Protein 5GUQ (pdb70)

Solvent-accessible surface area: 29401 Å² total; per-residue (Å²): 175,104,95,35,0,2,0,19,15,159,15,83,27,0,108,4,2,12,61,22,147,7,40,0,7,12,23,82,222,15,54,57,4,37,35,45,0,38,0,0,0,2,0,27,182,121,45,75,7,0,15,0,20,0,61,0,20,0,12,0,53,0,35,7,77,32,1,48,94,111,6,3,213,28,0,100,25,56,80,116,70,0,91,85,90,4,134,80,43,92,130,5,12,0,0,0,9,67,88,81,80,53,8,112,65,3,67,33,109,47,8,73,117,20,65,88,118,6,102,51,15,186,43,19,25,70,24,116,164,85,8,16,120,83,2,62,95,63,47,52,158,85,152,126,128,72,34,0,2,0,18,11,184,18,111,33,0,115,5,2,11,59,20,149,5,43,0,11,11,24,87,204,17,55,58,3,30,38,51,0,38,0,0,0,2,0,31,187,117,45,85,5,0,16,0,18,0,60,1,28,2,9,0,56,0,30,17,95,21,0,46,94,66,2,3,178,47,0,84,23,55,81,120,76,0,92,81,89,5,152,67,37,140,112,2,7,0,0,1,10,74,86,78,79,48,7,111,72,3,68,32,111,54,8,72,118,21,68,78,108,8,118,52,13,180,37,19,25,74,23,158,170,88,15,15,127,107,3,63,93,59,47,53,152,64,144,125,61,38,59,64,102,68,122,74,17,0,2,0,18,16,171,25,115,33,0,112,2,2,8,58,20,80,6,35,0,5,12,23,92,218,13,63,66,4,31,29,52,0,32,0,0,0,2,0,26,171,125,56,78,5,0,12,0,18,0,61,0,26,0,9,0,53,0,44,17,92,36,1,40,82,72,4,1,62,8,0,49,19,46,80,118,75,0,90,83,82,5,134,77,35,119,113,3,11,0,0,0,9,66,87,81,77,47,8,105,74,2,68,38,104,61,8,88,149,24,63,83,120,11,121,58,15,180,32,17,27,51,12,141,88,105,17,0,68,89,2,60,96,69,48,49,153,78,176,109,121,93,35,0,2,0,16,20,188,21,115,38,0,111,5,1,10,53,20,139,6,39,1,6,10,22,92,181,11,33,49,3,31,28,56,0,38,0,0,0,2,0,31,188,123,43,94,6,1,13,0,20,0,57,0,15,1,7,0,46,0,24,17,98,23,0,46,96,85,11,2,235,71,0,89,21,56,80,118,86,0,84,78,88,5,115,86,34,136,75,0,2,0,0,8,9,73,88,79,77,46,8,107,87,4,65,28,114,62,9,79,109,24,16,35,25,8,122,51,14,178,33,16,20,51,23,46,149,73,11,15,107,82,2,63,81,66,44,56,133,60,185

Nearest PDB structures (foldseek):
  5guq-assembly4_D  TM=1.002E+00  e=1.442E-30  Zymomonas mobilis subsp. mobilis ATCC 10988
  5y6b-assembly4_D  TM=1.001E+00  e=5.641E-30  Zymomonas mobilis subsp. mobilis ATCC 10988
  5y6c-assembly2_B  TM=9.970E-01  e=2.007E-28  Zymomonas mobilis subsp. mobilis ATCC 10988
  2dp9-assembly1_A-2  TM=7.985E-01  e=8.629E-07  Thermus thermophilus HB8
  2kku-assembly1_A  TM=7.747E-01  e=2.299E-04  Archaeoglobus fulgidus

Sequence (578 aa):
DRKEAVISLWPEFAKAIVSGKKTVEFRRRIPLPALSARIWIYATRPVKSVIGFAYLEAIVQGDVNTLWSSRYGREAFLSEQQYRDYFEGTEKATAFLLRDHQPIRPINLDQLKEIRANFQPPQSLTWLRKEETQKLVSLTSQVEDRKEAVISLWPEFAKAIVSGKKTVEFRRRIPLPALSARIIWIYATRPVKSVIGFAYLEAIVQGDDVNTLWSRYGREAFLSSEQQYRDYFEGTEKATAFLLRDHQPIRPINLDQLKEIRANFQPPQSLTWLRKEETQKLVSLTSQVEGMTDIPDRKEAVISLLWPEFAKAIVSGKKTVEFRRRIPLPALSARIIWIYATRPVKSVIGFAYLEAIVQGDVNTLWSRYGREAFLSEQQYRDYFEGTEKATAFLLRDHQPIRPINLDQLKEIRANFQPPQSLTWLRRKEETQKLVSLTSSQVEDRKEAVISSLWPEFAKAIVSGKKTVEFRRRIPLPALSARIIWIYATRPVKSVIGFAYLEAIVQGDVNTLWSRYGREAFLSEQQYRDYFEGTEKATAFLLRDHQPIRPINLDQLKEIRANFQPPQSLTWLRKEETQKLVSLTTSQVE

Secondary structure (DSSP, 8-state):
---EEEEEE-HHHHHHHHTTS--EEEESS-PPPPTT-EEEEEE-TTT-EEEEEEEEEEEEEEEHHHHHHHHHHHH-S-HHHHHHHTTT-SEEEEEEEEEEEEEEEEEHHHHHHHSTT----SS-EEPPHHHHHHHHHH-----/---EEEEEE-HHHHHHHHTTS--EEEESS-PPPPTT-EEEEEE-TTT-EEEEEEEEEEEEEEEHHHHHHHHTGGG-S-HHHHHHHTTT-SEEEEEEEEEEEEEEEEEHHHHHHHSTT----SSEEEPPHHHHHHHHTT-----/----GGG--EEEEEE-HHHHHHHHHTS--EEEESS-PPPPTT-EEEEEETTTT-EEEEEEEEEEEEEEEHHHHHHHHGGGS-S-HHHHHHHTTT-SEEEEEEEEEEEEEEEEEHHHHHHHSTT----SS-EEPPHHHHHHHHHT-----/---EEEEEE-HHHHHHHHTTS--EEEESS-PPPPTT-EEEEEE-TTT-EEEEEEEEEEEEEEEHHHHHHHHTTTT-S-HHHHHHHTTT-SEEEEEEEEEEEEEEEEEHHHHHHHSTT----SSEEEPPHHHHHHHHHH-----

InterPro domains:
  IPR007374 ASCH domain [PF04266] (13-64)
  IPR015947 PUA-like superfamily [SSF88697] (11-129)

Radius of gyration: 28.93 Å; Cα contacts (8 Å, |Δi|>4): 1272; chains: 4; bounding box: 87×45×71 Å

Foldseek 3Di:
DFQEKEAEDAQVQLVCQLVQQAQKDKDDDFDDGDAQRWYFYQHDPPQQWGFWIWTFHDKDKDFQPVCCVVRVNNHPDDPVVSCVRQPPDGIMMMGGTHDRHTWATGHPVNLCVLPVPDDRDPHMDGDDVSSVVSVVVPTHHHD/DLQEKEAEDAQVLLVCQLVQQAFKDKDDDADDHDAQRWYFYQHDPPQQWGFWTWTFHDKDKDFLVVCCVPCVSNRVDDPVVSCVRQVPDGMMMMGGTHDRHTWATDHPVNLCVLPPPDDRDPHMDGDDPSSVVSVVVPTHHHD/DFDFQVQLQEKEAEDAAVQLVCQQVQQAQKDKDDDADDGDAQRKYFYQHDPPQQWGFWIWTFHDKDKDFLVVCCVVCVNRHPDDPVVSCVRQPPDGMMMMGGTHDRHTWATGHPVNLCVLPVPDDRDPHMGTDGRSSVVSVVVPTHHHD/DLQEKEAEDAVVQLVCVLVQQAQKDKDPDADDGDAQRKYFYAHDPPQQWGFWIWGFHDKDKFFLVVCCVPRVSNRVDDPVVSCVRQPPDRMMMMGGTHDRHTWATGHPVNLCVLPVPDDRDPHMGGDDPSSVVSVVVVTDHYD

B-factor: mean 25.42, std 10.81, range [12.09, 86.64]

Structure (mmCIF, N/CA/C/O backbone):
data_5GUQ
#
_entry.id   5GUQ
#
_cell.length_a   72.910
_cell.length_b   52.859
_cell.length_c   88.675
_cell.angle_alpha   90.00
_cell.angle_beta   111.56
_cell.angle_gamma   90.00
#
_symmetry.space_group_name_H-M   'P 1 21 1'
#
loop_
_entity.id
_entity.type
_entity.pdbx_description
1 polymer 'Helix-turn-helix domain-containing protein'
2 water water
#
loop_
_atom_site.group_PDB
_atom_site.id
_atom_site.type_symbol
_atom_site.label_atom_id
_atom_site.label_alt_id
_atom_site.label_comp_id
_atom_site.label_asym_id
_atom_site.label_entity_id
_atom_site.label_seq_id
_atom_site.pdbx_PDB_ins_code
_atom_site.Cartn_x
_atom_site.Cartn_y
_atom_site.Cartn_z
_atom_site.occupancy
_atom_site.B_iso_or_equiv
_atom_site.auth_seq_id
_atom_site.auth_comp_id
_atom_site.auth_asym_id
_atom_site.auth_atom_id
_atom_site.pdbx_PDB_model_num
ATOM 1 N N . ASP A 1 7 ? -22.050 3.869 -2.400 1.00 60.06 6 ASP A N 1
ATOM 2 C CA . ASP A 1 7 ? -20.651 4.281 -2.413 1.00 61.78 6 ASP A CA 1
ATOM 3 C C . ASP A 1 7 ? -19.698 3.091 -2.279 1.00 57.19 6 ASP A C 1
ATOM 4 O O . ASP A 1 7 ? -19.807 2.285 -1.350 1.00 59.75 6 ASP A O 1
ATOM 9 N N . ARG A 1 8 ? -18.765 3.002 -3.222 1.00 46.86 7 ARG A N 1
ATOM 10 C CA . ARG A 1 8 ? -17.829 1.890 -3.319 1.00 36.18 7 ARG A CA 1
ATOM 11 C C . ARG A 1 8 ? -16.420 2.419 -3.598 1.00 26.25 7 ARG A C 1
ATOM 12 O O . ARG A 1 8 ? -15.775 1.996 -4.556 1.00 24.33 7 ARG A O 1
ATOM 20 N N . LYS A 1 9 ? -15.976 3.387 -2.796 1.00 25.06 8 LYS A N 1
ATOM 21 C CA . LYS A 1 9 ? -14.652 4.000 -2.959 1.00 25.05 8 LYS A CA 1
ATOM 22 C C . LYS A 1 9 ? -13.501 3.316 -2.207 1.00 24.70 8 LYS A C 1
ATOM 23 O O . LYS A 1 9 ? -12.335 3.656 -2.405 1.00 24.29 8 LYS A O 1
ATOM 29 N N . GLU A 1 10 ? -13.834 2.364 -1.346 1.00 23.91 9 GLU A N 1
ATOM 30 C CA . GLU A 1 10 ? -12.839 1.723 -0.484 1.00 25.97 9 GLU A CA 1
ATOM 31 C C . GLU A 1 10 ? -13.093 0.222 -0.444 1.00 24.75 9 GLU A C 1
ATOM 32 O O . GLU A 1 10 ? -14.143 -0.215 0.026 1.00 26.65 9 GLU A O 1
ATOM 38 N N . ALA A 1 11 ? -12.138 -0.571 -0.918 1.00 23.58 10 ALA A N 1
ATOM 39 C CA . ALA A 1 11 ? -12.331 -2.027 -0.963 1.00 25.74 10 ALA A CA 1
ATOM 40 C C . ALA A 1 11 ? -11.085 -2.749 -0.489 1.00 25.17 10 ALA A C 1
ATOM 41 O O . ALA A 1 11 ? -10.014 -2.176 -0.514 1.00 23.26 10 ALA A O 1
ATOM 43 N N . VAL A 1 12 ? -11.234 -3.988 -0.019 1.00 19.79 11 VAL A N 1
ATOM 44 C CA . VAL A 1 12 ? -10.083 -4.836 0.281 1.00 18.37 11 VAL A CA 1
ATOM 45 C C . VAL A 1 12 ? -10.162 -6.093 -0.578 1.00 19.32 11 VAL A C 1
ATOM 46 O O . VAL A 1 12 ? -11.235 -6.701 -0.697 1.00 22.37 11 VAL A O 1
ATOM 50 N N . ILE A 1 13 ? -9.031 -6.483 -1.162 1.00 19.64 12 ILE A N 1
ATOM 51 C CA . ILE A 1 13 ? -8.935 -7.764 -1.870 1.00 19.86 12 ILE A CA 1
ATOM 52 C C . ILE A 1 13 ? -7.755 -8.580 -1.302 1.00 19.75 12 ILE A C 1
ATOM 53 O O . ILE A 1 13 ? -6.848 -8.011 -0.696 1.00 20.78 12 ILE A O 1
ATOM 58 N N . SER A 1 14 ? -7.806 -9.911 -1.418 1.00 18.05 13 SER A N 1
ATOM 59 C CA . SER A 1 14 ? -6.706 -10.757 -0.954 1.00 20.02 13 SER A CA 1
ATOM 60 C C . SER A 1 14 ? -5.906 -11.288 -2.128 1.00 18.27 13 SER A C 1
ATOM 61 O O . SER A 1 14 ? -6.469 -11.651 -3.162 1.00 22.78 13 SER A O 1
ATOM 64 N N . LEU A 1 15 ? -4.598 -11.353 -1.954 1.00 18.49 14 LEU A N 1
ATOM 65 C CA . LEU A 1 15 ? -3.727 -12.001 -2.925 1.00 19.90 14 LEU A CA 1
ATOM 66 C C . LEU A 1 15 ? -2.628 -12.748 -2.193 1.00 18.93 14 LEU A C 1
ATOM 67 O O . LEU A 1 15 ? -2.249 -12.389 -1.069 1.00 19.10 14 LEU A O 1
ATOM 72 N N . TRP A 1 16 ? -2.086 -13.772 -2.845 1.00 19.83 15 TRP A N 1
ATOM 73 C CA . TRP A 1 16 ? -0.938 -14.483 -2.287 1.00 19.64 15 TRP A CA 1
ATOM 74 C C . TRP A 1 16 ? 0.217 -13.498 -2.200 1.00 19.61 15 TRP A C 1
ATOM 75 O O . TRP A 1 16 ? 0.297 -12.562 -2.991 1.00 21.49 15 TRP A O 1
ATOM 86 N N . PRO A 1 17 ? 1.105 -13.681 -1.210 1.00 19.81 16 PRO A N 1
ATOM 87 C CA . PRO A 1 17 ? 2.050 -12.607 -0.892 1.00 20.84 16 PRO A CA 1
ATOM 88 C C . PRO A 1 17 ? 2.933 -12.136 -2.051 1.00 23.52 16 PRO A C 1
ATOM 89 O O . PRO A 1 17 ? 3.184 -10.932 -2.121 1.00 21.50 16 PRO A O 1
ATOM 93 N N . GLU A 1 18 ? 3.357 -13.012 -2.958 1.00 19.90 17 GLU A N 1
ATOM 94 C CA . GLU A 1 18 ? 4.200 -12.539 -4.061 1.00 25.12 17 GLU A CA 1
ATOM 95 C C . GLU A 1 18 ? 3.469 -11.563 -5.005 1.00 24.82 17 GLU A C 1
ATOM 96 O O . GLU A 1 18 ? 4.047 -10.556 -5.485 1.00 20.90 17 GLU A O 1
ATOM 102 N N . PHE A 1 19 ? 2.178 -11.827 -5.210 1.00 22.60 18 PHE A N 1
ATOM 103 C CA . PHE A 1 19 ? 1.339 -10.971 -6.042 1.00 20.95 18 PHE A CA 1
ATOM 104 C C . PHE A 1 19 ? 0.944 -9.686 -5.322 1.00 21.83 18 PHE A C 1
ATOM 105 O O . PHE A 1 19 ? 0.843 -8.627 -5.941 1.00 18.58 18 PHE A O 1
ATOM 113 N N . ALA A 1 20 ? 0.741 -9.791 -4.009 1.00 21.60 19 ALA A N 1
ATOM 114 C CA . ALA A 1 20 ? 0.379 -8.631 -3.207 1.00 18.78 19 ALA A CA 1
ATOM 115 C C . ALA A 1 20 ? 1.537 -7.642 -3.177 1.00 19.28 19 ALA A C 1
ATOM 116 O O . ALA A 1 20 ? 1.374 -6.428 -3.442 1.00 18.72 19 ALA A O 1
ATOM 118 N N . LYS A 1 21 ? 2.722 -8.184 -2.908 1.00 19.18 20 LYS A N 1
ATOM 119 C CA . LYS A 1 21 ? 3.930 -7.390 -2.916 1.00 19.33 20 LYS A CA 1
ATOM 120 C C . LYS A 1 21 ? 4.147 -6.822 -4.320 1.00 23.29 20 LYS A C 1
ATOM 121 O O . LYS A 1 21 ? 4.564 -5.665 -4.456 1.00 21.40 20 LYS A O 1
ATOM 127 N N . ALA A 1 22 ? 3.813 -7.590 -5.362 1.00 20.50 21 ALA A N 1
ATOM 128 C CA . ALA A 1 22 ? 3.987 -7.029 -6.700 1.00 18.97 21 ALA A CA 1
ATOM 129 C C . ALA A 1 22 ? 3.039 -5.856 -6.965 1.00 21.18 21 ALA A C 1
ATOM 130 O O . ALA A 1 22 ? 3.413 -4.912 -7.665 1.00 18.62 21 ALA A O 1
ATOM 132 N N . ILE A 1 23 ? 1.835 -5.890 -6.390 1.00 18.48 22 ILE A N 1
ATOM 133 C CA . ILE A 1 23 ? 0.938 -4.753 -6.568 1.00 18.22 22 ILE A CA 1
ATOM 134 C C . ILE A 1 23 ? 1.461 -3.530 -5.829 1.00 18.95 22 ILE A C 1
ATOM 135 O O . ILE A 1 23 ? 1.565 -2.444 -6.399 1.00 19.76 22 ILE A O 1
ATOM 140 N N . VAL A 1 24 ? 1.824 -3.707 -4.562 1.00 18.50 23 VAL A N 1
ATOM 141 C CA . VAL A 1 24 ? 2.191 -2.514 -3.788 1.00 18.58 23 VAL A CA 1
ATOM 142 C C . VAL A 1 24 ? 3.522 -1.892 -4.225 1.00 19.52 23 VAL A C 1
ATOM 143 O O . VAL A 1 24 ? 3.796 -0.727 -3.928 1.00 23.63 23 VAL A O 1
ATOM 147 N N . SER A 1 25 ? 4.361 -2.683 -4.889 1.00 22.52 24 SER A N 1
ATOM 148 C CA . SER A 1 25 ? 5.624 -2.188 -5.443 1.00 24.01 24 SER A CA 1
ATOM 149 C C . SER A 1 25 ? 5.491 -1.548 -6.834 1.00 26.57 24 SER A C 1
ATOM 150 O O . SER A 1 25 ? 6.440 -0.958 -7.343 1.00 27.41 24 SER A O 1
ATOM 153 N N . GLY A 1 26 ? 4.318 -1.679 -7.444 1.00 18.65 25 GLY A N 1
ATOM 154 C CA . GLY A 1 26 ? 4.095 -1.210 -8.802 1.00 18.50 25 GLY A CA 1
ATOM 155 C C . GLY A 1 26 ? 4.529 -2.147 -9.925 1.00 18.58 25 GLY A C 1
ATOM 156 O O . GLY A 1 26 ? 4.428 -1.785 -11.093 1.00 24.71 25 GLY A O 1
ATOM 157 N N . LYS A 1 27 ? 5.056 -3.325 -9.595 1.00 19.08 26 LYS A N 1
ATOM 158 C CA . LYS A 1 27 ? 5.344 -4.331 -10.632 1.00 22.19 26 LYS A CA 1
ATOM 159 C C . LYS A 1 27 ? 4.104 -4.932 -11.296 1.00 25.42 26 LYS A C 1
ATOM 160 O O . LYS A 1 27 ? 4.110 -5.224 -12.491 1.00 26.56 26 LYS A O 1
ATOM 166 N N . LYS A 1 28 ? 3.038 -5.093 -10.518 1.00 25.74 27 LYS A N 1
ATOM 167 C CA . LYS A 1 28 ? 1.789 -5.669 -11.006 1.00 24.04 27 LYS A CA 1
ATOM 168 C C . LYS A 1 28 ? 0.742 -4.563 -11.095 1.00 19.59 27 LYS A C 1
ATOM 169 O O . LYS A 1 28 ? 0.238 -4.103 -10.073 1.00 21.09 27 LYS A O 1
ATOM 175 N N . THR A 1 29 ? 0.449 -4.104 -12.311 1.00 17.74 28 THR A N 1
ATOM 176 C CA . THR A 1 29 ? -0.522 -3.028 -12.507 1.00 17.94 28 THR A CA 1
ATOM 177 C C . THR A 1 29 ? -1.874 -3.512 -13.026 1.00 17.23 28 THR A C 1
ATOM 178 O O . THR A 1 29 ? -2.811 -2.733 -13.186 1.00 18.97 28 THR A O 1
ATOM 182 N N . VAL A 1 30 ? -1.973 -4.809 -13.289 1.00 17.28 29 VAL A N 1
ATOM 183 C CA . VAL A 1 30 ? -3.245 -5.383 -13.713 1.00 17.07 29 VAL A CA 1
ATOM 184 C C . VAL A 1 30 ? -3.598 -6.517 -12.766 1.00 17.12 29 VAL A C 1
ATOM 185 O O . VAL A 1 30 ? -2.767 -7.397 -12.506 1.00 17.36 29 VAL A O 1
ATOM 189 N N . GLU A 1 31 ? -4.801 -6.453 -12.203 1.00 16.93 30 GLU A N 1
ATOM 190 C CA . GLU A 1 31 ? -5.329 -7.539 -11.374 1.00 16.98 30 GLU A CA 1
ATOM 191 C C . GLU A 1 31 ? -6.527 -8.195 -12.067 1.00 16.80 30 GLU A C 1
ATOM 192 O O . GLU A 1 31 ? -7.536 -7.536 -12.337 1.00 16.56 30 GLU A O 1
ATOM 198 N N . PHE A 1 32 ? -6.408 -9.480 -12.386 1.00 16.94 31 PHE A N 1
ATOM 199 C CA . PHE A 1 32 ? -7.497 -10.210 -13.035 1.00 16.88 31 PHE A CA 1
ATOM 200 C C . PHE A 1 32 ? -8.458 -10.819 -12.027 1.00 17.34 31 PHE A C 1
ATOM 201 O O . PHE A 1 32 ? -8.038 -11.391 -11.021 1.00 19.02 31 PHE A O 1
ATOM 209 N N . ARG A 1 33 ? -9.744 -10.745 -12.341 1.00 17.21 32 ARG A N 1
ATOM 210 C CA . ARG A 1 33 ? -10.771 -11.327 -11.502 1.00 18.03 32 ARG A CA 1
ATOM 211 C C . ARG A 1 33 ? -11.883 -11.946 -12.331 1.00 21.47 32 ARG A C 1
ATOM 212 O O . ARG A 1 33 ? -12.090 -11.617 -13.511 1.00 18.64 32 ARG A O 1
ATOM 220 N N . ARG A 1 34 ? -12.596 -12.845 -11.667 1.00 21.62 33 ARG A N 1
ATOM 221 C CA . ARG A 1 34 ? -13.648 -13.637 -12.262 1.00 24.09 33 ARG A CA 1
ATOM 222 C C . ARG A 1 34 ? -14.929 -13.325 -11.501 1.00 29.02 33 ARG A C 1
ATOM 223 O O . ARG A 1 34 ? -15.047 -13.677 -10.331 1.00 34.39 33 ARG A O 1
ATOM 231 N N . ARG A 1 35 ? -15.871 -12.645 -12.147 1.00 33.42 34 ARG A N 1
ATOM 232 C CA . ARG A 1 35 ? -17.144 -12.287 -11.514 1.00 40.29 34 ARG A CA 1
ATOM 233 C C . ARG A 1 35 ? -16.969 -11.638 -10.141 1.00 42.16 34 ARG A C 1
ATOM 234 O O . ARG A 1 35 ? -17.185 -12.281 -9.115 1.00 46.36 34 ARG A O 1
ATOM 242 N N . ILE A 1 36 ? -16.576 -10.368 -10.127 1.00 34.94 35 ILE A N 1
ATOM 243 C CA . ILE A 1 36 ? -16.348 -9.649 -8.878 1.00 29.96 35 ILE A CA 1
ATOM 244 C C . ILE A 1 36 ? -17.181 -8.372 -8.932 1.00 30.22 35 ILE A C 1
ATOM 245 O O . ILE A 1 36 ? -17.453 -7.851 -10.017 1.00 26.21 35 ILE A O 1
ATOM 250 N N . PRO A 1 37 ? -17.624 -7.880 -7.765 1.00 33.88 36 PRO A N 1
ATOM 251 C CA . PRO A 1 37 ? -18.317 -6.592 -7.750 1.00 32.89 36 PRO A CA 1
ATOM 252 C C . PRO A 1 37 ? -17.379 -5.491 -8.216 1.00 32.64 36 PRO A C 1
ATOM 253 O O . PRO A 1 37 ? -16.171 -5.579 -7.988 1.00 34.80 36 PRO A O 1
ATOM 257 N N . LEU A 1 38 ? -17.923 -4.488 -8.891 1.00 29.17 37 LEU A N 1
ATOM 258 C CA . LEU A 1 38 ? -17.103 -3.414 -9.438 1.00 31.25 37 LEU A CA 1
ATOM 259 C C . LEU A 1 38 ? -17.007 -2.194 -8.523 1.00 32.47 37 LEU A C 1
ATOM 260 O O . LEU A 1 38 ? -18.012 -1.554 -8.211 1.00 34.19 37 LEU A O 1
ATOM 265 N N . PRO A 1 39 ? -15.784 -1.864 -8.091 1.00 31.03 38 PRO A N 1
ATOM 266 C CA . PRO A 1 39 ? -15.544 -0.619 -7.362 1.00 29.09 38 PRO A CA 1
ATOM 267 C C . PRO A 1 39 ? -15.814 0.594 -8.246 1.00 29.59 38 PRO A C 1
ATOM 268 O O .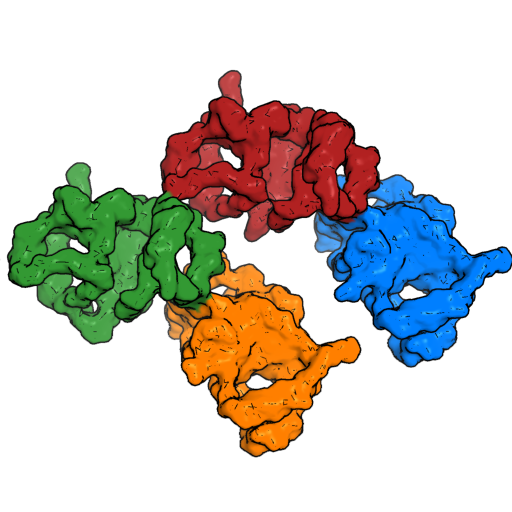 PRO A 1 39 ? -15.722 0.520 -9.472 1.00 28.67 38 PRO A O 1
ATOM 272 N N . ALA A 1 40 ? -16.212 1.689 -7.622 1.00 29.03 39 ALA A N 1
ATOM 273 C CA . ALA A 1 40 ? -16.313 2.950 -8.335 1.00 32.18 39 ALA A CA 1
ATOM 274 C C . ALA A 1 40 ? -14.925 3.304 -8.850 1.00 31.10 39 ALA A C 1
ATOM 275 O O . ALA A 1 40 ? -13.919 2.880 -8.279 1.00 27.31 39 ALA A O 1
ATOM 277 N N . LEU A 1 41 ? -14.868 4.027 -9.963 1.00 33.07 40 LEU A N 1
ATOM 278 C CA . LEU A 1 41 ? -13.590 4.491 -10.491 1.00 31.02 40 LEU A CA 1
ATOM 279 C C . LEU A 1 41 ? -12.865 5.371 -9.489 1.00 26.89 40 LEU A C 1
ATOM 280 O O . LEU A 1 41 ? -13.487 6.126 -8.742 1.00 24.98 40 LEU A O 1
ATOM 285 N N . SER A 1 42 ? -11.541 5.257 -9.500 1.00 24.59 41 SER A N 1
ATOM 286 C CA . SER A 1 42 ? -10.648 5.839 -8.499 1.00 26.34 41 SER A CA 1
ATOM 287 C C . SER A 1 42 ? -10.905 5.340 -7.075 1.00 27.05 41 SER A C 1
ATOM 288 O O . SER A 1 42 ? -10.509 5.993 -6.108 1.00 29.32 41 SER A O 1
ATOM 291 N N . ALA A 1 43 ? -11.516 4.166 -6.943 1.00 23.56 42 ALA A N 1
ATOM 292 C CA . ALA A 1 43 ? -11.605 3.526 -5.627 1.00 24.89 42 ALA A CA 1
ATOM 293 C C . ALA A 1 43 ? -10.223 3.143 -5.141 1.00 23.18 42 ALA A C 1
ATOM 294 O O . ALA A 1 43 ? -9.357 2.794 -5.941 1.00 24.48 42 ALA A O 1
ATOM 296 N N . ARG A 1 44 ? -10.010 3.241 -3.831 1.00 19.39 43 ARG A N 1
ATOM 297 C CA . ARG A 1 44 ? -8.807 2.700 -3.233 1.00 20.71 43 ARG A CA 1
ATOM 298 C C . ARG A 1 44 ? -8.998 1.205 -3.001 1.00 18.81 43 ARG A C 1
ATOM 299 O O . ARG A 1 44 ? -9.971 0.780 -2.369 1.00 21.90 43 ARG A O 1
ATOM 307 N N . ILE A 1 45 ? -8.071 0.415 -3.535 1.00 17.97 44 ILE A N 1
ATOM 308 C CA . ILE A 1 45 ? -8.067 -1.033 -3.376 1.00 19.11 44 ILE A CA 1
ATOM 309 C C . ILE A 1 45 ? -6.962 -1.409 -2.404 1.00 17.35 44 ILE A C 1
ATOM 310 O O . ILE A 1 45 ? -5.784 -1.367 -2.750 1.00 17.45 44 ILE A O 1
ATOM 315 N N . TRP A 1 46 ? -7.360 -1.733 -1.184 1.00 17.50 45 TRP A N 1
ATOM 316 C CA . TRP A 1 46 ? -6.453 -2.227 -0.161 1.00 20.23 45 TRP A CA 1
ATOM 317 C C . TRP A 1 46 ? -6.029 -3.664 -0.468 1.00 18.53 45 TRP A C 1
ATOM 318 O O . TRP A 1 46 ? -6.841 -4.478 -0.951 1.00 18.39 45 TRP A O 1
ATOM 329 N N . ILE A 1 47 ? -4.771 -3.972 -0.172 1.00 18.07 46 ILE A N 1
ATOM 330 C CA . ILE A 1 47 ? -4.198 -5.274 -0.512 1.00 18.17 46 ILE A CA 1
ATOM 331 C C . ILE A 1 47 ? -3.867 -6.077 0.730 1.00 23.35 46 ILE A C 1
ATOM 332 O O . ILE A 1 47 ? -2.934 -5.750 1.471 1.00 18.70 46 ILE A O 1
ATOM 337 N N . TYR A 1 48 ? -4.650 -7.127 0.962 1.00 18.49 47 TYR A N 1
ATOM 338 C CA . TYR A 1 48 ? -4.373 -8.074 2.022 1.00 18.80 47 TYR A CA 1
ATOM 339 C C . TYR A 1 48 ? -3.511 -9.193 1.446 1.00 18.92 47 TYR A C 1
ATOM 340 O O . TYR A 1 48 ? -3.934 -9.901 0.523 1.00 18.78 47 TYR A O 1
ATOM 349 N N . ALA A 1 49 ? -2.294 -9.320 1.966 1.00 19.19 48 ALA A N 1
ATOM 350 C CA . ALA A 1 49 ? -1.419 -10.417 1.582 1.00 19.37 48 ALA A CA 1
ATOM 351 C C . ALA A 1 49 ? -1.710 -11.631 2.466 1.00 19.63 48 ALA A C 1
ATOM 352 O O . ALA A 1 49 ? -1.705 -11.526 3.686 1.00 21.44 48 ALA A O 1
ATOM 354 N N . THR A 1 50 ? -1.922 -12.784 1.843 1.00 19.66 49 THR A N 1
ATOM 355 C CA . THR A 1 50 ? -2.319 -13.984 2.588 1.00 19.91 49 THR A CA 1
ATOM 356 C C . THR A 1 50 ? -1.135 -14.649 3.315 1.00 20.54 49 THR A C 1
ATOM 357 O O . THR A 1 50 ? -0.052 -14.089 3.378 1.00 20.39 49 THR A O 1
ATOM 361 N N . ARG A 1 51 ? -1.331 -15.867 3.810 1.00 20.58 50 ARG A N 1
ATOM 362 C CA . ARG A 1 51 ? -0.328 -16.486 4.681 1.00 21.00 50 ARG A CA 1
ATOM 363 C C . ARG A 1 51 ? 0.980 -16.682 3.913 1.00 21.09 50 ARG A C 1
ATOM 364 O O . ARG A 1 51 ? 0.962 -16.922 2.710 1.00 21.86 50 ARG A O 1
ATOM 372 N N . PRO A 1 52 ? 2.125 -16.561 4.593 1.00 21.36 51 PRO A N 1
ATOM 373 C CA . PRO A 1 52 ? 2.346 -16.322 6.023 1.00 21.62 51 PRO A CA 1
ATOM 374 C C . PRO A 1 52 ? 2.251 -14.847 6.427 1.00 21.43 51 PRO A C 1
ATOM 375 O O . PRO A 1 52 ? 2.413 -14.542 7.613 1.00 21.64 51 PRO A O 1
ATOM 379 N N . VAL A 1 53 ? 2.060 -13.950 5.463 1.00 21.07 52 VAL A N 1
ATOM 380 C CA . VAL A 1 53 ? 2.069 -12.519 5.781 1.00 25.04 52 VAL A CA 1
ATOM 381 C C . VAL A 1 53 ? 0.840 -12.072 6.578 1.00 20.83 52 VAL A C 1
ATOM 382 O O . VAL A 1 53 ? 0.969 -11.445 7.639 1.00 20.98 52 VAL A O 1
ATOM 386 N N . LYS A 1 54 ? -0.334 -12.430 6.073 1.00 20.61 53 LYS A N 1
ATOM 387 C CA . LYS A 1 54 ? -1.613 -12.221 6.752 1.00 21.28 53 LYS A CA 1
ATOM 388 C C . LYS A 1 54 ? -1.849 -10.782 7.201 1.00 20.96 53 LYS A C 1
ATOM 389 O O . LYS A 1 54 ? -2.194 -10.540 8.356 1.00 23.29 53 LYS A O 1
ATOM 395 N N . SER A 1 55 ? -1.641 -9.837 6.292 1.00 20.16 54 SER A N 1
ATOM 396 C CA . SER A 1 55 ? -1.647 -8.419 6.656 1.00 20.08 54 SER A CA 1
ATOM 397 C C . SER A 1 55 ? -2.046 -7.568 5.468 1.00 21.68 54 SER A C 1
ATOM 398 O O . SER A 1 55 ? -1.797 -7.937 4.328 1.00 19.55 54 SER A O 1
ATOM 401 N N . VAL A 1 56 ? -2.647 -6.410 5.731 1.00 20.39 55 VAL A N 1
ATOM 402 C CA . VAL A 1 56 ? -2.789 -5.412 4.667 1.00 19.28 55 VAL A CA 1
ATOM 403 C C . VAL A 1 56 ? -1.425 -4.740 4.535 1.00 19.39 55 VAL A C 1
ATOM 404 O O . VAL A 1 56 ? -0.876 -4.240 5.516 1.00 19.62 55 VAL A O 1
ATOM 408 N N . ILE A 1 57 ? -0.866 -4.735 3.328 1.00 19.24 56 ILE A N 1
ATOM 409 C CA . ILE A 1 57 ? 0.489 -4.234 3.133 1.00 19.36 56 ILE A CA 1
ATOM 410 C C . ILE A 1 57 ? 0.564 -2.989 2.249 1.00 19.16 56 ILE A C 1
ATOM 411 O O . ILE A 1 57 ? 1.648 -2.551 1.882 1.00 19.25 56 ILE A O 1
ATOM 416 N N . GLY A 1 58 ? -0.590 -2.441 1.893 1.00 18.91 57 GLY A N 1
ATOM 417 C CA . GLY A 1 58 ? -0.635 -1.216 1.112 1.00 18.74 57 GLY A CA 1
ATOM 418 C C . GLY A 1 58 ? -1.917 -1.153 0.298 1.00 18.75 57 GLY A C 1
ATOM 419 O O . GLY A 1 58 ? -2.855 -1.917 0.529 1.00 18.69 57 GLY A O 1
ATOM 420 N N . PHE A 1 59 ? -1.964 -0.235 -0.661 1.00 18.57 58 PHE A N 1
ATOM 421 C CA . PHE A 1 59 ? -3.137 -0.097 -1.524 1.00 19.04 58 PHE A CA 1
ATOM 422 C C . PHE A 1 59 ? -2.755 0.485 -2.869 1.00 17.82 58 PHE A C 1
ATOM 423 O O . PHE A 1 59 ? -1.616 0.908 -3.079 1.00 17.96 58 PHE A O 1
ATOM 431 N N . ALA A 1 60 ? -3.709 0.476 -3.791 1.00 17.68 59 ALA A N 1
ATOM 432 C CA . ALA A 1 60 ? -3.507 1.122 -5.074 1.00 17.43 59 ALA A CA 1
ATOM 433 C C . ALA A 1 60 ? -4.844 1.701 -5.459 1.00 21.89 59 ALA A C 1
ATOM 434 O O . ALA A 1 60 ? -5.818 1.504 -4.746 1.00 20.42 59 ALA A O 1
ATOM 436 N N . TYR A 1 61 ? -4.879 2.489 -6.526 1.00 18.78 60 TYR A N 1
ATOM 437 C CA . TYR A 1 61 ? -6.116 3.100 -6.973 1.00 19.68 60 TYR A CA 1
ATOM 438 C C . TYR A 1 61 ? -6.594 2.507 -8.294 1.00 18.29 60 TYR A C 1
ATOM 439 O O . TYR A 1 61 ? -5.793 2.200 -9.170 1.00 17.58 60 TYR A O 1
ATOM 448 N N . LEU A 1 62 ? -7.904 2.368 -8.431 1.00 16.45 61 LEU A N 1
ATOM 449 C CA . LEU A 1 62 ? -8.502 1.755 -9.617 1.00 17.31 61 LEU A CA 1
ATOM 450 C C . LEU A 1 62 ? -8.681 2.775 -10.732 1.00 21.28 61 LEU A C 1
ATOM 451 O O . LEU A 1 62 ? -9.553 3.640 -10.644 1.00 24.84 61 LEU A O 1
ATOM 456 N N . GLU A 1 63 ? -7.836 2.700 -11.758 1.00 16.18 62 GLU A N 1
ATOM 457 C CA . GLU A 1 63 ? -7.891 3.676 -12.844 1.00 24.93 62 GLU A CA 1
ATOM 458 C C . GLU A 1 63 ? -8.832 3.271 -13.969 1.00 22.17 62 GLU A C 1
ATOM 459 O O . GLU A 1 63 ? -9.383 4.125 -14.648 1.00 18.20 62 GLU A O 1
ATOM 465 N N . ALA A 1 64 ? -9.032 1.970 -14.153 1.00 18.20 63 ALA A N 1
ATOM 466 C CA . ALA A 1 64 ? -9.953 1.486 -15.181 1.00 17.23 63 ALA A CA 1
ATOM 467 C C . ALA A 1 64 ? -10.424 0.064 -14.902 1.00 20.45 63 ALA A C 1
ATOM 468 O O . ALA A 1 64 ? -9.750 -0.702 -14.205 1.00 17.25 63 ALA A O 1
ATOM 470 N N . ILE A 1 65 ? -11.595 -0.274 -15.432 1.00 15.41 64 ILE A N 1
ATOM 471 C CA . ILE A 1 65 ? -12.088 -1.643 -15.394 1.00 16.79 64 ILE A CA 1
ATOM 472 C C . ILE A 1 65 ? -12.301 -2.091 -16.821 1.00 18.23 64 ILE A C 1
ATOM 473 O O . ILE A 1 65 ? -12.971 -1.404 -17.587 1.00 18.83 64 ILE A O 1
ATOM 478 N N . VAL A 1 66 ? -11.688 -3.211 -17.184 1.00 17.19 65 VAL A N 1
ATOM 479 C CA . VAL A 1 66 ? -11.862 -3.799 -18.501 1.00 16.10 65 VAL A CA 1
ATOM 480 C C . VAL A 1 66 ? -12.683 -5.083 -18.394 1.00 19.18 65 VAL A C 1
ATOM 481 O O . VAL A 1 66 ? -12.379 -5.944 -17.569 1.00 18.57 65 VAL A O 1
ATOM 485 N N . GLN A 1 67 ? -13.687 -5.255 -19.250 1.00 15.47 66 GLN A N 1
ATOM 486 C CA . GLN A 1 67 ? -14.376 -6.534 -19.307 1.00 17.27 66 GLN A CA 1
ATOM 487 C C . GLN A 1 67 ? -14.192 -7.095 -20.707 1.00 17.99 66 GLN A C 1
ATOM 488 O O . GLN A 1 67 ? -14.505 -6.427 -21.689 1.00 19.26 66 GLN A O 1
ATOM 494 N N . GLY A 1 68 ? -13.681 -8.320 -20.804 1.00 16.86 67 GLY A N 1
ATOM 495 C CA . GLY A 1 68 ? -13.318 -8.868 -22.095 1.00 15.50 67 GLY A CA 1
ATOM 496 C C . GLY A 1 68 ? -13.268 -10.380 -22.097 1.00 15.67 67 GLY A C 1
ATOM 497 O O . GLY A 1 68 ? -13.734 -11.015 -21.154 1.00 17.70 67 GLY A O 1
ATOM 498 N N . ASP A 1 69 ? -12.799 -10.956 -23.197 1.00 20.63 68 ASP A N 1
ATOM 499 C CA . ASP A 1 69 ? -12.567 -12.395 -23.250 1.00 19.90 68 ASP A CA 1
ATOM 500 C C . ASP A 1 69 ? -11.190 -12.765 -22.696 1.00 20.59 68 ASP A C 1
ATOM 501 O O . ASP A 1 69 ? -10.259 -11.948 -22.726 1.00 20.41 68 ASP A O 1
ATOM 506 N N . VAL A 1 70 ? -11.071 -13.992 -22.196 1.00 24.21 69 VAL A N 1
ATOM 507 C CA . VAL A 1 70 ? -9.857 -14.431 -21.516 1.00 21.92 69 VAL A CA 1
ATOM 508 C C . VAL A 1 70 ? -8.605 -14.392 -22.417 1.00 21.89 69 VAL A C 1
ATOM 509 O O . VAL A 1 70 ? -7.547 -13.878 -22.018 1.00 22.09 69 VAL A O 1
ATOM 513 N N . ASN A 1 71 ? -8.750 -14.834 -23.663 1.00 22.64 70 ASN A N 1
ATOM 514 C CA . ASN A 1 71 ? -7.580 -14.930 -24.533 1.00 26.34 70 ASN A CA 1
ATOM 515 C C . ASN A 1 71 ? -7.001 -13.558 -24.908 1.00 26.01 70 ASN A C 1
ATOM 516 O O . ASN A 1 71 ? -5.777 -13.287 -24.781 1.00 25.71 70 ASN A O 1
ATOM 521 N N . THR A 1 72 ? -7.891 -12.672 -25.346 1.00 23.97 71 THR A N 1
ATOM 522 C CA . THR A 1 72 ? -7.450 -11.339 -25.726 1.00 19.44 71 THR A CA 1
ATOM 523 C C . THR A 1 72 ? -6.947 -10.533 -24.537 1.00 22.41 71 THR A C 1
ATOM 524 O O . THR A 1 72 ? -5.993 -9.769 -24.674 1.00 24.81 71 THR A O 1
ATOM 528 N N . LEU A 1 73 ? -7.563 -10.718 -23.369 1.00 17.49 72 LEU A N 1
ATOM 529 C CA . LEU A 1 73 ? -7.096 -10.011 -22.188 1.00 19.29 72 LEU A CA 1
ATOM 530 C C . LEU A 1 73 ? -5.721 -10.498 -21.789 1.00 20.17 72 LEU A C 1
ATOM 531 O O . LEU A 1 73 ? -4.910 -9.704 -21.302 1.00 18.27 72 LEU A O 1
ATOM 536 N N . TRP A 1 74 ? -5.434 -11.783 -22.015 1.00 20.79 73 TRP A N 1
ATOM 537 C CA . TRP A 1 74 ? -4.082 -12.223 -21.709 1.00 21.13 73 TRP A CA 1
ATOM 538 C C . TRP A 1 74 ? -3.125 -11.536 -22.662 1.00 22.70 73 TRP A C 1
ATOM 539 O O . TRP A 1 74 ? -2.062 -11.039 -22.241 1.00 17.95 73 TRP A O 1
ATOM 550 N N A SER A 1 75 ? -3.509 -11.473 -23.935 0.50 22.26 74 SER A N 1
ATOM 551 N N B SER A 1 75 ? -3.491 -11.476 -23.943 0.50 22.26 74 SER A N 1
ATOM 552 C CA A SER A 1 75 ? -2.624 -10.875 -24.929 0.50 23.86 74 SER A CA 1
ATOM 553 C CA B SER A 1 75 ? -2.579 -10.854 -24.903 0.50 23.65 74 SER A CA 1
ATOM 554 C C A SER A 1 75 ? -2.345 -9.388 -24.671 0.50 22.68 74 SER A C 1
ATOM 555 C C B SER A 1 75 ? -2.308 -9.388 -24.569 0.50 22.20 74 SER A C 1
ATOM 556 O O A SER A 1 75 ? -1.218 -8.922 -24.845 0.50 23.09 74 SER A O 1
ATOM 557 O O B SER A 1 75 ? -1.164 -8.933 -24.604 0.50 22.25 74 SER A O 1
ATOM 562 N N . ARG A 1 76 ? -3.364 -8.662 -24.220 1.00 20.43 75 ARG A N 1
ATOM 563 C CA . ARG A 1 76 ? -3.260 -7.220 -24.022 1.00 24.04 75 ARG A CA 1
ATOM 564 C C . ARG A 1 76 ? -2.686 -6.784 -22.674 1.00 18.77 75 ARG A C 1
ATOM 565 O O . ARG A 1 76 ? -2.011 -5.752 -22.602 1.00 19.52 75 ARG A O 1
ATOM 573 N N . TYR A 1 77 ? -2.942 -7.560 -21.614 1.00 21.93 76 TYR A N 1
ATOM 574 C CA . TYR A 1 77 ? -2.612 -7.115 -20.241 1.00 17.31 76 TYR A CA 1
ATOM 575 C C . TYR A 1 77 ? -1.779 -8.093 -19.399 1.00 19.26 76 TYR A C 1
ATOM 576 O O . TYR A 1 77 ? -1.338 -7.772 -18.260 1.00 20.00 76 TYR A O 1
ATOM 585 N N . GLY A 1 78 ? -1.541 -9.283 -19.950 1.00 20.52 77 GLY A N 1
ATOM 586 C CA . GLY A 1 78 ? -0.874 -10.298 -19.155 1.00 18.01 77 GLY A CA 1
ATOM 587 C C . GLY A 1 78 ? 0.510 -9.850 -18.724 1.00 22.43 77 GLY A C 1
ATOM 588 O O . GLY A 1 78 ? 0.960 -10.178 -17.627 1.00 19.70 77 GLY A O 1
ATOM 589 N N . ARG A 1 79 ? 1.174 -9.065 -19.566 1.00 22.61 78 ARG A N 1
ATOM 590 C CA . ARG A 1 79 ? 2.520 -8.633 -19.242 1.00 26.32 78 ARG A CA 1
ATOM 591 C C . ARG A 1 79 ? 2.532 -7.777 -17.983 1.00 27.22 78 ARG A C 1
ATOM 592 O O . ARG A 1 79 ? 3.463 -7.855 -17.195 1.00 33.46 78 ARG A O 1
ATOM 600 N N . GLU A 1 80 ? 1.485 -6.980 -17.786 1.00 21.85 79 GLU A N 1
ATOM 601 C CA . GLU A 1 80 ? 1.380 -6.154 -16.584 1.00 21.94 79 GLU A CA 1
ATOM 602 C C . GLU A 1 80 ? 0.794 -6.899 -15.398 1.00 22.02 79 GLU A C 1
ATOM 603 O O . GLU A 1 80 ? 0.777 -6.367 -14.271 1.00 17.93 79 GLU A O 1
ATOM 609 N N . ALA A 1 81 ? 0.251 -8.089 -15.657 1.00 23.73 80 ALA A N 1
ATOM 610 C CA . ALA A 1 81 ? -0.323 -8.871 -14.553 1.00 21.80 80 ALA A CA 1
ATOM 611 C C . ALA A 1 81 ? 0.600 -9.749 -13.663 1.00 22.28 80 ALA A C 1
ATOM 612 O O . ALA A 1 81 ? 0.131 -10.272 -12.644 1.00 19.35 80 ALA A O 1
ATOM 614 N N . PHE A 1 82 ? 1.872 -9.918 -14.044 1.00 18.84 81 PHE A N 1
ATOM 615 C CA . PHE A 1 82 ? 2.893 -10.596 -13.219 1.00 23.86 81 PHE A CA 1
ATOM 616 C C . PHE A 1 82 ? 2.788 -12.129 -13.131 1.00 24.12 81 PHE A C 1
ATOM 617 O O . PHE A 1 82 ? 3.798 -12.829 -13.179 1.00 26.31 81 PHE A O 1
ATOM 625 N N . LEU A 1 83 ? 1.576 -12.651 -13.009 1.00 23.68 82 LEU A N 1
ATOM 626 C CA . LEU A 1 83 ? 1.382 -14.096 -12.935 1.00 24.59 82 LEU A CA 1
ATOM 627 C C . LEU A 1 83 ? 1.707 -14.752 -14.280 1.00 22.75 82 LEU A C 1
ATOM 628 O O . LEU A 1 83 ? 1.682 -14.086 -15.318 1.00 20.95 82 LEU A O 1
ATOM 633 N N . SER A 1 84 ? 2.076 -16.035 -14.251 1.00 19.50 83 SER A N 1
ATOM 634 C CA . SER A 1 84 ? 2.371 -16.802 -15.459 1.00 22.87 83 SER A CA 1
ATOM 635 C C . SER A 1 84 ? 1.133 -17.109 -16.311 1.00 21.73 83 SER A C 1
ATOM 636 O O . SER A 1 84 ? -0.003 -17.097 -15.825 1.00 21.90 83 SER A O 1
ATOM 639 N N . GLU A 1 85 ? 1.341 -17.364 -17.599 1.00 21.32 84 GLU A N 1
ATOM 640 C CA . GLU A 1 85 ? 0.209 -17.685 -18.447 1.00 21.98 84 GLU A CA 1
ATOM 641 C C . GLU A 1 85 ? -0.539 -18.922 -17.947 1.00 22.76 84 GLU A C 1
ATOM 642 O O . GLU A 1 85 ? -1.768 -18.953 -18.006 1.00 22.80 84 GLU A O 1
ATOM 648 N N . GLN A 1 86 ? 0.176 -19.899 -17.391 1.00 22.61 85 GLN A N 1
ATOM 649 C CA . GLN A 1 86 ? -0.505 -21.065 -16.836 1.00 23.68 85 GLN A CA 1
ATOM 650 C C . GLN A 1 86 ? -1.336 -20.703 -15.615 1.00 21.41 85 GLN A C 1
ATOM 651 O O . GLN A 1 86 ? -2.447 -21.193 -15.462 1.00 22.38 85 GLN A O 1
ATOM 657 N N . GLN A 1 87 ? -0.822 -19.819 -14.761 1.00 19.63 86 GLN A N 1
ATOM 658 C CA . GLN A 1 87 ? -1.572 -19.428 -13.574 1.00 21.84 86 GLN A CA 1
ATOM 659 C C . GLN A 1 87 ? -2.841 -18.694 -13.965 1.00 21.58 86 GLN A C 1
ATOM 660 O O . GLN A 1 87 ? -3.920 -18.904 -13.382 1.00 18.84 86 GLN A O 1
ATOM 666 N N . TYR A 1 88 ? -2.720 -17.891 -15.018 1.00 19.83 87 TYR A N 1
ATOM 667 C CA . TYR A 1 88 ? -3.851 -17.152 -15.539 1.00 23.80 87 TYR A CA 1
ATOM 668 C C . TYR A 1 88 ? -4.891 -18.109 -16.114 1.00 22.08 87 TYR A C 1
ATOM 669 O O . TYR A 1 88 ? -6.076 -18.018 -15.785 1.00 18.19 87 TYR A O 1
ATOM 678 N N . ARG A 1 89 ? -4.461 -19.053 -16.947 1.00 20.27 88 ARG A N 1
ATOM 679 C CA . ARG A 1 89 ? -5.433 -19.963 -17.541 1.00 23.32 88 ARG A CA 1
ATOM 680 C C . ARG A 1 89 ? -6.083 -20.894 -16.512 1.00 22.66 88 ARG A C 1
ATOM 681 O O . ARG A 1 89 ? -7.260 -21.251 -16.642 1.00 24.65 88 ARG A O 1
ATOM 689 N N . ASP A 1 90 ? -5.330 -21.247 -15.473 1.00 23.14 89 ASP A N 1
ATOM 690 C CA . ASP A 1 90 ? -5.874 -22.049 -14.386 1.00 23.77 89 ASP A CA 1
ATOM 691 C C . ASP A 1 90 ? -6.959 -21.228 -13.708 1.00 22.95 89 ASP A C 1
ATOM 692 O O . ASP A 1 90 ? -8.048 -21.733 -13.434 1.00 22.15 89 ASP A O 1
ATOM 697 N N . TYR A 1 91 ? -6.664 -19.949 -13.454 1.00 21.34 90 TYR A N 1
ATOM 698 C CA . TYR A 1 91 ? -7.617 -19.110 -12.730 1.00 24.12 90 TYR A CA 1
ATOM 699 C C . TYR A 1 91 ? -8.911 -18.946 -13.524 1.00 23.79 90 TYR A C 1
ATOM 700 O O . TYR A 1 91 ? -10.005 -18.845 -12.957 1.00 25.46 90 TYR A O 1
ATOM 709 N N . PHE A 1 92 ? -8.792 -18.928 -14.843 1.00 21.02 91 PHE A N 1
ATOM 710 C CA . PHE A 1 92 ? -9.968 -18.732 -15.677 1.00 21.12 91 PHE A CA 1
ATOM 711 C C . PHE A 1 92 ? -10.536 -20.016 -16.261 1.00 26.20 91 PHE A C 1
ATOM 712 O O . PHE A 1 92 ? -11.337 -19.956 -17.174 1.00 25.05 91 PHE A O 1
ATOM 720 N N . GLU A 1 93 ? -10.123 -21.168 -15.734 1.00 23.06 92 GLU A N 1
ATOM 721 C CA . GLU A 1 93 ? -10.602 -22.434 -16.285 1.00 26.76 92 GLU A CA 1
ATOM 722 C C . GLU A 1 93 ? -12.125 -22.517 -16.148 1.00 24.80 92 GLU A C 1
ATOM 723 O O . GLU A 1 93 ? -12.673 -22.302 -15.064 1.00 29.81 92 GLU A O 1
ATOM 729 N N . GLY A 1 94 ? -12.790 -22.907 -17.2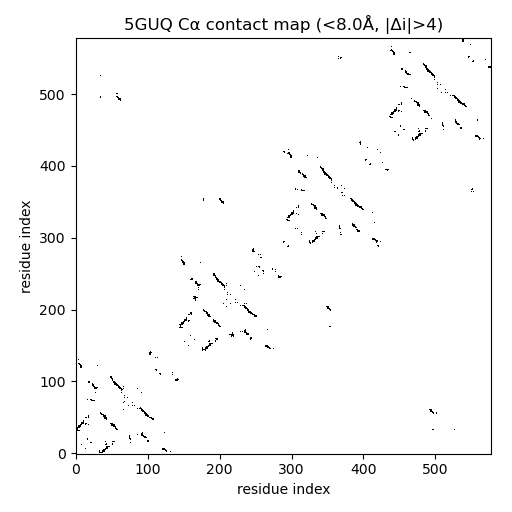31 1.00 26.89 93 GLY A N 1
ATOM 730 C CA . GLY A 1 94 ? -14.244 -22.973 -17.264 1.00 27.73 93 GLY A CA 1
ATOM 731 C C . GLY A 1 94 ? -15.035 -21.711 -17.592 1.00 33.11 93 GLY A C 1
ATOM 732 O O . GLY A 1 94 ? -16.265 -21.735 -17.539 1.00 33.49 93 GLY A O 1
ATOM 733 N N . THR A 1 95 ? -14.356 -20.611 -17.920 1.00 26.71 94 THR A N 1
ATOM 734 C CA . THR A 1 95 ? -15.040 -19.416 -18.410 1.00 23.71 94 THR A CA 1
ATOM 735 C C . THR A 1 95 ? -14.224 -18.761 -19.515 1.00 23.06 94 THR A C 1
ATOM 736 O O . THR A 1 95 ? -13.006 -18.938 -19.589 1.00 24.94 94 THR A O 1
ATOM 740 N N . GLU A 1 96 ? -14.910 -18.066 -20.413 1.00 22.86 95 GLU A N 1
ATOM 741 C CA . GLU A 1 96 ? -14.233 -17.277 -21.440 1.00 30.33 95 GLU A CA 1
ATOM 742 C C . GLU A 1 96 ? -14.332 -15.775 -21.166 1.00 25.17 95 GLU A C 1
ATOM 743 O O . GLU A 1 96 ? -13.860 -14.961 -21.954 1.00 27.26 95 GLU A O 1
ATOM 749 N N . LYS A 1 97 ? -14.970 -15.410 -20.059 1.00 25.98 96 LYS A N 1
ATOM 750 C CA . LYS A 1 97 ? -15.044 -14.008 -19.650 1.00 24.96 96 LYS A CA 1
ATOM 751 C C . LYS A 1 97 ? -14.000 -13.689 -18.580 1.00 25.28 96 LYS A C 1
ATOM 752 O O . LYS A 1 97 ? -13.696 -14.535 -17.730 1.00 24.41 96 LYS A O 1
ATOM 758 N N . ALA A 1 98 ? -13.473 -12.467 -18.623 1.00 18.31 97 ALA A N 1
ATOM 759 C CA . ALA A 1 98 ? -12.484 -12.008 -17.655 1.00 16.66 97 ALA A CA 1
ATOM 760 C C . ALA A 1 98 ? -12.647 -10.519 -17.340 1.00 17.63 97 ALA A C 1
ATOM 761 O O . ALA A 1 98 ? -13.058 -9.711 -18.191 1.00 18.46 97 ALA A O 1
ATOM 763 N N . THR A 1 99 ? -12.339 -10.163 -16.100 1.00 15.90 98 THR A N 1
ATOM 764 C CA . THR A 1 99 ? -12.375 -8.774 -15.687 1.00 17.06 98 THR A CA 1
ATOM 765 C C . THR A 1 99 ? -10.948 -8.380 -15.348 1.00 16.30 98 THR A C 1
ATOM 766 O O . THR A 1 99 ? -10.229 -9.138 -14.689 1.00 16.17 98 THR A O 1
ATOM 770 N N . ALA A 1 100 ? -10.536 -7.199 -15.791 1.00 15.89 99 ALA A N 1
ATOM 771 C CA . ALA A 1 100 ? -9.217 -6.684 -15.423 1.00 21.03 99 ALA A CA 1
ATOM 772 C C . ALA A 1 100 ? -9.358 -5.362 -14.688 1.00 18.48 99 ALA A C 1
ATOM 773 O O . ALA A 1 100 ? -10.022 -4.460 -15.175 1.00 16.99 99 ALA A O 1
ATOM 775 N N . PHE A 1 101 ? -8.781 -5.276 -13.488 1.00 16.13 100 PHE A N 1
ATOM 776 C CA . PHE A 1 101 ? -8.626 -3.999 -12.786 1.00 20.26 100 PHE A CA 1
ATOM 777 C C . PHE A 1 101 ? -7.276 -3.397 -13.158 1.00 16.27 100 PHE A C 1
ATOM 778 O O . PHE A 1 101 ? -6.233 -4.028 -12.948 1.00 17.84 100 PHE A O 1
ATOM 786 N N . LEU A 1 102 ? -7.281 -2.171 -13.673 1.00 16.20 101 LEU A N 1
ATOM 787 C CA . LEU A 1 102 ? -6.031 -1.512 -14.017 1.00 16.37 101 LEU A CA 1
ATOM 788 C C . LEU A 1 102 ? -5.723 -0.585 -12.860 1.00 16.45 101 LEU A C 1
ATOM 789 O O . LEU A 1 102 ? -6.562 0.236 -12.508 1.00 18.98 101 LEU A O 1
ATOM 794 N N . LEU A 1 103 ? -4.534 -0.727 -12.277 1.00 17.52 102 LEU A N 1
ATOM 795 C CA . LEU A 1 103 ? -4.184 -0.025 -11.040 1.00 19.43 102 LEU A CA 1
ATOM 796 C C . LEU A 1 103 ? -3.145 1.074 -11.256 1.00 18.15 102 LEU A C 1
ATOM 797 O O . LEU A 1 103 ? -2.269 0.954 -12.114 1.00 20.28 102 LEU A O 1
ATOM 802 N N . ARG A 1 104 ? -3.210 2.113 -10.432 1.00 17.00 103 ARG A N 1
ATOM 803 C CA . ARG A 1 104 ? -2.197 3.171 -10.448 1.00 19.73 103 ARG A CA 1
ATOM 804 C C . ARG A 1 104 ? -1.904 3.621 -9.032 1.00 19.19 103 ARG A C 1
ATOM 805 O O . ARG A 1 104 ? -2.656 3.313 -8.116 1.00 17.28 103 ARG A O 1
ATOM 813 N N . ASP A 1 105 ? -0.822 4.383 -8.877 1.00 17.56 104 ASP A N 1
ATOM 814 C CA . ASP A 1 105 ? -0.523 5.064 -7.612 1.00 17.73 104 ASP A CA 1
ATOM 815 C C . ASP A 1 105 ? -0.424 4.113 -6.417 1.00 19.19 104 ASP A C 1
ATOM 816 O O . ASP A 1 105 ? -0.933 4.389 -5.332 1.00 18.99 104 ASP A O 1
ATOM 821 N N . HIS A 1 106 ? 0.256 2.995 -6.638 1.00 17.89 105 HIS A N 1
ATOM 822 C CA . HIS A 1 106 ? 0.523 2.019 -5.580 1.00 18.03 105 HIS A CA 1
ATOM 823 C C . HIS A 1 106 ? 1.281 2.631 -4.393 1.00 20.12 105 HIS A C 1
ATOM 824 O O . HIS A 1 106 ? 2.210 3.418 -4.582 1.00 20.89 105 HIS A O 1
ATOM 831 N N . GLN A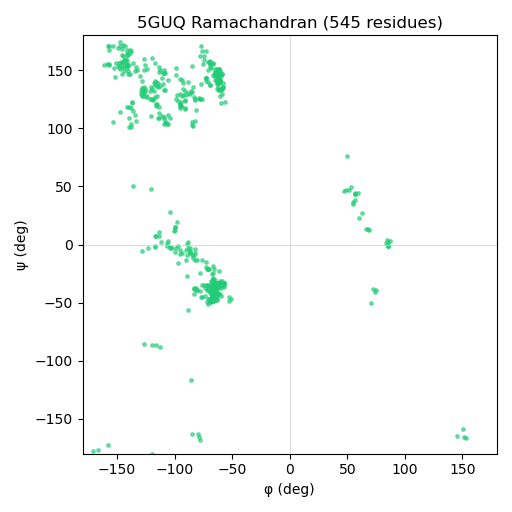 1 107 ? 0.882 2.248 -3.179 1.00 18.34 106 GLN A N 1
ATOM 832 C CA . GLN A 1 107 ? 1.424 2.825 -1.938 1.00 18.59 106 GLN A CA 1
ATOM 833 C C . GLN A 1 107 ? 1.636 1.746 -0.872 1.00 18.76 106 GLN A C 1
ATOM 834 O O . GLN A 1 107 ? 0.678 1.283 -0.254 1.00 18.69 106 GLN A O 1
ATOM 840 N N . PRO A 1 108 ? 2.885 1.296 -0.697 1.00 20.43 107 PRO A N 1
ATOM 841 C CA . PRO A 1 108 ? 3.228 0.384 0.404 1.00 20.59 107 PRO A CA 1
ATOM 842 C C . PRO A 1 108 ? 3.062 1.022 1.785 1.00 21.40 107 PRO A C 1
ATOM 843 O O . PRO A 1 108 ? 3.281 2.223 1.925 1.00 19.97 107 PRO A O 1
ATOM 847 N N . ILE A 1 109 ? 2.706 0.230 2.793 1.00 19.48 108 ILE A N 1
ATOM 848 C CA . ILE A 1 109 ? 2.654 0.733 4.161 1.00 19.70 108 ILE A CA 1
ATOM 849 C C . ILE A 1 109 ? 3.244 -0.301 5.099 1.00 19.98 108 ILE A C 1
ATOM 850 O O . ILE A 1 109 ? 3.464 -1.451 4.701 1.00 19.97 108 ILE A O 1
ATOM 855 N N . ARG A 1 110 ? 3.519 0.109 6.335 1.00 20.24 109 ARG A N 1
ATOM 856 C CA . ARG A 1 110 ? 3.931 -0.838 7.356 1.00 23.45 109 ARG A CA 1
ATOM 857 C C . ARG A 1 110 ? 2.766 -1.795 7.503 1.00 20.41 109 ARG A C 1
ATOM 858 O O . ARG A 1 110 ? 1.624 -1.356 7.603 1.00 20.36 109 ARG A O 1
ATOM 866 N N . PRO A 1 111 ? 3.037 -3.110 7.521 1.00 20.51 110 PRO A N 1
ATOM 867 C CA . PRO A 1 111 ? 1.905 -4.042 7.465 1.00 20.38 110 PRO A CA 1
ATOM 868 C C . PRO A 1 111 ? 0.972 -3.870 8.651 1.00 20.51 110 PRO A C 1
ATOM 869 O O . PRO A 1 111 ? 1.425 -3.648 9.784 1.00 22.18 110 PRO A O 1
ATOM 873 N N . ILE A 1 112 ? -0.315 -3.985 8.371 1.00 20.29 111 ILE A N 1
ATOM 874 C CA . ILE A 1 112 ? -1.374 -3.972 9.367 1.00 21.48 111 ILE A CA 1
ATOM 875 C C . ILE A 1 112 ? -1.892 -5.402 9.528 1.00 20.46 111 ILE A C 1
ATOM 876 O O . ILE A 1 112 ? -2.523 -5.968 8.614 1.00 22.15 111 ILE A O 1
ATOM 881 N N . ASN A 1 113 ? -1.614 -5.977 10.696 1.00 20.82 112 ASN A N 1
ATOM 882 C CA . ASN A 1 113 ? -1.838 -7.405 10.965 1.00 21.95 112 ASN A CA 1
ATOM 883 C C . ASN A 1 113 ? -3.288 -7.792 11.169 1.00 24.51 112 ASN A C 1
ATOM 884 O O . ASN A 1 113 ? -4.155 -6.937 11.382 1.00 22.53 112 ASN A O 1
ATOM 889 N N . LEU A 1 114 ? -3.555 -9.089 11.050 1.00 21.67 113 LEU A N 1
ATOM 890 C CA . LEU A 1 114 ? -4.915 -9.582 11.134 1.00 22.61 113 LEU A CA 1
ATOM 891 C C . LEU A 1 114 ? -5.590 -9.241 12.465 1.00 24.45 113 LEU A C 1
ATOM 892 O O . LEU A 1 114 ? -6.801 -9.019 12.496 1.00 27.61 113 LEU A O 1
ATOM 897 N N . ASP A 1 115 ? -4.830 -9.194 13.558 1.00 31.54 114 ASP A N 1
ATOM 898 C CA . ASP A 1 115 ? -5.429 -8.827 14.841 1.00 33.33 114 ASP A CA 1
ATOM 899 C C . ASP A 1 115 ? -5.937 -7.384 14.841 1.00 32.73 114 ASP A C 1
ATOM 900 O O . ASP A 1 115 ? -7.015 -7.096 15.375 1.00 33.13 114 ASP A O 1
ATOM 905 N N . GLN A 1 116 ? -5.177 -6.476 14.229 1.00 32.87 115 GLN A N 1
ATOM 906 C CA . GLN A 1 116 ? -5.619 -5.085 14.143 1.00 33.57 115 GLN A CA 1
ATOM 907 C C . GLN A 1 116 ? -6.852 -4.950 13.253 1.00 33.66 115 GLN A C 1
ATOM 908 O O . GLN A 1 116 ? -7.767 -4.160 13.532 1.00 33.05 115 GLN A O 1
ATOM 914 N N . LEU A 1 117 ? -6.886 -5.743 12.185 1.00 27.51 116 LEU A N 1
ATOM 915 C CA . LEU A 1 117 ? -8.031 -5.708 11.294 1.00 26.59 116 LEU A CA 1
ATOM 916 C C . LEU A 1 117 ? -9.251 -6.227 12.034 1.00 30.16 116 LEU A C 1
ATOM 917 O O . LEU A 1 117 ? -10.358 -5.725 11.842 1.00 30.98 116 LEU A O 1
ATOM 922 N N . LYS A 1 118 ? -9.035 -7.215 12.905 1.00 28.97 117 LYS A N 1
ATOM 923 C CA . LYS A 1 118 ? -10.126 -7.746 13.717 1.00 31.85 117 LYS A CA 1
ATOM 924 C C . LYS A 1 118 ? -10.614 -6.738 14.740 1.00 32.59 117 LYS A C 1
ATOM 925 O O . LYS A 1 118 ? -11.806 -6.686 15.046 1.00 33.70 117 LYS A O 1
ATOM 931 N N . GLU A 1 119 ? -9.698 -5.932 15.268 1.00 31.31 118 GLU A N 1
ATOM 932 C CA . GLU A 1 119 ? -10.116 -4.851 16.152 1.00 37.69 118 GLU A CA 1
ATOM 933 C C . GLU A 1 119 ? -10.951 -3.841 15.364 1.00 35.12 118 GLU A C 1
ATOM 934 O O . GLU A 1 119 ? -11.903 -3.259 15.894 1.00 34.50 118 GLU A O 1
ATOM 940 N N . ILE A 1 120 ? -10.634 -3.664 14.083 1.00 30.67 119 ILE A N 1
ATOM 941 C CA . ILE A 1 120 ? -11.447 -2.753 13.275 1.00 32.76 119 ILE A CA 1
ATOM 942 C C . ILE A 1 120 ? -12.822 -3.336 12.926 1.00 34.38 119 ILE A C 1
ATOM 943 O O . ILE A 1 120 ? -13.842 -2.656 13.051 1.00 39.27 119 ILE A O 1
ATOM 948 N N . ARG A 1 121 ? -12.846 -4.605 12.527 1.00 31.76 120 ARG A N 1
ATOM 949 C CA . ARG A 1 121 ? -14.091 -5.303 12.223 1.00 33.96 120 ARG A CA 1
ATOM 950 C C . ARG A 1 121 ? -14.006 -6.694 12.842 1.00 38.61 120 ARG A C 1
ATOM 951 O O . ARG A 1 121 ? -13.197 -7.517 12.415 1.00 35.73 120 ARG A O 1
ATOM 959 N N . ALA A 1 122 ? -14.863 -6.958 13.826 1.00 40.90 121 ALA A N 1
ATOM 960 C CA . ALA A 1 122 ? -14.623 -8.041 14.778 1.00 43.63 121 ALA A CA 1
ATOM 961 C C . ALA A 1 122 ? -14.540 -9.411 14.127 1.00 50.48 121 ALA A C 1
ATOM 962 O O . ALA A 1 122 ? -13.798 -10.278 14.587 1.00 56.32 121 ALA A O 1
ATOM 964 N N . ASN A 1 123 ? -15.261 -9.605 13.036 1.00 51.35 122 ASN A N 1
ATOM 965 C CA . ASN A 1 123 ? -15.156 -10.873 12.339 1.00 56.77 122 ASN A CA 1
ATOM 966 C C . ASN A 1 123 ? -14.680 -10.661 10.916 1.00 53.60 122 ASN A C 1
ATOM 967 O O . ASN A 1 123 ? -15.260 -11.183 9.962 1.00 52.38 122 ASN A O 1
ATOM 972 N N . PHE A 1 124 ? -13.625 -9.864 10.784 1.00 49.62 123 PHE A N 1
ATOM 973 C CA . PHE A 1 124 ? -12.991 -9.677 9.495 1.00 43.98 123 PHE A CA 1
ATOM 974 C C . PHE A 1 124 ? -12.433 -11.009 9.029 1.00 40.68 123 PHE A C 1
ATOM 975 O O . PHE A 1 124 ? -11.843 -11.753 9.814 1.00 38.31 123 PHE A O 1
ATOM 983 N N . GLN A 1 125 ? -12.603 -11.299 7.744 1.00 38.74 124 GLN A N 1
ATOM 984 C CA . GLN A 1 125 ? -11.971 -12.461 7.144 1.00 38.02 124 GLN A CA 1
ATOM 985 C C . GLN A 1 125 ? -11.335 -11.986 5.854 1.00 33.59 124 GLN A C 1
ATOM 986 O O . GLN A 1 125 ? -11.851 -11.066 5.227 1.00 39.50 124 GLN A O 1
ATOM 992 N N . PRO A 1 126 ? -10.233 -12.628 5.436 1.00 32.62 125 PRO A N 1
ATOM 993 C CA . PRO A 1 126 ? -9.633 -12.221 4.163 1.00 33.02 125 PRO A CA 1
ATOM 994 C C . PRO A 1 126 ? -10.678 -12.427 3.074 1.00 31.50 125 PRO A C 1
ATOM 995 O O . PRO A 1 126 ? -11.177 -13.551 2.941 1.00 29.52 125 PRO A O 1
ATOM 999 N N . PRO A 1 127 ? -11.042 -11.358 2.336 1.00 30.27 126 PRO A N 1
ATOM 1000 C CA . PRO A 1 127 ? -12.116 -11.553 1.357 1.00 29.27 126 PRO A CA 1
ATOM 1001 C C . PRO A 1 127 ? -11.748 -12.550 0.274 1.00 26.76 126 PRO A C 1
ATOM 1002 O O . PRO A 1 127 ? -10.624 -12.512 -0.225 1.00 25.20 126 PRO A O 1
ATOM 1006 N N . GLN A 1 128 ? -12.703 -13.379 -0.134 1.00 31.14 127 GLN A N 1
ATOM 1007 C CA . GLN A 1 128 ? -12.507 -14.260 -1.281 1.00 29.38 127 GLN A CA 1
ATOM 1008 C C . GLN A 1 128 ? -12.640 -13.536 -2.622 1.00 28.78 127 GLN A C 1
ATOM 1009 O O . GLN A 1 128 ? -12.074 -13.965 -3.626 1.00 28.78 127 GLN A O 1
ATOM 1015 N N . SER A 1 129 ? -13.365 -12.424 -2.631 1.00 28.80 128 SER A N 1
ATOM 1016 C CA . SER A 1 129 ? -13.410 -11.576 -3.819 1.00 31.13 128 SER A CA 1
ATOM 1017 C C . SER A 1 129 ? -13.050 -10.160 -3.396 1.00 30.91 128 SER A C 1
ATOM 1018 O O . SER A 1 129 ? -11.883 -9.780 -3.444 1.00 31.55 128 SER A O 1
ATOM 1021 N N . LEU A 1 130 ? -14.022 -9.391 -2.931 1.00 26.16 129 LEU A N 1
ATOM 1022 C CA . LEU A 1 130 ? -13.679 -8.113 -2.326 1.00 27.95 129 LEU A CA 1
ATOM 1023 C C . LEU A 1 130 ? -14.595 -7.839 -1.145 1.00 29.00 129 LEU A C 1
ATOM 1024 O O . LEU A 1 130 ? -15.659 -8.446 -1.025 1.00 31.92 129 LEU A O 1
ATOM 1029 N N . THR A 1 131 ? -14.164 -6.968 -0.246 1.00 28.03 130 THR A N 1
ATOM 1030 C CA . THR A 1 131 ? -15.050 -6.531 0.821 1.00 23.00 130 THR A CA 1
ATOM 1031 C C . THR A 1 131 ? -15.031 -5.007 0.863 1.00 26.54 130 THR A C 1
ATOM 1032 O O . THR A 1 131 ? -13.978 -4.395 0.745 1.00 25.18 130 THR A O 1
ATOM 1036 N N . TRP A 1 132 ? -16.208 -4.393 0.910 1.00 32.06 131 TRP A N 1
ATOM 1037 C CA . TRP A 1 132 ? -16.289 -2.945 1.060 1.00 31.76 131 TRP A CA 1
ATOM 1038 C C . TRP A 1 132 ? -15.926 -2.511 2.472 1.00 33.77 131 TRP A C 1
ATOM 1039 O O . TRP A 1 132 ? -16.271 -3.182 3.445 1.00 34.50 131 TRP A O 1
ATOM 1050 N N . LEU A 1 133 ? -15.246 -1.381 2.596 1.00 27.62 132 LEU A N 1
ATOM 1051 C CA . LEU A 1 133 ? -15.042 -0.812 3.913 1.00 31.06 132 LEU A CA 1
ATOM 1052 C C . LEU A 1 133 ? -16.142 0.190 4.224 1.00 32.61 132 LEU A C 1
ATOM 1053 O O . LEU A 1 133 ? -16.469 1.040 3.394 1.00 32.51 132 LEU A O 1
ATOM 1058 N N . ARG A 1 134 ? -16.698 0.089 5.426 1.00 36.39 133 ARG A N 1
ATOM 1059 C CA . ARG A 1 134 ? -17.568 1.127 5.965 1.00 45.48 133 ARG A CA 1
ATOM 1060 C C . ARG A 1 134 ? -16.689 2.331 6.253 1.00 45.30 133 ARG A C 1
ATOM 1061 O O . ARG A 1 134 ? -15.490 2.174 6.475 1.00 45.58 133 ARG A O 1
ATOM 1069 N N . LYS A 1 135 ? -17.261 3.532 6.220 1.00 44.27 134 LYS A N 1
ATOM 1070 C CA . LYS A 1 135 ? -16.441 4.739 6.310 1.00 42.76 134 LYS A CA 1
ATOM 1071 C C . LYS A 1 135 ? -15.668 4.844 7.626 1.00 39.04 134 LYS A C 1
ATOM 1072 O O . LYS A 1 135 ? -14.525 5.328 7.650 1.00 39.82 134 LYS A O 1
ATOM 1078 N N . GLU A 1 136 ? -16.270 4.376 8.714 1.00 39.02 135 GLU A N 1
ATOM 1079 C CA . GLU A 1 136 ? -15.562 4.346 9.991 1.00 40.18 135 GLU A CA 1
ATOM 1080 C C . GLU A 1 136 ? -14.397 3.356 9.961 1.00 34.11 135 GLU A C 1
ATOM 1081 O O . GLU A 1 136 ? -13.327 3.610 10.536 1.00 35.08 135 GLU A O 1
ATOM 1087 N N . GLU A 1 137 ? -14.593 2.253 9.241 1.00 30.53 136 GLU A N 1
ATOM 1088 C CA . GLU A 1 137 ? -13.540 1.261 9.110 1.00 27.93 136 GLU A CA 1
ATOM 1089 C C . GLU A 1 137 ? -12.382 1.888 8.355 1.00 23.00 136 GLU A C 1
ATOM 1090 O O . GLU A 1 137 ? -11.207 1.720 8.719 1.00 25.79 136 GLU A O 1
ATOM 1096 N N . THR A 1 138 ? -12.735 2.673 7.343 1.00 27.56 137 THR A N 1
ATOM 1097 C CA . THR A 1 138 ? -11.731 3.309 6.521 1.00 29.44 137 THR A CA 1
ATOM 1098 C C . THR A 1 138 ? -10.962 4.314 7.357 1.00 29.53 137 THR A C 1
ATOM 1099 O O . THR A 1 138 ? -9.737 4.365 7.273 1.00 25.54 137 THR A O 1
ATOM 1103 N N . GLN A 1 139 ? -11.661 5.048 8.228 1.00 27.72 138 GLN A N 1
ATOM 1104 C CA . GLN A 1 139 ? -10.962 6.011 9.076 1.00 28.99 138 GLN A CA 1
ATOM 1105 C C . GLN A 1 139 ? -10.012 5.313 10.040 1.00 23.66 138 GLN A C 1
ATOM 1106 O O . GLN A 1 139 ? -8.891 5.770 10.223 1.00 25.47 138 GLN A O 1
ATOM 1112 N N . LYS A 1 140 ? -10.439 4.200 10.643 1.00 24.07 139 LYS A N 1
ATOM 1113 C CA . LYS A 1 140 ? -9.567 3.530 11.612 1.00 27.85 139 LYS A CA 1
ATOM 1114 C C . LYS A 1 140 ? -8.316 2.959 10.930 1.00 24.27 139 LYS A C 1
ATOM 1115 O O . LYS A 1 140 ? -7.169 3.048 11.442 1.00 25.29 139 LYS A O 1
ATOM 1121 N N . LEU A 1 141 ? -8.541 2.455 9.720 1.00 23.87 140 LEU A N 1
ATOM 1122 C CA . LEU A 1 141 ? -7.460 1.843 8.969 1.00 21.29 140 LEU A CA 1
ATOM 1123 C C . LEU A 1 141 ? -6.461 2.915 8.574 1.00 22.29 140 LEU A C 1
ATOM 1124 O O . LEU A 1 141 ? -5.266 2.757 8.767 1.00 23.34 140 LEU A O 1
ATOM 1129 N N . VAL A 1 142 ? -6.973 4.031 8.069 1.00 23.20 141 VAL A N 1
ATOM 1130 C CA . VAL A 1 142 ? -6.112 5.132 7.654 1.00 23.55 141 VAL A CA 1
ATOM 1131 C C . VAL A 1 142 ? -5.358 5.673 8.857 1.00 24.07 141 VAL A C 1
ATOM 1132 O O . VAL A 1 142 ? -4.181 6.015 8.763 1.00 23.02 141 VAL A O 1
ATOM 1136 N N . SER A 1 143 ? -6.012 5.666 10.010 1.00 24.05 142 SER A N 1
ATOM 1137 C CA . SER A 1 143 ? -5.369 6.121 11.228 1.00 28.67 142 SER A CA 1
ATOM 1138 C C . SER A 1 143 ? -4.233 5.200 11.675 1.00 28.44 142 SER A C 1
ATOM 1139 O O . SER A 1 143 ? -3.325 5.636 12.379 1.00 27.95 142 SER A O 1
ATOM 1142 N N . LEU A 1 144 ? -4.283 3.926 11.281 1.00 25.73 143 LEU A N 1
ATOM 1143 C CA . LEU A 1 144 ? -3.107 3.065 11.519 1.00 25.25 143 LEU A CA 1
ATOM 1144 C C . LEU A 1 144 ? -1.930 3.170 10.523 1.00 22.96 143 LEU A C 1
ATOM 1145 O O . LEU A 1 144 ? -0.859 2.626 10.785 1.00 30.06 143 LEU A O 1
ATOM 1150 N N . THR A 1 145 ? -2.129 3.813 9.377 1.00 21.45 144 THR A N 1
ATOM 1151 C CA . THR A 1 145 ? -1.125 3.761 8.305 1.00 21.77 144 THR A CA 1
ATOM 1152 C C . THR A 1 145 ? 0.192 4.491 8.584 1.00 22.78 144 THR A C 1
ATOM 1153 O O . THR A 1 145 ? 0.211 5.639 9.050 1.00 21.21 144 THR A O 1
ATOM 1157 N N . SER A 1 146 ? 1.288 3.835 8.220 1.00 20.35 145 SER A N 1
ATOM 1158 C CA . SER A 1 146 ? 2.635 4.339 8.441 1.00 23.33 145 SER A CA 1
ATOM 1159 C C . SER A 1 146 ? 3.546 3.917 7.298 1.00 20.46 145 SER A C 1
ATOM 1160 O O . SER A 1 146 ? 3.216 3.013 6.522 1.00 23.22 145 SER A O 1
ATOM 1163 N N . GLN A 1 147 ? 4.689 4.583 7.185 1.00 21.38 146 GLN A N 1
ATOM 1164 C CA . GLN A 1 147 ? 5.663 4.223 6.167 1.00 22.24 146 GLN A CA 1
ATOM 1165 C C . GLN A 1 147 ? 6.329 2.899 6.489 1.00 24.83 146 GLN A C 1
ATOM 1166 O O . GLN A 1 147 ? 6.454 2.528 7.647 1.00 27.63 146 GLN A O 1
ATOM 1172 N N . VAL A 1 148 ? 6.724 2.180 5.446 1.00 25.71 147 VAL A N 1
ATOM 1173 C CA . VAL A 1 148 ? 7.384 0.893 5.608 1.00 32.55 147 VAL A CA 1
ATOM 1174 C C . VAL A 1 148 ? 8.706 1.068 6.351 1.00 33.96 147 VAL A C 1
ATOM 1175 O O . VAL A 1 148 ? 9.445 2.016 6.090 1.00 32.84 147 VAL A O 1
ATOM 1179 N N . GLU A 1 149 ? 9.000 0.147 7.267 1.00 33.75 148 GLU A N 1
ATOM 1180 C CA . GLU A 1 149 ? 10.253 0.175 8.018 1.00 40.78 148 GLU A CA 1
ATOM 1181 C C . GLU A 1 149 ? 11.344 -0.561 7.249 1.00 39.49 148 GLU A C 1
ATOM 1182 O O . GLU A 1 149 ? 11.483 -0.408 6.037 1.00 41.50 148 GLU A O 1
ATOM 1188 N N . ASP B 1 7 ? -55.684 2.191 -5.156 1.00 72.37 6 ASP B N 1
ATOM 1189 C CA . ASP B 1 7 ? -54.550 1.554 -4.492 1.00 70.01 6 ASP B CA 1
ATOM 1190 C C . ASP B 1 7 ? -54.973 0.982 -3.134 1.00 59.11 6 ASP B C 1
ATOM 1191 O O . ASP B 1 7 ? -55.768 1.624 -2.438 1.00 63.98 6 ASP B O 1
ATOM 1196 N N . ARG B 1 8 ? -54.510 -0.210 -2.735 1.00 41.14 7 ARG B N 1
ATOM 1197 C CA . ARG B 1 8 ? -53.596 -1.131 -3.445 1.00 28.61 7 ARG B CA 1
ATOM 1198 C C . ARG B 1 8 ? -52.180 -0.630 -3.748 1.00 22.63 7 ARG B C 1
ATOM 1199 O O . ARG B 1 8 ? -51.541 -1.083 -4.697 1.00 25.08 7 ARG B O 1
ATOM 1207 N N . LYS B 1 9 ? -51.681 0.291 -2.933 1.00 20.06 8 LYS B N 1
ATOM 1208 C CA . LYS B 1 9 ? -50.315 0.786 -3.106 1.00 24.87 8 LYS B CA 1
ATOM 1209 C C . LYS B 1 9 ? -49.242 0.066 -2.282 1.00 19.58 8 LYS B C 1
ATOM 1210 O O . LYS B 1 9 ? -48.055 0.336 -2.441 1.00 17.94 8 LYS B O 1
ATOM 1216 N N . GLU B 1 10 ? -49.658 -0.823 -1.390 1.00 19.40 9 GLU B N 1
ATOM 1217 C CA . GLU B 1 10 ? -48.708 -1.523 -0.534 1.00 20.01 9 GLU B CA 1
ATOM 1218 C C . GLU B 1 10 ? -49.091 -2.990 -0.460 1.00 22.38 9 GLU B C 1
ATOM 1219 O O . GLU B 1 10 ? -50.203 -3.321 -0.046 1.00 17.93 9 GLU B O 1
ATOM 1225 N N . ALA B 1 11 ? -48.177 -3.876 -0.842 1.00 17.45 10 ALA B N 1
ATOM 1226 C CA . ALA B 1 11 ? -48.514 -5.298 -0.843 1.00 17.53 10 ALA B CA 1
ATOM 1227 C C . ALA B 1 11 ? -47.315 -6.119 -0.424 1.00 17.57 10 ALA B C 1
ATOM 1228 O O . ALA B 1 11 ? -46.198 -5.677 -0.592 1.00 20.02 10 ALA B O 1
ATOM 1230 N N . VAL B 1 12 ? -47.547 -7.289 0.156 1.00 17.83 11 VAL B N 1
ATOM 1231 C CA . VAL B 1 12 ? -46.460 -8.229 0.409 1.00 17.86 11 VAL B CA 1
ATOM 1232 C C . VAL B 1 12 ? -46.654 -9.459 -0.475 1.00 17.69 11 VAL B C 1
ATOM 1233 O O . VAL B 1 12 ? -47.774 -9.976 -0.573 1.00 17.82 11 VAL B O 1
ATOM 1237 N N . ILE B 1 13 ? -45.563 -9.928 -1.087 1.00 17.45 12 ILE B N 1
ATOM 1238 C CA . ILE B 1 13 ? -45.537 -11.247 -1.734 1.00 17.37 12 ILE B CA 1
ATOM 1239 C C . ILE B 1 13 ? -44.467 -12.133 -1.086 1.00 17.57 12 ILE B C 1
ATOM 1240 O O . ILE B 1 13 ? -43.582 -11.632 -0.395 1.00 17.65 12 ILE B O 1
ATOM 1245 N N . SER B 1 14 ? -44.585 -13.445 -1.274 1.00 19.37 13 SER B N 1
ATOM 1246 C CA . SER B 1 14 ? -43.614 -14.398 -0.738 1.00 17.88 13 SER B CA 1
ATOM 1247 C C . SER B 1 14 ? -42.782 -15.042 -1.847 1.00 17.59 13 SER B C 1
ATOM 1248 O O . SER B 1 14 ? -43.333 -15.440 -2.883 1.00 17.45 13 SER B O 1
ATOM 1251 N N . LEU B 1 15 ? -41.478 -15.196 -1.620 1.00 17.59 14 LEU B N 1
ATOM 1252 C CA . LEU B 1 15 ? -40.625 -15.949 -2.549 1.00 22.87 14 LEU B CA 1
ATOM 1253 C C . LEU B 1 15 ? -39.625 -16.806 -1.800 1.00 19.25 14 LEU B C 1
ATOM 1254 O O . LEU B 1 15 ? -39.223 -16.458 -0.700 1.00 17.91 14 LEU B O 1
ATOM 1259 N N . TRP B 1 16 ? -39.165 -17.886 -2.432 1.00 21.20 15 TRP B N 1
ATOM 1260 C CA . TRP B 1 16 ? -38.112 -18.704 -1.827 1.00 21.23 15 TRP B CA 1
ATOM 1261 C C . TRP B 1 16 ? -36.908 -17.793 -1.726 1.00 21.03 15 TRP B C 1
ATOM 1262 O O . TRP B 1 16 ? -36.738 -16.901 -2.558 1.00 23.32 15 TRP B O 1
ATOM 1273 N N . PRO B 1 17 ? -36.061 -18.001 -0.706 1.00 20.45 16 PRO B N 1
ATOM 1274 C CA . PRO B 1 17 ? -35.062 -16.972 -0.392 1.00 22.39 16 PRO B CA 1
ATOM 1275 C C . PRO B 1 17 ? -34.134 -16.603 -1.552 1.00 23.99 16 PRO B C 1
ATOM 1276 O O . PRO B 1 17 ? -33.732 -15.448 -1.633 1.00 23.55 16 PRO B O 1
ATOM 1280 N N . GLU B 1 18 ? -33.798 -17.541 -2.428 1.00 28.33 17 GLU B N 1
ATOM 1281 C CA . GLU B 1 18 ? -32.926 -17.198 -3.544 1.00 33.49 17 GLU B CA 1
ATOM 1282 C C . GLU B 1 18 ? -33.565 -16.163 -4.484 1.00 26.40 17 GLU B C 1
ATOM 1283 O O . GLU B 1 18 ? -32.925 -15.162 -4.849 1.00 24.48 17 GLU B O 1
ATOM 1289 N N . PHE B 1 19 ? -34.822 -16.401 -4.859 1.00 23.10 18 PHE B N 1
ATOM 1290 C CA . PHE B 1 19 ? -35.536 -15.459 -5.717 1.00 21.53 18 PHE B CA 1
ATOM 1291 C C . PHE B 1 19 ? -35.795 -14.136 -4.998 1.00 20.35 18 PHE B C 1
ATOM 1292 O O . PHE B 1 19 ? -35.778 -13.060 -5.612 1.00 20.65 18 PHE B O 1
ATOM 1300 N N . ALA B 1 20 ? -36.003 -14.220 -3.686 1.00 16.69 19 ALA B N 1
ATOM 1301 C CA . ALA B 1 20 ? -36.297 -13.019 -2.911 1.00 24.00 19 ALA B CA 1
ATOM 1302 C C . ALA B 1 20 ? -35.070 -12.117 -2.907 1.00 20.59 19 ALA B C 1
ATOM 1303 O O . ALA B 1 20 ? -35.143 -10.899 -3.163 1.00 17.68 19 ALA B O 1
ATOM 1305 N N . LYS B 1 21 ? -33.925 -12.749 -2.653 1.00 19.92 20 LYS B N 1
ATOM 1306 C CA . LYS B 1 21 ? -32.672 -12.026 -2.599 1.00 23.18 20 LYS B CA 1
ATOM 1307 C C . LYS B 1 21 ? -32.360 -11.461 -3.970 1.00 22.68 20 LYS B C 1
ATOM 1308 O O . LYS B 1 21 ? -31.834 -10.361 -4.072 1.00 22.52 20 LYS B O 1
ATOM 1314 N N . ALA B 1 22 ? -32.716 -12.196 -5.023 1.00 21.65 21 ALA B N 1
ATOM 1315 C CA . ALA B 1 22 ? -32.512 -11.665 -6.374 1.00 19.68 21 ALA B CA 1
ATOM 1316 C C . ALA B 1 22 ? -33.396 -10.455 -6.676 1.00 21.95 21 ALA B C 1
ATOM 1317 O O . ALA B 1 22 ? -32.991 -9.551 -7.416 1.00 19.08 21 ALA B O 1
ATOM 1319 N N . ILE B 1 23 ? -34.600 -10.420 -6.112 1.00 20.67 22 ILE B N 1
ATOM 1320 C CA . ILE B 1 23 ? -35.401 -9.219 -6.300 1.00 17.75 22 ILE B CA 1
ATOM 1321 C C . ILE B 1 23 ? -34.811 -8.034 -5.553 1.00 19.00 22 ILE B C 1
ATOM 1322 O O . ILE B 1 23 ? -34.622 -6.970 -6.139 1.00 22.58 22 ILE B O 1
ATOM 1327 N N . VAL B 1 24 ? -34.481 -8.204 -4.270 1.00 20.71 23 VAL B N 1
ATOM 1328 C CA . VAL B 1 24 ? -34.076 -6.998 -3.541 1.00 22.51 23 VAL B CA 1
ATOM 1329 C C . VAL B 1 24 ? -32.700 -6.465 -3.961 1.00 20.43 23 VAL B C 1
ATOM 1330 O O . VAL B 1 24 ? -32.381 -5.303 -3.718 1.00 26.12 23 VAL B O 1
ATOM 1334 N N . SER B 1 25 ? -31.890 -7.333 -4.558 1.00 25.78 24 SER B N 1
ATOM 1335 C CA . SER B 1 25 ? -30.581 -6.950 -5.099 1.00 28.59 24 SER B CA 1
ATOM 1336 C C . SER B 1 25 ? -30.650 -6.416 -6.528 1.00 26.85 24 SER B C 1
ATOM 1337 O O . SER B 1 25 ? -29.653 -5.940 -7.066 1.00 29.17 24 SER B O 1
ATOM 1340 N N . GLY B 1 26 ? -31.825 -6.508 -7.143 1.00 20.83 25 GLY B N 1
ATOM 1341 C CA . GLY B 1 26 ? -32.037 -5.978 -8.481 1.00 24.23 25 GLY B CA 1
ATOM 1342 C C . GLY B 1 26 ? -31.640 -6.922 -9.606 1.00 27.80 25 GLY B C 1
ATOM 1343 O O . GLY B 1 26 ? -31.765 -6.581 -10.784 1.00 28.79 25 GLY B O 1
ATOM 1344 N N . LYS B 1 27 ? -31.133 -8.098 -9.253 1.00 25.61 26 LYS B N 1
ATOM 1345 C CA . LYS B 1 27 ? -30.849 -9.130 -10.244 1.00 28.24 26 LYS B CA 1
ATOM 1346 C C . LYS B 1 27 ? -32.113 -9.701 -10.911 1.00 30.12 26 LYS B C 1
ATOM 1347 O O . LYS B 1 27 ? -32.089 -10.077 -12.080 1.00 36.52 26 LYS B O 1
ATOM 1353 N N . LYS B 1 28 ? -33.218 -9.740 -10.171 1.00 25.37 27 LYS B N 1
ATOM 1354 C CA . LYS B 1 28 ? -34.485 -10.278 -10.682 1.00 24.14 27 LYS B CA 1
ATOM 1355 C C . LYS B 1 28 ? -35.489 -9.136 -10.746 1.00 24.34 27 LYS B C 1
ATOM 1356 O O . LYS B 1 28 ? -35.942 -8.646 -9.716 1.00 27.05 27 LYS B O 1
ATOM 1362 N N . THR B 1 29 ? -35.823 -8.696 -11.952 1.00 20.12 28 THR B N 1
ATOM 1363 C CA . THR B 1 29 ? -36.704 -7.547 -12.098 1.00 20.45 28 THR B CA 1
ATOM 1364 C C . THR B 1 29 ? -38.083 -7.903 -12.675 1.00 20.33 28 THR B C 1
ATOM 1365 O O . THR B 1 29 ? -38.912 -7.017 -12.900 1.00 19.30 28 THR B O 1
ATOM 1369 N N . VAL B 1 30 ? -38.312 -9.190 -12.912 1.00 17.16 29 VAL B N 1
ATOM 1370 C CA . VAL B 1 30 ? -39.628 -9.664 -13.335 1.00 14.28 29 VAL B CA 1
ATOM 1371 C C . VAL B 1 30 ? -40.070 -10.776 -12.402 1.00 16.85 29 VAL B C 1
ATOM 1372 O O . VAL B 1 30 ? -39.311 -11.700 -12.133 1.00 17.68 29 VAL B O 1
ATOM 1376 N N . GLU B 1 31 ? -41.295 -10.671 -11.902 1.00 17.38 30 GLU B N 1
ATOM 1377 C CA . GLU B 1 31 ? -41.870 -11.711 -11.061 1.00 17.42 30 GLU B CA 1
ATOM 1378 C C . GLU B 1 31 ? -43.071 -12.328 -11.774 1.00 14.91 30 GLU B C 1
ATOM 1379 O O . GLU B 1 31 ? -44.007 -11.621 -12.122 1.00 15.75 30 GLU B O 1
ATOM 1385 N N . PHE B 1 32 ? -43.032 -13.635 -12.015 1.00 15.03 31 PHE B N 1
ATOM 1386 C CA . PHE B 1 32 ? -44.139 -14.318 -12.702 1.00 18.01 31 PHE B CA 1
ATOM 1387 C C . PHE B 1 32 ? -45.156 -14.923 -11.734 1.00 18.62 31 PHE B C 1
ATOM 1388 O O . PHE B 1 32 ? -44.781 -15.493 -10.702 1.00 20.88 31 PHE B O 1
ATOM 1396 N N . ARG B 1 33 ? -46.437 -14.841 -12.088 1.00 17.75 32 ARG B N 1
ATOM 1397 C CA . ARG B 1 33 ? -47.511 -15.435 -11.281 1.00 16.93 32 ARG B CA 1
ATOM 1398 C C . ARG B 1 33 ? -48.611 -15.983 -12.189 1.00 20.02 32 ARG B C 1
ATOM 1399 O O . ARG B 1 33 ? -48.728 -15.569 -13.339 1.00 18.65 32 ARG B O 1
ATOM 1407 N N . ARG B 1 34 ? -49.412 -16.913 -11.675 1.00 23.99 33 ARG B N 1
ATOM 1408 C CA . ARG B 1 34 ? -50.512 -17.476 -12.463 1.00 26.61 33 ARG B CA 1
ATOM 1409 C C . ARG B 1 34 ? -51.791 -16.666 -12.322 1.00 31.82 33 ARG B C 1
ATOM 1410 O O . ARG B 1 34 ? -52.373 -16.225 -13.309 1.00 41.45 33 ARG B O 1
ATOM 1418 N N . ARG B 1 35 ? -52.237 -16.501 -11.086 1.00 28.82 34 ARG B N 1
ATOM 1419 C CA . ARG B 1 35 ? -53.400 -15.681 -10.789 1.00 32.53 34 ARG B CA 1
ATOM 1420 C C . ARG B 1 35 ? -53.057 -14.872 -9.558 1.00 29.23 34 ARG B C 1
ATOM 1421 O O . ARG B 1 35 ? -52.701 -15.431 -8.524 1.00 29.08 34 ARG B O 1
ATOM 1429 N N . ILE B 1 36 ? -53.118 -13.554 -9.671 1.00 26.01 35 ILE B N 1
ATOM 1430 C CA . ILE B 1 36 ? -52.794 -12.726 -8.530 1.00 24.43 35 ILE B CA 1
ATOM 1431 C C . ILE B 1 36 ? -53.555 -11.405 -8.635 1.00 22.76 35 ILE B C 1
ATOM 1432 O O . ILE B 1 36 ? -53.729 -10.869 -9.728 1.00 22.94 35 ILE B O 1
ATOM 1437 N N . PRO B 1 37 ? -53.993 -10.860 -7.493 1.00 25.20 36 PRO B N 1
ATOM 1438 C CA . PRO B 1 37 ? -54.633 -9.548 -7.542 1.00 25.84 36 PRO B CA 1
ATOM 1439 C C . PRO B 1 37 ? -53.632 -8.513 -8.037 1.00 24.96 36 PRO B C 1
ATOM 1440 O O . PRO B 1 37 ? -52.428 -8.671 -7.807 1.00 24.53 36 PRO B O 1
ATOM 1444 N N . LEU B 1 38 ? -54.108 -7.508 -8.761 1.00 19.46 37 LEU B N 1
ATOM 1445 C CA . LEU B 1 38 ? -53.214 -6.498 -9.316 1.00 22.96 37 LEU B CA 1
ATOM 1446 C C . LEU B 1 38 ? -53.082 -5.262 -8.427 1.00 25.06 37 LEU B C 1
ATOM 1447 O O . LEU B 1 38 ? -54.070 -4.578 -8.160 1.00 22.31 37 LEU B O 1
ATOM 1452 N N . PRO B 1 39 ? -51.857 -4.977 -7.967 1.00 20.86 38 PRO B N 1
ATOM 1453 C CA . PRO B 1 39 ? -51.557 -3.707 -7.300 1.00 21.79 38 PRO B CA 1
ATOM 1454 C C . PRO B 1 39 ? -51.666 -2.554 -8.280 1.00 19.05 38 PRO B C 1
ATOM 1455 O O . PRO B 1 39 ? -51.609 -2.755 -9.495 1.00 20.40 38 PRO B O 1
ATOM 1459 N N . ALA B 1 40 ? -51.905 -1.367 -7.747 1.00 22.69 39 ALA B N 1
ATOM 1460 C CA . ALA B 1 40 ? -51.819 -0.150 -8.529 1.00 20.55 39 ALA B CA 1
ATOM 1461 C C . ALA B 1 40 ? -50.400 0.003 -9.057 1.00 20.76 39 ALA B C 1
ATOM 1462 O O . ALA B 1 40 ? -49.446 -0.456 -8.432 1.00 22.35 39 ALA B O 1
ATOM 1464 N N . LEU B 1 41 ? -50.254 0.622 -10.223 1.00 18.65 40 LEU B N 1
ATOM 1465 C CA . LEU B 1 41 ? -48.917 0.927 -10.710 1.00 19.68 40 LEU B CA 1
ATOM 1466 C C . LEU B 1 41 ? -48.212 1.817 -9.699 1.00 21.17 40 LEU B C 1
ATOM 1467 O O . LEU B 1 41 ? -48.850 2.613 -9.004 1.00 23.30 40 LEU B O 1
ATOM 1472 N N . SER B 1 42 ? -46.897 1.631 -9.610 1.00 20.52 41 SER B N 1
ATOM 1473 C CA . SER B 1 42 ? -46.029 2.251 -8.606 1.00 16.33 41 SER B CA 1
ATOM 1474 C C . SER B 1 42 ? -46.266 1.760 -7.177 1.00 19.84 41 SER B C 1
ATOM 1475 O O . SER B 1 42 ? -45.724 2.335 -6.237 1.00 18.82 41 SER B O 1
ATOM 1478 N N . ALA B 1 43 ? -47.001 0.661 -7.008 1.00 18.11 42 ALA B N 1
ATOM 1479 C CA . ALA B 1 43 ? -47.187 0.103 -5.663 1.00 19.56 42 ALA B CA 1
ATOM 1480 C C . ALA B 1 43 ? -45.838 -0.327 -5.125 1.00 16.79 42 ALA B C 1
ATOM 1481 O O . ALA B 1 43 ? -44.961 -0.717 -5.895 1.00 18.77 42 ALA B O 1
ATOM 1483 N N . ARG B 1 44 ? -45.641 -0.177 -3.818 1.00 16.32 43 ARG B N 1
ATOM 1484 C CA . ARG B 1 44 ? -44.512 -0.831 -3.172 1.00 16.40 43 ARG B CA 1
ATOM 1485 C C . ARG B 1 44 ? -44.867 -2.286 -2.858 1.00 16.52 43 ARG B C 1
ATOM 1486 O O . ARG B 1 44 ? -45.867 -2.586 -2.187 1.00 16.80 43 ARG B O 1
ATOM 1494 N N . ILE B 1 45 ? -44.025 -3.174 -3.373 1.00 16.32 44 ILE B N 1
ATOM 1495 C CA A ILE B 1 45 ? -44.164 -4.606 -3.184 0.50 16.42 44 ILE B CA 1
ATOM 1496 C CA B ILE B 1 45 ? -44.176 -4.599 -3.163 0.50 16.42 44 ILE B CA 1
ATOM 1497 C C . ILE B 1 45 ? -43.079 -5.053 -2.213 1.00 16.62 44 ILE B C 1
ATOM 1498 O O . ILE B 1 45 ? -41.905 -5.104 -2.576 1.00 16.71 44 ILE B O 1
ATOM 1507 N N . TRP B 1 46 ? -43.467 -5.309 -0.973 1.00 17.02 45 TRP B N 1
ATOM 1508 C CA . TRP B 1 46 ? -42.579 -5.871 0.026 1.00 17.27 45 TRP B CA 1
ATOM 1509 C C . TRP B 1 46 ? -42.305 -7.354 -0.251 1.00 17.24 45 TRP B C 1
ATOM 1510 O O . TRP B 1 46 ? -43.223 -8.120 -0.610 1.00 17.25 45 TRP B O 1
ATOM 1521 N N . ILE B 1 47 ? -41.058 -7.756 -0.025 1.00 17.24 46 ILE B N 1
ATOM 1522 C CA . ILE B 1 47 ? -40.629 -9.117 -0.352 1.00 17.22 46 ILE B CA 1
ATOM 1523 C C . ILE B 1 47 ? -40.380 -9.941 0.907 1.00 17.64 46 ILE B C 1
ATOM 1524 O O . ILE B 1 47 ? -39.435 -9.671 1.658 1.00 17.78 46 ILE B O 1
ATOM 1529 N N . TYR B 1 48 ? -41.252 -10.915 1.152 1.00 17.87 47 TYR B N 1
ATOM 1530 C CA . TYR B 1 48 ? -41.069 -11.873 2.241 1.00 18.29 47 TYR B CA 1
ATOM 1531 C C . TYR B 1 48 ? -40.304 -13.073 1.711 1.00 18.21 47 TYR B C 1
ATOM 1532 O O . TYR B 1 48 ? -40.794 -13.771 0.818 1.00 18.06 47 TYR B O 1
ATOM 1541 N N . ALA B 1 49 ? -39.110 -13.303 2.256 1.00 18.65 48 ALA B N 1
ATOM 1542 C CA . ALA B 1 49 ? -38.340 -14.503 1.952 1.00 21.63 48 ALA B CA 1
ATOM 1543 C C . ALA B 1 49 ? -38.782 -15.636 2.865 1.00 18.81 48 ALA B C 1
ATOM 1544 O O . ALA B 1 49 ? -38.852 -15.464 4.075 1.00 19.17 48 ALA B O 1
ATOM 1546 N N . THR B 1 50 ? -39.044 -16.804 2.295 1.00 18.83 49 THR B N 1
ATOM 1547 C CA . THR B 1 50 ? -39.572 -17.927 3.060 1.00 19.28 49 THR B CA 1
ATOM 1548 C C . THR B 1 50 ? -38.440 -18.711 3.739 1.00 19.56 49 THR B C 1
ATOM 1549 O O . THR B 1 50 ? -37.327 -18.211 3.808 1.00 19.43 49 THR B O 1
ATOM 1553 N N . ARG B 1 51 ? -38.699 -19.941 4.192 1.00 20.61 50 ARG B N 1
ATOM 1554 C CA . ARG B 1 51 ? -37.713 -20.644 5.026 1.00 20.76 50 ARG B CA 1
ATOM 1555 C C . ARG B 1 51 ? -36.417 -20.833 4.239 1.00 20.01 50 ARG B C 1
ATOM 1556 O O . ARG B 1 51 ? -36.447 -21.085 3.035 1.00 22.23 50 ARG B O 1
ATOM 1564 N N . PRO B 1 52 ? -35.267 -20.702 4.914 1.00 21.97 51 PRO B N 1
ATOM 1565 C CA . PRO B 1 52 ? -35.125 -20.503 6.359 1.00 20.56 51 PRO B CA 1
ATOM 1566 C C . PRO B 1 52 ? -35.143 -19.036 6.785 1.00 25.82 51 PRO B C 1
ATOM 1567 O O . PRO B 1 52 ? -35.058 -18.760 7.982 1.00 24.13 51 PRO B O 1
ATOM 1571 N N . VAL B 1 53 ? -35.219 -18.113 5.829 1.00 26.60 52 VAL B N 1
ATOM 1572 C CA . VAL B 1 53 ? -35.106 -16.688 6.157 1.00 19.81 52 VAL B CA 1
ATOM 1573 C C . VAL B 1 53 ? -36.310 -16.175 6.942 1.00 20.05 52 VAL B C 1
ATOM 1574 O O . VAL B 1 53 ? -36.143 -15.520 7.976 1.00 20.42 52 VAL B O 1
ATOM 1578 N N . LYS B 1 54 ? -37.507 -16.484 6.450 1.00 22.16 53 LYS B N 1
ATOM 1579 C CA . LYS B 1 54 ? -38.764 -16.141 7.121 1.00 20.28 53 LYS B CA 1
ATOM 1580 C C . LYS B 1 54 ? -38.813 -14.666 7.556 1.00 20.22 53 LYS B C 1
ATOM 1581 O O . LYS B 1 54 ? -39.154 -14.360 8.695 1.00 22.54 53 LYS B O 1
ATOM 1587 N N . SER B 1 55 ? -38.433 -13.769 6.651 1.00 19.76 54 SER B N 1
ATOM 1588 C CA . SER B 1 55 ? -38.406 -12.344 6.957 1.00 19.69 54 SER B CA 1
ATOM 1589 C C . SER B 1 55 ? -38.707 -11.497 5.733 1.00 19.20 54 SER B C 1
ATOM 1590 O O . SER B 1 55 ? -38.431 -11.888 4.613 1.00 18.86 54 SER B O 1
ATOM 1593 N N . VAL B 1 56 ? -39.247 -10.310 5.955 1.00 19.20 55 VAL B N 1
ATOM 1594 C CA . VAL B 1 56 ? -39.281 -9.333 4.874 1.00 18.76 55 VAL B CA 1
ATOM 1595 C C . VAL B 1 56 ? -37.874 -8.763 4.726 1.00 18.56 55 VAL B C 1
ATOM 1596 O O . VAL B 1 56 ? -37.292 -8.270 5.695 1.00 18.81 55 VAL B O 1
ATOM 1600 N N . ILE B 1 57 ? -37.321 -8.839 3.523 1.00 18.15 56 ILE B N 1
ATOM 1601 C CA . ILE B 1 57 ? -35.923 -8.461 3.326 1.00 17.98 56 ILE B CA 1
ATOM 1602 C C . ILE B 1 57 ? -35.711 -7.228 2.466 1.00 20.46 56 ILE B C 1
ATOM 1603 O O . ILE B 1 57 ? -34.579 -6.898 2.103 1.00 20.10 56 ILE B O 1
ATOM 1608 N N . GLY B 1 58 ? -36.800 -6.561 2.119 1.00 17.54 57 GLY B N 1
ATOM 1609 C CA . GLY B 1 58 ? -36.714 -5.392 1.272 1.00 17.23 57 GLY B CA 1
ATOM 1610 C C . GLY B 1 58 ? -37.981 -5.220 0.467 1.00 20.44 57 GLY B C 1
ATOM 1611 O O . GLY B 1 58 ? -39.015 -5.824 0.762 1.00 17.23 57 GLY B O 1
ATOM 1612 N N . PHE B 1 59 ? -37.914 -4.368 -0.544 1.00 17.21 58 PHE B N 1
ATOM 1613 C CA . PHE B 1 59 ? -39.084 -4.128 -1.370 1.00 16.57 58 PHE B CA 1
ATOM 1614 C C . PHE B 1 59 ? -38.657 -3.593 -2.718 1.00 16.17 58 PHE 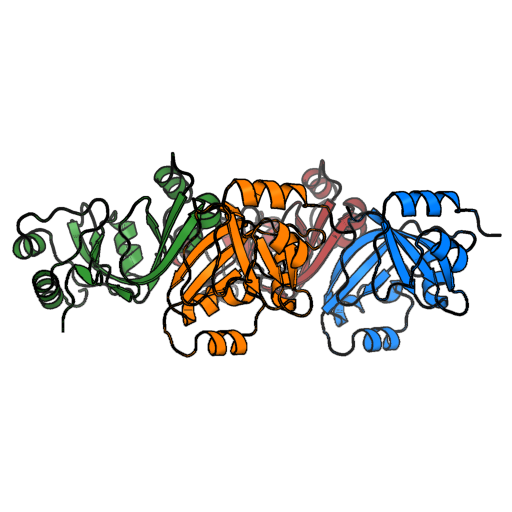B C 1
ATOM 1615 O O . PHE B 1 59 ? -37.485 -3.306 -2.931 1.00 16.05 58 PHE B O 1
ATOM 1623 N N . ALA B 1 60 ? -39.609 -3.506 -3.634 1.00 17.46 59 ALA B N 1
ATOM 1624 C CA . ALA B 1 60 ? -39.374 -2.886 -4.940 1.00 17.96 59 ALA B CA 1
ATOM 1625 C C . ALA B 1 60 ? -40.672 -2.237 -5.377 1.00 16.51 59 ALA B C 1
ATOM 1626 O O . ALA B 1 60 ? -41.660 -2.300 -4.664 1.00 19.37 59 ALA B O 1
ATOM 1628 N N . TYR B 1 61 ? -40.651 -1.511 -6.483 1.00 15.30 60 TYR B N 1
ATOM 1629 C CA . TYR B 1 61 ? -41.854 -0.840 -6.948 1.00 15.97 60 TYR B CA 1
ATOM 1630 C C . TYR B 1 61 ? -42.357 -1.446 -8.251 1.00 14.98 60 TYR B C 1
ATOM 1631 O O . TYR B 1 61 ? -41.568 -1.938 -9.057 1.00 15.00 60 TYR B O 1
ATOM 1640 N N . LEU B 1 62 ? -43.669 -1.388 -8.438 1.00 15.01 61 LEU B N 1
ATOM 1641 C CA . LEU B 1 62 ? -44.311 -1.980 -9.613 1.00 16.22 61 LEU B CA 1
ATOM 1642 C C . LEU B 1 62 ? -44.290 -1.022 -10.802 1.00 17.79 61 LEU B C 1
ATOM 1643 O O . LEU B 1 62 ? -45.042 -0.053 -10.855 1.00 19.14 61 LEU B O 1
ATOM 1648 N N . GLU B 1 63 ? -43.382 -1.293 -11.732 1.00 15.10 62 GLU B N 1
ATOM 1649 C CA . GLU B 1 63 ? -43.193 -0.483 -12.932 1.00 16.12 62 GLU B CA 1
ATOM 1650 C C . GLU B 1 63 ? -44.264 -0.784 -13.978 1.00 16.82 62 GLU B C 1
ATOM 1651 O O . GLU B 1 63 ? -44.782 0.114 -14.630 1.00 17.71 62 GLU B O 1
ATOM 1657 N N . ALA B 1 64 ? -44.605 -2.062 -14.124 1.00 17.01 63 ALA B N 1
ATOM 1658 C CA . ALA B 1 64 ? -45.581 -2.465 -15.133 1.00 14.01 63 ALA B CA 1
ATOM 1659 C C . ALA B 1 64 ? -46.228 -3.798 -14.792 1.00 15.05 63 ALA B C 1
ATOM 1660 O O . ALA B 1 64 ? -45.644 -4.619 -14.074 1.00 16.65 63 ALA B O 1
ATOM 1662 N N . ILE B 1 65 ? -47.435 -3.998 -15.311 1.00 13.93 64 ILE B N 1
ATOM 1663 C CA . ILE B 1 65 ? -48.126 -5.271 -15.202 1.00 16.09 64 ILE B CA 1
ATOM 1664 C C . ILE B 1 65 ? -48.338 -5.802 -16.612 1.00 15.03 64 ILE B C 1
ATOM 1665 O O . ILE B 1 65 ? -48.802 -5.069 -17.483 1.00 15.27 64 ILE B O 1
ATOM 1670 N N . VAL B 1 66 ? -48.002 -7.073 -16.830 1.00 16.02 65 VAL B N 1
ATOM 1671 C CA . VAL B 1 66 ? -48.200 -7.712 -18.119 1.00 15.63 65 VAL B CA 1
ATOM 1672 C C . VAL B 1 66 ? -49.007 -8.982 -17.937 1.00 18.11 65 VAL B C 1
ATOM 1673 O O . VAL B 1 66 ? -48.728 -9.793 -17.048 1.00 19.17 65 VAL B O 1
ATOM 1677 N N . GLN B 1 67 ? -50.007 -9.160 -18.791 1.00 15.84 66 GLN B N 1
ATOM 1678 C CA . GLN B 1 67 ? -50.763 -10.391 -18.795 1.00 15.22 66 GLN B CA 1
ATOM 1679 C C . GLN B 1 67 ? -50.784 -10.848 -20.225 1.00 17.25 66 GLN B C 1
ATOM 1680 O O . GLN B 1 67 ? -51.112 -10.071 -21.119 1.00 19.86 66 GLN B O 1
ATOM 1686 N N . GLY B 1 68 ? -50.436 -12.105 -20.452 1.00 14.25 67 GLY B N 1
ATOM 1687 C CA . GLY B 1 68 ? -50.281 -12.568 -21.812 1.00 13.61 67 GLY B CA 1
ATOM 1688 C C . GLY B 1 68 ? -50.001 -14.042 -21.913 1.00 18.04 67 GLY B C 1
ATOM 1689 O O . GLY B 1 68 ? -50.031 -14.768 -20.913 1.00 16.47 67 GLY B O 1
ATOM 1690 N N A ASP B 1 69 ? -49.734 -14.481 -23.138 0.50 21.82 68 ASP B N 1
ATOM 1691 N N B ASP B 1 69 ? -49.718 -14.476 -23.136 0.50 21.82 68 ASP B N 1
ATOM 1692 C CA A ASP B 1 69 ? -49.442 -15.870 -23.443 0.50 22.13 68 ASP B CA 1
ATOM 1693 C CA B ASP B 1 69 ? -49.407 -15.860 -23.434 0.50 22.09 68 ASP B CA 1
ATOM 1694 C C A ASP B 1 69 ? -48.164 -16.337 -22.745 0.50 20.13 68 ASP B C 1
ATOM 1695 C C B ASP B 1 69 ? -48.164 -16.319 -22.690 0.50 19.96 68 ASP B C 1
ATOM 1696 O O A ASP B 1 69 ? -47.171 -15.614 -22.717 0.50 21.29 68 ASP B O 1
ATOM 1697 O O B ASP B 1 69 ? -47.195 -15.573 -22.571 0.50 21.91 68 ASP B O 1
ATOM 1706 N N . VAL B 1 70 ? -48.179 -17.561 -22.220 1.00 17.75 69 VAL B N 1
ATOM 1707 C CA . VAL B 1 70 ? -47.036 -18.084 -21.467 1.00 16.12 69 VAL B CA 1
ATOM 1708 C C . VAL B 1 70 ? -45.725 -18.063 -22.282 1.00 20.43 69 VAL B C 1
ATOM 1709 O O . VAL B 1 70 ? -44.678 -17.623 -21.786 1.00 23.63 69 VAL B O 1
ATOM 1713 N N . ASN B 1 71 ? -45.778 -18.472 -23.548 1.00 18.59 70 ASN B N 1
ATOM 1714 C CA . ASN B 1 71 ? -44.553 -18.454 -24.357 1.00 18.24 70 ASN B CA 1
ATOM 1715 C C . ASN B 1 71 ? -44.024 -17.061 -24.673 1.00 19.41 70 ASN B C 1
ATOM 1716 O O . ASN B 1 71 ? -42.807 -16.815 -24.644 1.00 23.11 70 ASN B O 1
ATOM 1721 N N . THR B 1 72 ? -44.939 -16.144 -24.961 1.00 19.20 71 THR B N 1
ATOM 1722 C CA . THR B 1 72 ? -44.550 -14.779 -25.272 1.00 23.19 71 THR B CA 1
ATOM 1723 C C . THR B 1 72 ? -43.929 -14.139 -24.054 1.00 20.81 71 THR B C 1
ATOM 1724 O O . THR B 1 72 ? -42.921 -13.430 -24.145 1.00 20.56 71 THR B O 1
ATOM 1728 N N . LEU B 1 73 ? -44.536 -14.389 -22.902 1.00 20.16 72 LEU B N 1
ATOM 1729 C CA . LEU B 1 73 ? -43.985 -13.822 -21.681 1.00 18.59 72 LEU B CA 1
ATOM 1730 C C . LEU B 1 73 ? -42.622 -14.426 -21.341 1.00 17.63 72 LEU B C 1
ATOM 1731 O O . LEU B 1 73 ? -41.729 -13.712 -20.862 1.00 18.17 72 LEU B O 1
ATOM 1736 N N . TRP B 1 74 ? -42.415 -15.703 -21.657 1.00 20.88 73 TRP B N 1
ATOM 1737 C CA . TRP B 1 74 ? -41.075 -16.222 -21.434 1.00 19.32 73 TRP B CA 1
ATOM 1738 C C . TRP B 1 74 ? -40.072 -15.563 -22.369 1.00 17.65 73 TRP B C 1
ATOM 1739 O O . TRP B 1 74 ? -38.994 -15.160 -21.944 1.00 19.70 73 TRP B O 1
ATOM 1750 N N . SER B 1 75 ? -40.434 -15.423 -23.642 1.00 19.94 74 SER B N 1
ATOM 1751 C CA . SER B 1 75 ? -39.481 -14.858 -24.590 1.00 21.40 74 SER B CA 1
ATOM 1752 C C . SER B 1 75 ? -39.140 -13.401 -24.299 1.00 22.81 74 SER B C 1
ATOM 1753 O O . SER B 1 75 ? -37.982 -13.001 -24.405 1.00 23.92 74 SER B O 1
ATOM 1756 N N . ARG B 1 76 ? -40.137 -12.624 -23.887 1.00 18.28 75 ARG B N 1
ATOM 1757 C CA . ARG B 1 76 ? -39.919 -11.194 -23.681 1.00 20.26 75 ARG B CA 1
ATOM 1758 C C . ARG B 1 76 ? -39.313 -10.882 -22.324 1.00 21.94 75 ARG B C 1
ATOM 1759 O O . ARG B 1 76 ? -38.479 -9.987 -22.202 1.00 21.82 75 ARG B O 1
ATOM 1767 N N . TYR B 1 77 ? -39.745 -11.605 -21.295 1.00 18.20 76 TYR B N 1
ATOM 1768 C CA . TYR B 1 77 ? -39.360 -11.211 -19.944 1.00 17.09 76 TYR B CA 1
ATOM 1769 C C . TYR B 1 77 ? -38.512 -12.207 -19.167 1.00 22.63 76 TYR B C 1
ATOM 1770 O O . TYR B 1 77 ? -38.124 -11.931 -18.036 1.00 23.01 76 TYR B O 1
ATOM 1779 N N . GLY B 1 78 ? -38.210 -13.350 -19.766 1.00 20.93 77 GLY B N 1
ATOM 1780 C CA . GLY B 1 78 ? -37.621 -14.434 -18.993 1.00 19.84 77 GLY B CA 1
ATOM 1781 C C . GLY B 1 78 ? -36.217 -14.209 -18.460 1.00 22.25 77 GLY B C 1
ATOM 1782 O O . GLY B 1 78 ? -35.899 -14.635 -17.343 1.00 24.05 77 GLY B O 1
ATOM 1783 N N . ARG B 1 79 ? -35.367 -13.539 -19.231 1.00 23.48 78 ARG B N 1
ATOM 1784 C CA . ARG B 1 79 ? -34.018 -13.285 -18.744 1.00 26.74 78 ARG B CA 1
ATOM 1785 C C . ARG B 1 79 ? -34.053 -12.387 -17.508 1.00 25.36 78 ARG B C 1
ATOM 1786 O O . ARG B 1 79 ? -33.258 -12.561 -16.588 1.00 31.25 78 ARG B O 1
ATOM 1794 N N . GLU B 1 80 ? -35.008 -11.462 -17.474 1.00 20.45 79 GLU B N 1
ATOM 1795 C CA . GLU B 1 80 ? -35.152 -10.550 -16.339 1.00 24.86 79 GLU B CA 1
ATOM 1796 C C . GLU B 1 80 ? -35.718 -11.258 -15.110 1.00 24.46 79 GLU B C 1
ATOM 1797 O O . GLU B 1 80 ? -35.609 -10.772 -13.989 1.00 23.95 79 GLU B O 1
ATOM 1803 N N . ALA B 1 81 ? -36.344 -12.405 -15.330 1.00 22.09 80 ALA B N 1
ATOM 1804 C CA . ALA B 1 81 ? -37.015 -13.116 -14.251 1.00 19.18 80 ALA B CA 1
ATOM 1805 C C . ALA B 1 81 ? -36.101 -14.062 -13.470 1.00 25.48 80 ALA B C 1
ATOM 1806 O O . ALA B 1 81 ? -36.538 -14.714 -12.522 1.00 22.90 80 ALA B O 1
ATOM 1808 N N . PHE B 1 82 ? -34.848 -14.158 -13.909 1.00 29.43 81 PHE B N 1
ATOM 1809 C CA . PHE B 1 82 ? -33.798 -14.852 -13.165 1.00 35.30 81 PHE B CA 1
ATOM 1810 C C . PHE B 1 82 ? -33.920 -16.384 -13.155 1.00 36.79 81 PHE B C 1
ATOM 1811 O O . PHE B 1 82 ? -32.914 -17.087 -13.244 1.00 43.72 81 PHE B O 1
ATOM 1819 N N . LEU B 1 83 ? -35.145 -16.892 -13.060 1.00 31.53 82 LEU B N 1
ATOM 1820 C CA . LEU B 1 83 ? -35.415 -18.332 -13.030 1.00 33.00 82 LEU B CA 1
ATOM 1821 C C . LEU B 1 83 ? -35.189 -19.057 -14.362 1.00 29.54 82 LEU B C 1
ATOM 1822 O O . LEU B 1 83 ? -35.259 -18.462 -15.435 1.00 31.95 82 LEU B O 1
ATOM 1827 N N A SER B 1 84 ? -34.905 -20.352 -14.281 0.50 27.17 83 SER B N 1
ATOM 1828 N N B SER B 1 84 ? -34.916 -20.354 -14.276 0.50 27.17 83 SER B N 1
ATOM 1829 C CA A SER B 1 84 ? -34.652 -21.157 -15.470 0.50 26.43 83 SER B CA 1
ATOM 1830 C CA B SER B 1 84 ? -34.687 -21.170 -15.459 0.50 26.42 83 SER B CA 1
ATOM 1831 C C A SER B 1 84 ? -35.923 -21.363 -16.288 0.50 25.88 83 SER B C 1
ATOM 1832 C C B SER B 1 84 ? -35.944 -21.368 -16.291 0.50 25.93 83 SER B C 1
ATOM 1833 O O A SER B 1 84 ? -37.034 -21.270 -15.763 0.50 26.92 83 SER B O 1
ATOM 1834 O O B SER B 1 84 ? -37.063 -21.272 -15.783 0.50 26.80 83 SER B O 1
ATOM 1839 N N . GLU B 1 85 ? -35.758 -21.628 -17.581 1.00 26.20 84 GLU B N 1
ATOM 1840 C CA . GLU B 1 85 ? -36.890 -21.903 -18.447 1.00 27.07 84 GLU B CA 1
ATOM 1841 C C . GLU B 1 85 ? -37.617 -23.162 -18.000 1.00 32.47 84 GLU B C 1
ATOM 1842 O O . GLU B 1 85 ? -38.835 -23.248 -18.116 1.00 29.43 84 GLU B O 1
ATOM 1848 N N . GLN B 1 86 ? -36.873 -24.126 -17.461 1.00 28.51 85 GLN B N 1
ATOM 1849 C CA . GLN B 1 86 ? -37.501 -25.316 -16.901 1.00 29.84 85 GLN B CA 1
ATOM 1850 C C . GLN B 1 86 ? -38.356 -24.981 -15.689 1.00 23.48 85 GLN B C 1
ATOM 1851 O O . GLN B 1 86 ? -39.461 -25.503 -15.548 1.00 22.21 85 GLN B O 1
ATOM 1857 N N . GLN B 1 87 ? -37.856 -24.101 -14.823 1.00 27.29 86 GLN B N 1
ATOM 1858 C CA . GLN B 1 87 ? -38.624 -23.704 -13.650 1.00 26.59 86 GLN B CA 1
ATOM 1859 C C . GLN B 1 87 ? -39.876 -22.967 -14.082 1.00 26.41 86 GLN B C 1
ATOM 1860 O O . GLN B 1 87 ? -40.945 -23.149 -13.500 1.00 24.20 86 GLN B O 1
ATOM 1866 N N . TYR B 1 88 ? -39.744 -22.189 -15.151 1.00 23.88 87 TYR B N 1
ATOM 1867 C CA . TYR B 1 88 ? -40.855 -21.400 -15.658 1.00 23.12 87 TYR B CA 1
ATOM 1868 C C . TYR B 1 88 ? -41.939 -22.291 -16.232 1.00 22.48 87 TYR B C 1
ATOM 1869 O O . TYR B 1 88 ? -43.121 -22.160 -15.900 1.00 21.99 87 TYR B O 1
ATOM 1878 N N . ARG B 1 89 ? -41.542 -23.228 -17.082 1.00 25.43 88 ARG B N 1
ATOM 1879 C CA . ARG B 1 89 ? -42.517 -24.141 -17.656 1.00 27.66 88 ARG B CA 1
ATOM 1880 C C . ARG B 1 89 ? -43.122 -25.079 -16.594 1.00 27.99 88 ARG B C 1
ATOM 1881 O O . ARG B 1 89 ? -44.300 -25.428 -16.684 1.00 26.74 88 ARG B O 1
ATOM 1889 N N . ASP B 1 90 ? -42.347 -25.402 -15.554 1.00 26.31 89 ASP B N 1
ATOM 1890 C CA . ASP B 1 90 ? -42.860 -26.170 -14.421 1.00 24.80 89 ASP B CA 1
ATOM 1891 C C . ASP B 1 90 ? -43.957 -25.366 -13.731 1.00 24.98 89 ASP B C 1
ATOM 1892 O O . ASP B 1 90 ? -45.028 -25.893 -13.423 1.00 26.28 89 ASP B O 1
ATOM 1897 N N . TYR B 1 91 ? -43.682 -24.082 -13.497 1.00 26.44 90 TYR B N 1
ATOM 1898 C CA . TYR B 1 91 ? -44.598 -23.224 -12.757 1.00 23.60 90 TYR B CA 1
ATOM 1899 C C . TYR B 1 91 ? -45.912 -22.983 -13.487 1.00 21.04 90 TYR B C 1
ATOM 1900 O O . TYR B 1 91 ? -46.959 -22.855 -12.858 1.00 22.43 90 TYR B O 1
ATOM 1909 N N . PHE B 1 92 ? -45.852 -22.941 -14.813 1.00 20.28 91 PHE B N 1
ATOM 1910 C CA . PHE B 1 92 ? -47.034 -22.656 -15.627 1.00 19.94 91 PHE B CA 1
ATOM 1911 C C . PHE B 1 92 ? -47.732 -23.868 -16.238 1.00 23.37 91 PHE B C 1
ATOM 1912 O O . PHE B 1 92 ? -48.580 -23.710 -17.100 1.00 21.90 91 PHE B O 1
ATOM 1920 N N . GLU B 1 93 ? -47.416 -25.062 -15.748 1.00 30.92 92 GLU B N 1
ATOM 1921 C CA . GLU B 1 93 ? -47.743 -26.300 -16.460 1.00 34.37 92 GLU B CA 1
ATOM 1922 C C . GLU B 1 93 ? -49.235 -26.480 -16.776 1.00 34.63 92 GLU B C 1
ATOM 1923 O O . GLU B 1 93 ? -49.583 -27.067 -17.806 1.00 46.30 92 GLU B O 1
ATOM 1929 N N . GLY B 1 94 ? -50.119 -25.989 -15.917 1.00 28.09 93 GLY B N 1
ATOM 1930 C CA . GLY B 1 94 ? -51.550 -26.148 -16.157 1.00 35.22 93 GLY B CA 1
ATOM 1931 C C . GLY B 1 94 ? -52.318 -25.107 -16.969 1.00 34.05 93 GLY B C 1
ATOM 1932 O O . GLY B 1 94 ? -53.530 -25.251 -17.165 1.00 31.32 93 GLY B O 1
ATOM 1933 N N . THR B 1 95 ? -51.637 -24.071 -17.456 1.00 24.55 94 THR B N 1
ATOM 1934 C CA . THR B 1 95 ? -52.337 -22.884 -17.970 1.00 26.96 94 THR B CA 1
ATOM 1935 C C . THR B 1 95 ? -51.622 -22.227 -19.151 1.00 22.91 94 THR B C 1
ATOM 1936 O O . THR B 1 95 ? -50.413 -22.367 -19.309 1.00 27.07 94 THR B O 1
ATOM 1940 N N . GLU B 1 96 ? -52.384 -21.559 -20.013 1.00 27.00 95 GLU B N 1
ATOM 1941 C CA . GLU B 1 96 ? -51.806 -20.818 -21.137 1.00 30.07 95 GLU B CA 1
ATOM 1942 C C . GLU B 1 96 ? -51.593 -19.338 -20.847 1.00 25.97 95 GLU B C 1
ATOM 1943 O O . GLU B 1 96 ? -50.999 -18.624 -21.656 1.00 28.96 95 GLU B O 1
ATOM 1949 N N . LYS B 1 97 ? -52.093 -18.875 -19.708 1.00 23.35 96 LYS B N 1
ATOM 1950 C CA . LYS B 1 97 ? -51.999 -17.455 -19.357 1.00 22.01 96 LYS B CA 1
ATOM 1951 C C . LYS B 1 97 ? -51.000 -17.200 -18.236 1.00 21.14 96 LYS B C 1
ATOM 1952 O O . LYS B 1 97 ? -50.825 -18.032 -17.344 1.00 20.91 96 LYS B O 1
ATOM 1958 N N . ALA B 1 98 ? -50.356 -16.039 -18.283 1.00 17.46 97 ALA B N 1
ATOM 1959 C CA . ALA B 1 98 ? -49.373 -15.680 -17.271 1.00 15.91 97 ALA B CA 1
ATOM 1960 C C . ALA B 1 98 ? -49.488 -14.219 -16.925 1.00 18.38 97 ALA B C 1
ATOM 1961 O O . ALA B 1 98 ? -49.921 -13.405 -17.738 1.00 17.05 97 ALA B O 1
ATOM 1963 N N . THR B 1 99 ? -49.084 -13.899 -15.705 1.00 14.64 98 THR B N 1
ATOM 1964 C CA . THR B 1 99 ? -48.969 -12.521 -15.273 1.00 14.55 98 THR B CA 1
ATOM 1965 C C . THR B 1 99 ? -47.498 -12.231 -14.964 1.00 18.01 98 THR B C 1
ATOM 1966 O O . THR B 1 99 ? -46.789 -13.061 -14.375 1.00 14.67 98 THR B O 1
ATOM 1970 N N . ALA B 1 100 ? -47.036 -11.045 -15.339 1.00 14.28 99 ALA B N 1
ATOM 1971 C CA . ALA B 1 100 ? -45.692 -10.629 -14.969 1.00 16.56 99 ALA B CA 1
ATOM 1972 C C . ALA B 1 100 ? -45.775 -9.272 -14.295 1.00 18.33 99 ALA B C 1
ATOM 1973 O O . ALA B 1 100 ? -46.406 -8.344 -14.820 1.00 16.50 99 ALA B O 1
ATOM 1975 N N . PHE B 1 101 ? -45.170 -9.179 -13.116 1.00 14.44 100 PHE B N 1
ATOM 1976 C CA . PHE B 1 101 ? -44.879 -7.893 -12.488 1.00 14.45 100 PHE B CA 1
ATOM 1977 C C . PHE B 1 101 ? -43.495 -7.431 -12.911 1.00 14.28 100 PHE B C 1
ATOM 1978 O O . PHE B 1 101 ? -42.522 -8.141 -12.692 1.00 16.93 100 PHE B O 1
ATOM 1986 N N . LEU B 1 102 ? -43.392 -6.233 -13.492 1.00 14.10 101 LEU B N 1
ATOM 1987 C CA . LEU B 1 102 ? -42.087 -5.697 -13.853 1.00 13.97 101 LEU B CA 1
ATOM 1988 C C . LEU B 1 102 ? -41.694 -4.764 -12.722 1.00 14.30 101 LEU B C 1
ATOM 1989 O O . LEU B 1 102 ? -42.478 -3.925 -12.334 1.00 14.64 101 LEU B O 1
ATOM 1994 N N . LEU B 1 103 ? -40.501 -4.934 -12.179 1.00 14.19 102 LEU B N 1
ATOM 1995 C CA . LEU B 1 103 ? -40.149 -4.221 -10.954 1.00 15.76 102 LEU B CA 1
ATOM 1996 C C . LEU B 1 103 ? -38.989 -3.266 -11.150 1.00 16.48 102 LEU B C 1
ATOM 1997 O O . LEU B 1 103 ? -38.157 -3.459 -12.033 1.00 17.96 102 LEU B O 1
ATOM 2002 N N . ARG B 1 104 ? -38.924 -2.255 -10.293 1.00 17.53 103 ARG B N 1
ATOM 2003 C CA . ARG B 1 104 ? -37.839 -1.278 -10.350 1.00 14.39 103 ARG B CA 1
ATOM 2004 C C . ARG B 1 104 ? -37.552 -0.762 -8.952 1.00 16.48 103 ARG B C 1
ATOM 2005 O O . ARG B 1 104 ? -38.308 -1.031 -8.022 1.00 17.81 103 ARG B O 1
ATOM 2013 N N . ASP B 1 105 ? -36.449 -0.037 -8.818 1.00 16.96 104 ASP B N 1
ATOM 2014 C CA . ASP B 1 105 ? -36.157 0.708 -7.582 1.00 18.15 104 ASP B CA 1
ATOM 2015 C C . ASP B 1 105 ? -36.133 -0.203 -6.349 1.00 19.04 104 ASP B C 1
ATOM 2016 O O . ASP B 1 105 ? -36.671 0.138 -5.290 1.00 15.43 104 ASP B O 1
ATOM 2021 N N . HIS B 1 106 ? -35.500 -1.360 -6.508 1.00 18.98 105 HIS B N 1
ATOM 2022 C CA . HIS B 1 106 ? -35.365 -2.334 -5.435 1.00 18.79 105 HIS B CA 1
ATOM 2023 C C . HIS B 1 106 ? -34.578 -1.748 -4.276 1.00 20.17 105 HIS B C 1
ATOM 2024 O O . HIS B 1 106 ? -33.584 -1.033 -4.469 1.00 21.35 105 HIS B O 1
ATOM 2031 N N . GLN B 1 107 ? -35.043 -2.048 -3.069 1.00 22.82 106 GLN B N 1
ATOM 2032 C CA . GLN B 1 107 ? -34.429 -1.556 -1.845 1.00 22.35 106 GLN B CA 1
ATOM 2033 C C . GLN B 1 107 ? -34.263 -2.687 -0.833 1.00 23.74 106 GLN B C 1
ATOM 2034 O O . GLN B 1 107 ? -35.254 -3.165 -0.284 1.00 20.47 106 GLN B O 1
ATOM 2040 N N . PRO B 1 108 ? -33.025 -3.169 -0.634 1.00 24.85 107 PRO B N 1
ATOM 2041 C CA . PRO B 1 108 ? -32.708 -4.074 0.479 1.00 27.31 107 PRO B CA 1
ATOM 2042 C C . PRO B 1 108 ? -32.886 -3.400 1.846 1.00 26.21 107 PRO B C 1
ATOM 2043 O O . PRO B 1 108 ? -32.643 -2.198 1.954 1.00 23.68 107 PRO B O 1
ATOM 2047 N N . ILE B 1 109 ? -33.292 -4.155 2.866 1.00 21.24 108 ILE B N 1
ATOM 2048 C CA . ILE B 1 109 ? -33.408 -3.621 4.219 1.00 20.62 108 ILE B CA 1
ATOM 2049 C C . ILE B 1 109 ? -32.943 -4.670 5.217 1.00 19.22 108 ILE B C 1
ATOM 2050 O O . ILE B 1 109 ? -32.800 -5.842 4.873 1.00 26.89 108 ILE B O 1
ATOM 2055 N N . ARG B 1 110 ? -32.693 -4.253 6.452 1.00 18.91 109 ARG B N 1
ATOM 2056 C CA . ARG B 1 110 ? -32.363 -5.205 7.493 1.00 22.13 109 ARG B CA 1
ATOM 2057 C C . ARG B 1 110 ? -33.580 -6.111 7.673 1.00 21.56 109 ARG B C 1
ATOM 2058 O O . ARG B 1 110 ? -34.705 -5.630 7.731 1.00 20.58 109 ARG B O 1
ATOM 2066 N N . PRO B 1 111 ? -33.363 -7.430 7.750 1.00 19.90 110 PRO B N 1
ATOM 2067 C CA . PRO B 1 111 ? -34.564 -8.269 7.743 1.00 21.31 110 PRO B CA 1
ATOM 2068 C C . PRO B 1 111 ? -35.510 -8.009 8.909 1.00 20.72 110 PRO B C 1
ATOM 2069 O O . PRO B 1 111 ? -35.087 -7.817 10.060 1.00 21.18 110 PRO B O 1
ATOM 2073 N N . ILE B 1 112 ? -36.798 -8.050 8.594 1.00 19.75 111 ILE B N 1
ATOM 2074 C CA . ILE B 1 112 ? -37.862 -7.910 9.576 1.00 20.18 111 ILE B CA 1
ATOM 2075 C C . ILE B 1 112 ? -38.475 -9.297 9.741 1.00 20.40 111 ILE B C 1
ATOM 2076 O O . ILE B 1 112 ? -39.189 -9.790 8.867 1.00 21.88 111 ILE B O 1
ATOM 2081 N N . ASN B 1 113 ? -38.165 -9.934 10.860 1.00 20.85 112 ASN B N 1
ATOM 2082 C CA . ASN B 1 113 ? -38.492 -11.349 11.072 1.00 21.09 112 ASN B CA 1
ATOM 2083 C C . ASN B 1 113 ? -39.979 -11.586 11.311 1.00 24.67 112 ASN B C 1
ATOM 2084 O O . ASN B 1 113 ? -40.748 -10.638 11.520 1.00 26.10 112 ASN B O 1
ATOM 2089 N N . LEU B 1 114 ? -40.386 -12.847 11.232 1.00 22.95 113 LEU B N 1
ATOM 2090 C CA . LEU B 1 114 ? -41.789 -13.196 11.322 1.00 24.00 113 LEU B CA 1
ATOM 2091 C C . LEU B 1 114 ? -42.450 -12.804 12.644 1.00 25.58 113 LEU B C 1
ATOM 2092 O O . LEU B 1 114 ? -43.631 -12.478 12.646 1.00 32.03 113 LEU B O 1
ATOM 2097 N N . ASP B 1 115 ? -41.716 -12.834 13.758 1.00 26.42 114 ASP B N 1
ATOM 2098 C CA . ASP B 1 115 ? -42.292 -12.388 15.035 1.00 30.90 114 ASP B CA 1
ATOM 2099 C C . ASP B 1 115 ? -42.647 -10.891 15.068 1.00 29.05 114 ASP B C 1
ATOM 2100 O O . ASP B 1 115 ? -43.676 -10.503 15.640 1.00 27.22 114 ASP B O 1
ATOM 2105 N N . GLN B 1 116 ? -41.810 -10.057 14.447 1.00 27.03 115 GLN B N 1
ATOM 2106 C CA . GLN B 1 116 ? -42.106 -8.625 14.338 1.00 24.89 115 GLN B CA 1
ATOM 2107 C C . GLN B 1 116 ? -43.321 -8.407 13.440 1.00 22.33 115 GLN B C 1
ATOM 2108 O O . GLN B 1 116 ? -44.187 -7.539 13.688 1.00 25.18 115 GLN B O 1
ATOM 2114 N N . LEU B 1 117 ? -43.406 -9.237 12.406 1.00 21.97 116 LEU B N 1
ATOM 2115 C CA . LEU B 1 117 ? -44.520 -9.126 11.491 1.00 24.08 116 LEU B CA 1
ATOM 2116 C C . LEU B 1 117 ? -45.802 -9.508 12.219 1.00 25.91 116 LEU B C 1
ATOM 2117 O O . LEU B 1 117 ? -46.835 -8.861 12.037 1.00 24.39 116 LEU B O 1
ATOM 2122 N N . LYS B 1 118 ? -45.714 -10.527 13.078 1.00 22.66 117 LYS B N 1
ATOM 2123 C CA . LYS B 1 118 ? -46.859 -10.941 13.882 1.00 25.09 117 LYS B CA 1
ATOM 2124 C C . LYS B 1 118 ? -47.234 -9.873 14.896 1.00 28.16 117 LYS B C 1
ATOM 2125 O O . LYS B 1 118 ? -48.400 -9.749 15.279 1.00 26.83 117 LYS B O 1
ATOM 2131 N N . GLU B 1 119 ? -46.236 -9.122 15.355 1.00 31.27 118 GLU B N 1
ATOM 2132 C CA . GLU B 1 119 ? -46.516 -7.988 16.222 1.00 34.47 118 GLU B CA 1
ATOM 2133 C C . GLU B 1 119 ? -47.310 -6.922 15.475 1.00 32.17 118 GLU B C 1
ATOM 2134 O O . GLU B 1 119 ? -48.170 -6.260 16.064 1.00 32.62 118 GLU B O 1
ATOM 2140 N N . ILE B 1 120 ? -47.031 -6.761 14.180 1.00 26.44 119 ILE B N 1
ATOM 2141 C CA . ILE B 1 120 ? -47.819 -5.821 13.369 1.00 25.46 119 ILE B CA 1
ATOM 2142 C C . ILE B 1 120 ? -49.235 -6.306 13.033 1.00 27.37 119 ILE B C 1
ATOM 2143 O O . ILE B 1 120 ? -50.194 -5.530 13.014 1.00 27.77 119 ILE B O 1
ATOM 2148 N N . ARG B 1 121 ? -49.360 -7.604 12.790 1.00 23.55 120 ARG B N 1
ATOM 2149 C CA . ARG B 1 121 ? -50.643 -8.211 12.449 1.00 27.49 120 ARG B CA 1
ATOM 2150 C C . ARG B 1 121 ? -50.635 -9.617 13.008 1.00 25.85 120 ARG B C 1
ATOM 2151 O O . ARG B 1 121 ? -49.855 -10.450 12.557 1.00 23.74 120 ARG B O 1
ATOM 2159 N N . ALA B 1 122 ? -51.493 -9.877 13.989 1.00 26.16 121 ALA B N 1
ATOM 2160 C CA . ALA B 1 122 ? -51.425 -11.135 14.720 1.00 30.09 121 ALA B CA 1
ATOM 2161 C C . ALA B 1 122 ? -51.693 -12.296 13.778 1.00 28.04 121 ALA B C 1
ATOM 2162 O O . ALA B 1 122 ? -52.517 -12.197 12.872 1.00 26.93 121 ALA B O 1
ATOM 2164 N N . ASN B 1 123 ? -50.976 -13.389 14.001 1.00 28.63 122 ASN B N 1
ATOM 2165 C CA . ASN B 1 123 ? -51.065 -14.569 13.152 1.00 29.08 122 ASN B CA 1
ATOM 2166 C C . ASN B 1 123 ? -50.805 -14.257 11.679 1.00 31.08 122 ASN B C 1
ATOM 2167 O O . ASN B 1 123 ? -51.428 -14.854 10.805 1.00 31.87 122 ASN B O 1
ATOM 2172 N N . PHE B 1 124 ? -49.874 -13.342 11.412 1.00 28.38 123 PHE B N 1
ATOM 2173 C CA . PHE B 1 124 ? -49.520 -12.996 10.041 1.00 28.61 123 PHE B CA 1
ATOM 2174 C C . PHE B 1 124 ? -49.066 -14.270 9.351 1.00 29.17 123 PHE B C 1
ATOM 2175 O O . PHE B 1 124 ? -48.293 -15.042 9.918 1.00 32.58 123 PHE B O 1
ATOM 2183 N N . GLN B 1 125 ? -49.545 -14.477 8.129 1.00 31.58 124 GLN B N 1
ATOM 2184 C CA . GLN B 1 125 ? -49.208 -15.662 7.354 1.00 33.46 124 GLN B CA 1
ATOM 2185 C C . GLN B 1 125 ? -48.556 -15.187 6.074 1.00 24.45 124 GLN B C 1
ATOM 2186 O O . GLN B 1 125 ? -49.077 -14.286 5.431 1.00 26.60 124 GLN B O 1
ATOM 2192 N N . PRO B 1 126 ? -47.414 -15.786 5.700 1.00 25.96 125 PRO B N 1
ATOM 2193 C CA . PRO B 1 126 ? -46.824 -15.363 4.428 1.00 25.39 125 PRO B CA 1
ATOM 2194 C C . PRO B 1 126 ? -47.815 -15.645 3.307 1.00 22.53 125 PRO B C 1
ATOM 2195 O O . PRO B 1 126 ? -48.307 -16.764 3.203 1.00 20.86 125 PRO B O 1
ATOM 2199 N N . PRO B 1 127 ? -48.111 -14.634 2.476 1.00 23.43 126 PRO B N 1
ATOM 2200 C CA . PRO B 1 127 ? -49.151 -14.801 1.452 1.00 22.83 126 PRO B CA 1
ATOM 2201 C C . PRO B 1 127 ? -48.838 -15.866 0.413 1.00 24.20 126 PRO B C 1
ATOM 2202 O O . PRO B 1 127 ? -47.716 -15.909 -0.101 1.00 18.64 126 PRO B O 1
ATOM 2206 N N . GLN B 1 128 ? -49.849 -16.620 0.007 1.00 23.04 127 GLN B N 1
ATOM 2207 C CA . GLN B 1 128 ? -49.685 -17.562 -1.087 1.00 28.29 127 GLN B CA 1
ATOM 2208 C C . GLN B 1 128 ? -49.639 -16.788 -2.393 1.00 22.97 127 GLN B C 1
ATOM 2209 O O . GLN B 1 128 ? -48.927 -17.152 -3.331 1.00 22.66 127 GLN B O 1
ATOM 2215 N N . SER B 1 129 ? -50.406 -15.708 -2.442 1.00 26.82 128 SER B N 1
ATOM 2216 C CA . SER B 1 129 ? -50.407 -14.827 -3.600 1.00 25.95 128 SER B CA 1
ATOM 2217 C C . SER B 1 129 ? -49.887 -13.482 -3.142 1.00 21.99 128 SER B C 1
ATOM 2218 O O . SER B 1 129 ? -48.688 -13.213 -3.209 1.00 20.16 128 SER B O 1
ATOM 2221 N N . LEU B 1 130 ? -50.779 -12.646 -2.632 1.00 20.66 129 LEU B N 1
ATOM 2222 C CA . LEU B 1 130 ? -50.347 -11.366 -2.087 1.00 20.95 129 LEU B CA 1
ATOM 2223 C C . LEU B 1 130 ? -51.246 -10.996 -0.920 1.00 23.14 129 LEU B C 1
ATOM 2224 O O . LEU B 1 130 ? -52.364 -11.507 -0.795 1.00 23.64 129 LEU B O 1
ATOM 2229 N N . THR B 1 131 ? -50.746 -10.152 -0.029 1.00 18.34 130 THR B N 1
ATOM 2230 C CA . THR B 1 131 ? -51.632 -9.592 0.984 1.00 20.77 130 THR B CA 1
ATOM 2231 C C . THR B 1 131 ? -51.465 -8.083 0.968 1.00 18.61 130 THR B C 1
ATOM 2232 O O . THR B 1 131 ? -50.349 -7.586 0.847 1.00 21.35 130 THR B O 1
ATOM 2236 N N . TRP B 1 132 ? -52.577 -7.356 1.001 1.00 18.72 131 TRP B N 1
ATOM 2237 C CA . TRP B 1 132 ? -52.516 -5.901 1.107 1.00 19.57 131 TRP B CA 1
ATOM 2238 C C . TRP B 1 132 ? -52.103 -5.463 2.496 1.00 20.75 131 TRP B C 1
ATOM 2239 O O . TRP B 1 132 ? -52.525 -6.057 3.497 1.00 22.13 131 TRP B O 1
ATOM 2250 N N . LEU B 1 133 ? -51.315 -4.397 2.569 1.00 22.08 132 LEU B N 1
ATOM 2251 C CA . LEU B 1 133 ? -51.051 -3.758 3.845 1.00 19.39 132 LEU B CA 1
ATOM 2252 C C . LEU B 1 133 ? -52.012 -2.599 4.038 1.00 27.78 132 LEU B C 1
ATOM 2253 O O . LEU B 1 133 ? -52.151 -1.746 3.161 1.00 27.52 132 LEU B O 1
ATOM 2258 N N . ARG B 1 134 ? -52.656 -2.573 5.197 1.00 30.13 133 ARG B N 1
ATOM 2259 C CA . ARG B 1 134 ? -53.442 -1.436 5.657 1.00 31.64 133 ARG B CA 1
ATOM 2260 C C . ARG B 1 134 ? -52.503 -0.290 6.037 1.00 30.29 133 ARG B C 1
ATOM 2261 O O . ARG B 1 134 ? -51.322 -0.526 6.297 1.00 30.62 133 ARG B O 1
ATOM 2269 N N . LYS B 1 135 ? -53.000 0.947 6.027 1.00 26.85 134 LYS B N 1
ATOM 2270 C CA . LYS B 1 135 ? -52.121 2.100 6.231 1.00 28.56 134 LYS B CA 1
ATOM 2271 C C . LYS B 1 135 ? -51.380 2.084 7.566 1.00 26.34 134 LYS B C 1
ATOM 2272 O O . LYS B 1 135 ? -50.206 2.475 7.636 1.00 24.72 134 LYS B O 1
ATOM 2278 N N . GLU B 1 136 ? -52.044 1.621 8.620 1.00 27.80 135 GLU B N 1
ATOM 2279 C CA . GLU B 1 136 ? -51.378 1.517 9.916 1.00 31.12 135 GLU B CA 1
ATOM 2280 C C . GLU B 1 136 ? -50.274 0.450 9.905 1.00 29.38 135 GLU B C 1
ATOM 2281 O O . GLU B 1 136 ? -49.185 0.646 10.469 1.00 28.70 135 GLU B O 1
ATOM 2287 N N . GLU B 1 137 ? -50.551 -0.664 9.228 1.00 24.92 136 GLU B N 1
ATOM 2288 C CA . GLU B 1 137 ? -49.571 -1.735 9.108 1.00 25.13 136 GLU B CA 1
ATOM 2289 C C . GLU B 1 137 ? -48.368 -1.265 8.316 1.00 20.70 136 GLU B C 1
ATOM 2290 O O . GLU B 1 137 ? -47.221 -1.595 8.635 1.00 25.42 136 GLU B O 1
ATOM 2296 N N . THR B 1 138 ? -48.632 -0.447 7.304 1.00 21.97 137 THR B N 1
ATOM 2297 C CA . THR B 1 138 ? -47.561 0.077 6.483 1.00 23.33 137 THR B CA 1
ATOM 2298 C C . THR B 1 138 ? -46.724 1.019 7.315 1.00 28.57 137 THR B C 1
ATOM 2299 O O . THR B 1 138 ? -45.503 0.959 7.265 1.00 19.95 137 THR B O 1
ATOM 2303 N N . GLN B 1 139 ? -47.374 1.855 8.125 1.00 28.12 138 GLN B N 1
ATOM 2304 C CA . GLN B 1 139 ? -46.610 2.795 8.935 1.00 29.37 138 GLN B CA 1
ATOM 2305 C C . GLN B 1 139 ? -45.718 2.055 9.915 1.00 25.79 138 GLN B C 1
ATOM 2306 O O . GLN B 1 139 ? -44.549 2.409 10.103 1.00 22.06 138 GLN B O 1
ATOM 2312 N N . LYS B 1 140 ? -46.260 1.000 10.514 1.00 23.38 139 LYS B N 1
ATOM 2313 C CA . LYS B 1 140 ? -45.477 0.229 11.468 1.00 24.23 139 LYS B CA 1
ATOM 2314 C C . LYS B 1 140 ? -44.314 -0.509 10.819 1.00 21.86 139 LYS B C 1
ATOM 2315 O O . LYS B 1 140 ? -43.246 -0.625 11.400 1.00 21.26 139 LYS B O 1
ATOM 2321 N N . LEU B 1 141 ? -44.531 -1.037 9.619 1.00 20.70 140 LEU B N 1
ATOM 2322 C CA . LEU B 1 141 ? -43.454 -1.705 8.912 1.00 20.29 140 LEU B CA 1
ATOM 2323 C C . LEU B 1 141 ? -42.372 -0.721 8.467 1.00 20.00 140 LEU B C 1
ATOM 2324 O O . LEU B 1 141 ? -41.190 -1.029 8.494 1.00 23.12 140 LEU B O 1
ATOM 2329 N N . VAL B 1 142 ? -42.791 0.469 8.050 1.00 20.87 141 VAL B N 1
ATOM 2330 C CA . VAL B 1 142 ? -41.854 1.511 7.636 1.00 22.65 141 VAL B CA 1
ATOM 2331 C C . VAL B 1 142 ? -41.044 1.979 8.841 1.00 22.86 141 VAL B C 1
ATOM 2332 O O . VAL B 1 142 ? -39.853 2.271 8.729 1.00 21.01 141 VAL B O 1
ATOM 2336 N N . SER B 1 143 ? -41.676 1.947 10.010 1.00 20.58 142 SER B N 1
ATOM 2337 C CA . SER B 1 143 ? -41.028 2.329 11.266 1.00 22.29 142 SER B CA 1
ATOM 2338 C C . SER B 1 143 ? -39.922 1.373 11.678 1.00 21.02 142 SER B C 1
ATOM 2339 O O . SER B 1 143 ? -39.123 1.676 12.573 1.00 21.30 142 SER B O 1
ATOM 2342 N N . LEU B 1 144 ? -39.940 0.176 11.101 1.00 22.03 143 LEU B N 1
ATOM 2343 C CA . LEU B 1 144 ? -38.902 -0.809 11.363 1.00 21.60 143 LEU B CA 1
ATOM 2344 C C . LEU B 1 144 ? -37.835 -0.865 10.272 1.00 27.33 143 LEU B C 1
ATOM 2345 O O . LEU B 1 144 ? -36.872 -1.624 10.390 1.00 24.81 143 LEU B O 1
ATOM 2350 N N . THR B 1 145 ? -38.024 -0.130 9.177 1.00 19.84 144 THR B N 1
ATOM 2351 C CA . THR B 1 145 ? -37.038 -0.191 8.098 1.00 19.36 144 THR B CA 1
ATOM 2352 C C . THR B 1 145 ? -35.692 0.437 8.445 1.00 25.17 144 THR B C 1
ATOM 2353 O O . THR B 1 145 ? -35.624 1.566 8.960 1.00 23.56 144 THR B O 1
ATOM 2357 N N . SER B 1 146 ? -34.629 -0.256 8.054 1.00 22.31 145 SER B N 1
ATOM 2358 C CA . SER B 1 146 ? -33.267 0.187 8.308 1.00 21.42 145 SER B CA 1
ATOM 2359 C C . SER B 1 146 ? -32.359 -0.275 7.182 1.00 23.69 145 SER B C 1
ATOM 2360 O O . SER B 1 146 ? -32.655 -1.253 6.484 1.00 23.27 145 SER B O 1
ATOM 2363 N N . GLN B 1 147 ? -31.251 0.438 7.012 1.00 22.80 146 GLN B N 1
ATOM 2364 C CA . GLN B 1 147 ? -30.260 0.096 6.008 1.00 26.51 146 GLN B CA 1
ATOM 2365 C C . GLN B 1 147 ? -29.619 -1.224 6.401 1.00 33.39 146 GLN B C 1
ATOM 2366 O O . GLN B 1 147 ? -29.474 -1.515 7.590 1.00 34.89 146 GLN B O 1
ATOM 2372 N N . VAL B 1 148 ? -29.265 -2.032 5.407 1.00 32.58 147 VAL B N 1
ATOM 2373 C CA . VAL B 1 148 ? -28.655 -3.326 5.663 1.00 34.93 147 VAL B CA 1
ATOM 2374 C C . VAL B 1 148 ? -27.336 -3.133 6.415 1.00 42.26 147 VAL B C 1
ATOM 2375 O O . VAL B 1 148 ? -26.567 -2.215 6.116 1.00 38.90 147 VAL B O 1
ATOM 2379 N N . GLU B 1 149 ? -27.081 -3.992 7.397 1.00 45.72 148 GLU B N 1
ATOM 2380 C CA . GLU B 1 149 ? -25.876 -3.868 8.211 1.00 51.52 148 GLU B CA 1
ATOM 2381 C C . GLU B 1 149 ? -24.672 -4.481 7.507 1.00 52.36 148 GLU B C 1
ATOM 2382 O O . GLU B 1 149 ? -24.431 -4.212 6.329 1.00 51.89 148 GLU B O 1
ATOM 2388 N N . GLY C 1 1 ? -68.482 -22.753 -30.887 1.00 34.74 0 GLY C N 1
ATOM 2389 C CA . GLY C 1 1 ? -69.143 -21.807 -31.770 1.00 31.68 0 GLY C CA 1
ATOM 2390 C C . GLY C 1 1 ? -68.675 -20.384 -31.530 1.00 29.91 0 GLY C C 1
ATOM 2391 O O . GLY C 1 1 ? -67.834 -20.141 -30.649 1.00 31.64 0 GLY C O 1
ATOM 2392 N N . MET C 1 2 ? -69.223 -19.442 -32.295 1.00 24.43 1 MET C N 1
ATOM 2393 C CA . MET C 1 2 ? -68.814 -18.044 -32.176 1.00 20.08 1 MET C CA 1
ATOM 2394 C C . MET C 1 2 ? -69.118 -17.505 -30.779 1.00 22.30 1 MET C C 1
ATOM 2395 O O . MET C 1 2 ? -70.137 -17.851 -30.174 1.00 24.92 1 MET C O 1
ATOM 2400 N N . THR C 1 3 ? -68.195 -16.687 -30.275 1.00 18.18 2 THR C N 1
ATOM 2401 C CA . THR C 1 3 ? -68.296 -16.036 -28.970 1.00 17.94 2 THR C CA 1
ATOM 2402 C C . THR C 1 3 ? -69.232 -14.837 -28.997 1.00 19.06 2 THR C C 1
ATOM 2403 O O . THR C 1 3 ? -69.574 -14.329 -30.063 1.00 19.43 2 THR C O 1
ATOM 2407 N N . ASP C 1 4 ? -69.674 -14.413 -27.819 1.00 18.19 3 ASP C N 1
ATOM 2408 C CA . ASP C 1 4 ? -70.535 -13.246 -27.718 1.00 17.39 3 ASP C CA 1
ATOM 2409 C C . ASP C 1 4 ? -69.848 -12.185 -26.855 1.00 19.41 3 ASP C C 1
ATOM 2410 O O . ASP C 1 4 ? -68.752 -12.416 -26.336 1.00 20.77 3 ASP C O 1
ATOM 2415 N N . ILE C 1 5 ? -70.510 -11.050 -26.660 1.00 17.05 4 ILE C N 1
ATOM 2416 C CA . ILE C 1 5 ? -69.888 -9.884 -25.999 1.00 14.47 4 ILE C CA 1
ATOM 2417 C C . ILE C 1 5 ? -69.237 -10.157 -24.620 1.00 17.90 4 ILE C C 1
ATOM 2418 O O . ILE C 1 5 ? -68.119 -9.687 -24.366 1.00 19.65 4 ILE C O 1
ATOM 2423 N N . PRO C 1 6 ? -69.921 -10.902 -23.731 1.00 19.64 5 PRO C N 1
ATOM 2424 C CA . PRO C 1 6 ? -69.329 -11.169 -22.410 1.00 20.00 5 PRO C CA 1
ATOM 2425 C C . PRO C 1 6 ? -67.978 -11.887 -22.463 1.00 23.86 5 PRO C C 1
ATOM 2426 O O . PRO C 1 6 ? -67.181 -11.724 -21.534 1.00 22.44 5 PRO C O 1
ATOM 2430 N N . ASP C 1 7 ? -67.766 -12.723 -23.473 1.00 20.43 6 ASP C N 1
ATOM 2431 C CA . ASP C 1 7 ? -66.471 -13.384 -23.679 1.00 17.67 6 ASP C CA 1
ATOM 2432 C C . ASP C 1 7 ? -65.356 -12.419 -24.054 1.00 17.64 6 ASP C C 1
ATOM 2433 O O . ASP C 1 7 ? -64.181 -12.736 -23.852 1.00 18.15 6 ASP C O 1
ATOM 2438 N N . ARG C 1 8 ? -65.714 -11.272 -24.638 1.00 16.08 7 ARG C N 1
ATOM 2439 C CA . ARG C 1 8 ? -64.725 -10.250 -25.015 1.00 14.01 7 ARG C CA 1
ATOM 2440 C C . ARG C 1 8 ? -63.632 -10.770 -25.955 1.00 16.26 7 ARG C C 1
ATOM 2441 O O . ARG C 1 8 ? -62.462 -10.382 -25.840 1.00 16.75 7 ARG C O 1
ATOM 2449 N N . LYS C 1 9 ? -64.021 -11.640 -26.888 1.00 16.37 8 LYS C N 1
ATOM 2450 C CA . LYS C 1 9 ? -63.086 -12.237 -27.845 1.00 15.36 8 LYS C CA 1
ATOM 2451 C C . LYS C 1 9 ? -63.102 -11.642 -29.263 1.00 15.24 8 LYS C C 1
ATOM 2452 O O . LYS C 1 9 ? -62.321 -12.065 -30.120 1.00 13.54 8 LYS C O 1
ATOM 2458 N N . GLU C 1 10 ? -63.995 -10.688 -29.518 1.00 13.40 9 GLU C N 1
ATOM 2459 C CA . GLU C 1 10 ? -64.106 -10.068 -30.840 1.00 13.23 9 GLU C CA 1
ATOM 2460 C C . GLU C 1 10 ? -64.388 -8.578 -30.658 1.00 13.16 9 GLU C C 1
ATOM 2461 O O . GLU C 1 10 ? -65.420 -8.211 -30.085 1.00 13.29 9 GLU C O 1
ATOM 2467 N N . ALA C 1 11 ? -63.492 -7.725 -31.145 1.00 12.99 10 ALA C N 1
ATOM 2468 C CA . ALA C 1 11 ? -63.694 -6.282 -30.969 1.00 13.34 10 ALA C CA 1
ATOM 2469 C C . ALA C 1 11 ? -63.184 -5.525 -32.171 1.00 13.32 10 ALA C C 1
ATOM 2470 O O . ALA C 1 11 ? -62.339 -6.027 -32.888 1.00 13.55 10 ALA C O 1
ATOM 2472 N N . VAL C 1 12 ? -63.692 -4.314 -32.392 1.00 12.77 11 VAL C N 1
ATOM 2473 C CA . VAL C 1 12 ? -63.163 -3.461 -33.447 1.00 12.63 11 VAL C CA 1
ATOM 2474 C C . VAL C 1 12 ? -62.513 -2.226 -32.831 1.00 12.62 11 VAL C C 1
ATOM 2475 O O . VAL C 1 12 ? -63.053 -1.669 -31.875 1.00 12.73 11 VAL C O 1
ATOM 2479 N N . ILE C 1 13 ? -61.368 -1.806 -33.371 1.00 12.50 12 ILE C N 1
ATOM 2480 C CA . ILE C 1 13 ? -60.792 -0.506 -32.989 1.00 12.50 12 ILE C CA 1
ATOM 2481 C C . ILE C 1 13 ? -60.547 0.295 -34.257 1.00 13.53 12 ILE C C 1
ATOM 2482 O O . ILE C 1 13 ? -60.509 -0.277 -35.344 1.00 12.36 12 ILE C O 1
ATOM 2487 N N . SER C 1 14 ? -60.428 1.616 -34.117 1.00 13.23 13 SER C N 1
ATOM 2488 C CA . SER C 1 14 ? -60.176 2.506 -35.243 1.00 14.31 13 SER C CA 1
ATOM 2489 C C . SER C 1 14 ? -58.784 3.093 -35.199 1.00 13.01 13 SER C C 1
ATOM 2490 O O . SER C 1 14 ? -58.325 3.504 -34.150 1.00 14.93 13 SER C O 1
ATOM 2493 N N A LEU C 1 15 ? -58.132 3.169 -36.351 0.50 12.33 14 LEU C N 1
ATOM 2494 N N B LEU C 1 15 ? -58.128 3.162 -36.351 0.50 12.33 14 LEU C N 1
ATOM 2495 C CA A LEU C 1 15 ? -56.837 3.830 -36.443 0.50 13.35 14 LEU C CA 1
ATOM 2496 C CA B LEU C 1 15 ? -56.826 3.809 -36.448 0.50 13.30 14 LEU C CA 1
ATOM 2497 C C A LEU C 1 15 ? -56.744 4.611 -37.728 0.50 13.69 14 LEU C C 1
ATOM 2498 C C B LEU C 1 15 ? -56.747 4.611 -37.724 0.50 13.70 14 LEU C C 1
ATOM 2499 O O A LEU C 1 15 ? -57.401 4.273 -38.710 0.50 13.11 14 LEU C O 1
ATOM 2500 O O B LEU C 1 15 ? -57.417 4.286 -38.701 0.50 13.32 14 LEU C O 1
ATOM 2509 N N . TRP C 1 16 ? -55.895 5.633 -37.722 1.00 12.39 15 TRP C N 1
ATOM 2510 C CA . TRP C 1 16 ? -55.632 6.408 -38.933 1.00 12.70 15 TRP C CA 1
ATOM 2511 C C . TRP C 1 16 ? -55.009 5.426 -39.922 1.00 12.92 15 TRP C C 1
ATOM 2512 O O . TRP C 1 16 ? -54.315 4.480 -39.515 1.00 14.35 15 TRP C O 1
ATOM 2523 N N . PRO C 1 17 ? -55.274 5.619 -41.223 1.00 14.89 16 PRO C N 1
ATOM 2524 C CA . PRO C 1 17 ? -54.990 4.538 -42.178 1.00 13.08 16 PRO C CA 1
ATOM 2525 C C . PRO C 1 17 ? -53.556 4.006 -42.236 1.00 12.50 16 PRO C C 1
ATOM 2526 O O . PRO C 1 17 ? -53.394 2.797 -42.396 1.00 12.99 16 PRO C O 1
ATOM 2530 N N . GLU C 1 18 ? -52.526 4.827 -42.090 1.00 12.40 17 GLU C N 1
ATOM 2531 C CA . GLU C 1 18 ? -51.185 4.244 -42.130 1.00 12.77 17 GLU C CA 1
ATOM 2532 C C . GLU C 1 18 ? -50.897 3.356 -40.915 1.00 12.29 17 GLU C C 1
ATOM 2533 O O . GLU C 1 18 ? -50.159 2.369 -41.023 1.00 14.94 17 GLU C O 1
ATOM 2539 N N . PHE C 1 19 ? -51.494 3.706 -39.772 1.00 12.26 18 PHE C N 1
ATOM 2540 C CA . PHE C 1 19 ? -51.337 2.905 -38.553 1.00 12.19 18 PHE C CA 1
ATOM 2541 C C . PHE C 1 19 ? -52.098 1.599 -38.687 1.00 12.14 18 PHE C C 1
ATOM 2542 O O . PHE C 1 19 ? -51.614 0.529 -38.276 1.00 12.11 18 PHE C O 1
ATOM 2550 N N . ALA C 1 20 ? -53.281 1.696 -39.300 1.00 12.16 19 ALA C N 1
ATOM 2551 C CA . ALA C 1 20 ? -54.147 0.544 -39.484 1.00 12.14 19 ALA C CA 1
ATOM 2552 C C . ALA C 1 20 ? -53.470 -0.446 -40.423 1.00 12.15 19 ALA C C 1
ATOM 2553 O O . ALA C 1 20 ? -53.385 -1.669 -40.161 1.00 12.57 19 ALA C O 1
ATOM 2555 N N . LYS C 1 21 ? -52.940 0.105 -41.510 1.00 13.62 20 LYS C N 1
ATOM 2556 C CA . LYS C 1 21 ? -52.244 -0.688 -42.501 1.00 14.84 20 LYS C CA 1
ATOM 2557 C C . LYS C 1 21 ? -51.016 -1.320 -41.865 1.00 16.89 20 LYS C C 1
ATOM 2558 O O . LYS C 1 21 ? -50.714 -2.491 -42.129 1.00 13.27 20 LYS C O 1
ATOM 2564 N N . ALA C 1 22 ? -50.344 -0.569 -40.984 1.00 12.20 21 ALA C N 1
ATOM 2565 C CA . ALA C 1 22 ? -49.181 -1.126 -40.293 1.00 12.20 21 ALA C CA 1
ATOM 2566 C C . ALA C 1 22 ? -49.540 -2.296 -39.360 1.00 12.16 21 ALA C C 1
ATOM 2567 O O . ALA C 1 22 ? -48.773 -3.268 -39.223 1.00 12.19 21 ALA C O 1
ATOM 2569 N N . ILE C 1 23 ? -50.714 -2.227 -38.741 1.00 12.12 22 ILE C N 1
ATOM 2570 C CA . ILE C 1 23 ? -51.110 -3.337 -37.887 1.00 12.12 22 ILE C CA 1
ATOM 2571 C C . ILE C 1 23 ? -51.389 -4.560 -38.748 1.00 12.17 22 ILE C C 1
ATOM 2572 O O . ILE C 1 23 ? -50.893 -5.659 -38.471 1.00 12.99 22 ILE C O 1
ATOM 2577 N N . VAL C 1 24 ? -52.181 -4.382 -39.799 1.00 13.05 23 VAL C N 1
ATOM 2578 C CA . VAL C 1 24 ? -52.538 -5.590 -40.566 1.00 12.25 23 VAL C CA 1
ATOM 2579 C C . VAL C 1 24 ? -51.396 -6.196 -41.389 1.00 14.57 23 VAL C C 1
ATOM 2580 O O . VAL C 1 24 ? -51.468 -7.368 -41.785 1.00 16.41 23 VAL C O 1
ATOM 2584 N N . SER C 1 25 ? -50.378 -5.390 -41.688 1.00 12.67 24 SER C N 1
ATOM 2585 C CA . SER C 1 25 ? -49.170 -5.905 -42.339 1.00 16.91 24 SER C CA 1
ATOM 2586 C C . SER C 1 25 ? -48.097 -6.453 -41.381 1.00 14.04 24 SER C C 1
ATOM 2587 O O . SER C 1 25 ? -47.071 -6.993 -41.826 1.00 16.49 24 SER C O 1
ATOM 2590 N N . GLY C 1 26 ? -48.314 -6.281 -40.078 1.00 12.36 25 GLY C N 1
ATOM 2591 C CA . GLY C 1 26 ? -47.399 -6.775 -39.066 1.00 13.40 25 GLY C CA 1
ATOM 2592 C C . GLY C 1 26 ? -46.234 -5.862 -38.737 1.00 15.44 25 GLY C C 1
ATOM 2593 O O . GLY C 1 26 ? -45.370 -6.238 -37.942 1.00 17.80 25 GLY C O 1
ATOM 2594 N N . LYS C 1 27 ? -46.186 -4.687 -39.362 1.00 14.23 26 LYS C N 1
ATOM 2595 C CA . LYS C 1 27 ? -45.191 -3.681 -39.001 1.00 16.91 26 LYS C CA 1
ATOM 2596 C C . LYS C 1 27 ? -45.401 -3.112 -37.600 1.00 23.82 26 LYS C C 1
ATOM 2597 O O . LYS C 1 27 ? -44.432 -2.885 -36.854 1.00 24.89 26 LYS C O 1
ATOM 2603 N N . LYS C 1 28 ? -46.670 -2.929 -37.235 1.00 12.18 27 LYS C N 1
ATOM 2604 C CA . LYS C 1 28 ? -47.051 -2.374 -35.934 1.00 14.58 27 LYS C CA 1
ATOM 2605 C C . LYS C 1 28 ? -47.587 -3.486 -35.039 1.00 17.10 27 LYS C C 1
ATOM 2606 O O . LYS C 1 28 ? -48.707 -3.951 -35.223 1.00 17.20 27 LYS C O 1
ATOM 2612 N N . THR C 1 29 ? -46.781 -3.932 -34.083 1.00 15.12 28 THR C N 1
ATOM 2613 C CA . THR C 1 29 ? -47.190 -5.028 -33.220 1.00 14.21 28 THR C CA 1
ATOM 2614 C C . THR C 1 29 ? -47.533 -4.564 -31.811 1.00 12.68 28 THR C C 1
ATOM 2615 O O . THR C 1 29 ? -47.905 -5.363 -30.962 1.00 16.41 28 THR C O 1
ATOM 2619 N N . VAL C 1 30 ? -47.397 -3.266 -31.567 1.00 12.18 29 VAL C N 1
ATOM 2620 C CA . VAL C 1 30 ? -47.840 -2.674 -30.320 1.00 12.88 29 VAL C CA 1
ATOM 2621 C C . VAL C 1 30 ? -48.817 -1.547 -30.599 1.00 13.71 29 VAL C C 1
ATOM 2622 O O . VAL C 1 30 ? -48.515 -0.647 -31.381 1.00 12.63 29 VAL C O 1
ATOM 2626 N N . GLU C 1 31 ? -49.979 -1.600 -29.955 1.00 12.24 30 GLU C N 1
ATOM 2627 C CA . GLU C 1 31 ? -50.968 -0.545 -30.078 1.00 12.81 30 GLU C CA 1
ATOM 2628 C C . GLU C 1 31 ? -51.145 0.100 -28.721 1.00 12.54 30 GLU C C 1
ATOM 2629 O O . GLU C 1 31 ? -51.456 -0.584 -27.745 1.00 12.42 30 GLU C O 1
ATOM 2635 N N . PHE C 1 32 ? -50.878 1.409 -28.650 1.00 12.37 31 PHE C N 1
ATOM 2636 C CA . PHE C 1 32 ? -51.021 2.163 -27.412 1.00 13.36 31 PHE C CA 1
ATOM 2637 C C . PHE C 1 32 ? -52.383 2.826 -27.227 1.00 17.97 31 PHE C C 1
ATOM 2638 O O . PHE C 1 32 ? -52.924 3.447 -28.155 1.00 16.54 31 PHE C O 1
ATOM 2646 N N . ARG C 1 33 ? -52.893 2.766 -26.002 1.00 15.50 32 ARG C N 1
ATOM 2647 C CA . ARG C 1 33 ? -54.171 3.378 -25.679 1.00 13.24 32 ARG C CA 1
ATOM 2648 C C . ARG C 1 33 ? -54.124 4.009 -24.297 1.00 18.24 32 ARG C C 1
ATOM 2649 O O . ARG C 1 33 ? -53.297 3.642 -23.451 1.00 17.62 32 ARG C O 1
ATOM 2657 N N . ARG C 1 34 ? -55.018 4.964 -24.071 1.00 16.58 33 ARG C N 1
ATOM 2658 C CA . ARG C 1 34 ? -55.226 5.486 -22.731 1.00 22.68 33 ARG C CA 1
ATOM 2659 C C . ARG C 1 34 ? -56.234 4.572 -22.032 1.00 29.54 33 ARG C C 1
ATOM 2660 O O . ARG C 1 34 ? -55.948 3.385 -21.828 1.00 34.29 33 ARG C O 1
ATOM 2668 N N . ARG C 1 35 ? -57.400 5.080 -21.666 1.00 35.68 34 ARG C N 1
ATOM 2669 C CA . ARG C 1 35 ? -58.386 4.214 -21.034 1.00 36.43 34 ARG C CA 1
ATOM 2670 C C . ARG C 1 35 ? -59.117 3.436 -22.115 1.00 30.90 34 ARG C C 1
ATOM 2671 O O . ARG C 1 35 ? -59.781 4.020 -22.968 1.00 33.23 34 ARG C O 1
ATOM 2679 N N . ILE C 1 36 ? -58.964 2.119 -22.113 1.00 22.99 35 ILE C N 1
ATOM 2680 C CA . ILE C 1 36 ? -59.735 1.309 -23.041 1.00 23.28 35 ILE C CA 1
ATOM 2681 C C . ILE C 1 36 ? -60.225 0.047 -22.335 1.00 24.29 35 ILE C C 1
ATOM 2682 O O . ILE C 1 36 ? -59.509 -0.511 -21.498 1.00 24.91 35 ILE C O 1
ATOM 2687 N N . PRO C 1 37 ? -61.419 -0.444 -22.712 1.00 23.42 36 PRO C N 1
ATOM 2688 C CA . PRO C 1 37 ? -61.855 -1.728 -22.159 1.00 22.21 36 PRO C CA 1
ATOM 2689 C C . PRO C 1 37 ? -60.869 -2.812 -22.578 1.00 20.72 36 PRO C C 1
ATOM 2690 O O . PRO C 1 37 ? -60.288 -2.732 -23.658 1.00 20.14 36 PRO C O 1
ATOM 2694 N N . LEU C 1 38 ? -60.637 -3.783 -21.705 1.00 13.78 37 LEU C N 1
ATOM 2695 C CA . LEU C 1 38 ? -59.669 -4.825 -21.999 1.00 17.42 37 LEU C CA 1
ATOM 2696 C C . LEU C 1 38 ? -60.328 -6.066 -22.596 1.00 17.52 37 LEU C C 1
ATOM 2697 O O . LEU C 1 38 ? -61.153 -6.693 -21.935 1.00 17.20 37 LEU C O 1
ATOM 2702 N N . PRO C 1 39 ? -59.949 -6.439 -23.837 1.00 15.11 38 PRO C N 1
ATOM 2703 C CA . PRO C 1 39 ? -60.364 -7.735 -24.390 1.00 17.15 38 PRO C CA 1
ATOM 2704 C C . PRO C 1 39 ? -59.712 -8.882 -23.625 1.00 17.48 38 PRO C C 1
ATOM 2705 O O . PRO C 1 39 ? -58.705 -8.691 -22.939 1.00 16.42 38 PRO C O 1
ATOM 2709 N N . ALA C 1 40 ? -60.352 -10.039 -23.670 1.00 18.62 39 ALA C N 1
ATOM 2710 C CA . ALA C 1 40 ? -59.747 -11.271 -23.168 1.00 15.34 39 ALA C CA 1
ATOM 2711 C C . ALA C 1 40 ? -58.489 -11.572 -23.975 1.00 16.65 39 ALA C C 1
ATOM 2712 O O . ALA C 1 40 ? -58.391 -11.197 -25.129 1.00 15.65 39 ALA C O 1
ATOM 2714 N N . LEU C 1 41 ? -57.508 -12.238 -23.375 1.00 16.71 40 LEU C N 1
ATOM 2715 C CA . LEU C 1 41 ? -56.347 -12.608 -24.165 1.00 15.30 40 LEU C CA 1
ATOM 2716 C C . LEU C 1 41 ? -56.785 -13.520 -25.306 1.00 16.73 40 LEU C C 1
ATOM 2717 O O . LEU C 1 41 ? -57.755 -14.270 -25.175 1.00 17.18 40 LEU C O 1
ATOM 2722 N N . SER C 1 42 ? -56.062 -13.419 -26.419 1.00 13.45 41 SER C N 1
ATOM 2723 C CA . SER C 1 42 ? -56.360 -14.093 -27.691 1.00 13.42 41 SER C CA 1
ATOM 2724 C C . SER C 1 42 ? -57.615 -13.563 -28.408 1.00 15.46 41 SER C C 1
ATOM 2725 O O . SER C 1 42 ? -58.100 -14.190 -29.363 1.00 15.40 41 SER C O 1
ATOM 2728 N N . ALA C 1 43 ? -58.129 -12.422 -27.966 1.00 13.53 42 ALA C N 1
ATOM 2729 C CA . ALA C 1 43 ? -59.255 -11.795 -28.663 1.00 13.73 42 ALA C CA 1
ATOM 2730 C C . ALA C 1 43 ? -58.806 -11.416 -30.060 1.00 13.05 42 ALA C C 1
ATOM 2731 O O . ALA C 1 43 ? -57.631 -11.091 -30.276 1.00 13.10 42 ALA C O 1
ATOM 2733 N N . ARG C 1 44 ? -59.716 -11.522 -31.021 1.00 13.03 43 ARG C N 1
ATOM 2734 C CA . ARG C 1 44 ? -59.457 -10.965 -32.336 1.00 13.09 43 ARG C CA 1
ATOM 2735 C C . ARG C 1 44 ? -59.835 -9.491 -32.343 1.00 12.77 43 ARG C C 1
ATOM 2736 O O . ARG C 1 44 ? -60.950 -9.108 -31.963 1.00 12.83 43 ARG C O 1
ATOM 2744 N N A ILE C 1 45 ? -58.884 -8.667 -32.769 0.50 12.63 44 ILE C N 1
ATOM 2745 N N B ILE C 1 45 ? -58.882 -8.670 -32.775 0.50 12.63 44 ILE C N 1
ATOM 2746 C CA A ILE C 1 45 ? -59.049 -7.225 -32.874 0.50 12.54 44 ILE C CA 1
ATOM 2747 C CA B ILE C 1 45 ? -59.085 -7.230 -32.860 0.50 12.55 44 ILE C CA 1
ATOM 2748 C C A ILE C 1 45 ? -59.107 -6.860 -34.345 0.50 12.45 44 ILE C C 1
ATOM 2749 C C B ILE C 1 45 ? -59.110 -6.826 -34.323 0.50 12.45 44 ILE C C 1
ATOM 2750 O O A ILE C 1 45 ? -58.085 -6.914 -35.043 0.50 12.38 44 ILE C O 1
ATOM 2751 O O B ILE C 1 45 ? -58.078 -6.830 -34.998 0.50 12.38 44 ILE C O 1
ATOM 2760 N N . TRP C 1 46 ? -60.315 -6.548 -34.813 1.00 12.47 45 TRP C N 1
ATOM 2761 C CA . TRP C 1 46 ? -60.540 -6.097 -36.176 1.00 12.41 45 TRP C CA 1
ATOM 2762 C C . TRP C 1 46 ? -60.133 -4.630 -36.273 1.00 13.52 45 TRP C C 1
ATOM 2763 O O . TRP C 1 46 ? -60.406 -3.853 -35.353 1.00 12.36 45 TRP C O 1
ATOM 2774 N N . ILE C 1 47 ? -59.558 -4.257 -37.412 1.00 12.27 46 ILE C N 1
ATOM 2775 C CA . ILE C 1 47 ? -58.935 -2.933 -37.570 1.00 12.22 46 ILE C CA 1
ATOM 2776 C C . ILE C 1 47 ? -59.708 -2.091 -38.579 1.00 12.23 46 ILE C C 1
ATOM 2777 O O . ILE C 1 47 ? -59.753 -2.422 -39.770 1.00 12.23 46 ILE C O 1
ATOM 2782 N N . TYR C 1 48 ? -60.335 -1.016 -38.098 1.00 12.27 47 TYR C N 1
ATOM 2783 C CA . TYR C 1 48 ? -61.041 -0.084 -38.967 1.00 12.89 47 TYR C CA 1
ATOM 2784 C C . TYR C 1 48 ? -60.076 1.034 -39.277 1.00 12.28 47 TYR C C 1
ATOM 2785 O O . TYR C 1 48 ? -59.570 1.666 -38.363 1.00 12.29 47 TYR C O 1
ATOM 2794 N N . ALA C 1 49 ? -59.792 1.230 -40.563 1.00 12.28 48 ALA C N 1
ATOM 2795 C CA . ALA C 1 49 ? -58.949 2.323 -41.019 1.00 13.05 48 ALA C CA 1
ATOM 2796 C C . ALA C 1 49 ? -59.829 3.533 -41.302 1.00 13.62 48 ALA C C 1
ATOM 2797 O O . ALA C 1 49 ? -60.805 3.440 -42.035 1.00 12.43 48 ALA C O 1
ATOM 2799 N N . THR C 1 50 ? -59.469 4.678 -40.742 1.00 12.44 49 THR C N 1
ATOM 2800 C CA . THR C 1 50 ? -60.310 5.859 -40.902 1.00 12.55 49 THR C CA 1
ATOM 2801 C C . THR C 1 50 ? -60.119 6.538 -42.274 1.00 12.62 49 THR C C 1
ATOM 2802 O O . THR C 1 50 ? -59.481 5.978 -43.158 1.00 12.58 49 THR C O 1
ATOM 2806 N N . ARG C 1 51 ? -60.608 7.772 -42.413 1.00 12.96 50 ARG C N 1
ATOM 2807 C CA . ARG C 1 51 ? -60.640 8.449 -43.714 1.00 12.86 50 ARG C CA 1
ATOM 2808 C C . ARG C 1 51 ? -59.226 8.617 -44.269 1.00 13.72 50 ARG C C 1
ATOM 2809 O O . ARG C 1 51 ? -58.287 8.868 -43.523 1.00 12.84 50 ARG C O 1
ATOM 2817 N N . PRO C 1 52 ? -59.062 8.442 -45.587 1.00 12.90 51 PRO C N 1
ATOM 2818 C CA . PRO C 1 52 ? -60.128 8.199 -46.568 1.00 12.95 51 PRO C CA 1
ATOM 2819 C C . PRO C 1 52 ? -60.499 6.727 -46.786 1.00 12.84 51 PRO C C 1
ATOM 2820 O O . PRO C 1 52 ? -61.352 6.453 -47.633 1.00 13.67 51 PRO C O 1
ATOM 2824 N N . VAL C 1 53 ? -59.880 5.800 -46.060 1.00 12.71 52 VAL C N 1
ATOM 2825 C CA . VAL C 1 53 ? -60.151 4.378 -46.305 1.00 12.63 52 VAL C CA 1
ATOM 2826 C C . VAL C 1 53 ? -61.531 3.947 -45.828 1.00 17.04 52 VAL C C 1
ATOM 2827 O O . VAL C 1 53 ? -62.289 3.340 -46.589 1.00 16.60 52 VAL C O 1
ATOM 2831 N N . LYS C 1 54 ? -61.866 4.302 -44.589 1.00 12.58 53 LYS C N 1
ATOM 2832 C CA . LYS C 1 54 ? -63.190 4.061 -44.013 1.00 12.60 53 LYS C CA 1
ATOM 2833 C C . LYS C 1 54 ? -63.649 2.609 -44.153 1.00 12.54 53 LYS C C 1
ATOM 2834 O O . LYS C 1 54 ? -64.786 2.343 -44.558 1.00 13.20 53 LYS C O 1
ATOM 2840 N N . SER C 1 55 ? -62.756 1.681 -43.817 1.00 12.46 54 SER C N 1
ATOM 2841 C CA . SER C 1 55 ? -63.044 0.261 -43.989 1.00 12.44 54 SER C CA 1
ATOM 2842 C C . SER C 1 55 ? -62.341 -0.569 -42.935 1.00 12.37 54 SER C C 1
ATOM 2843 O O . SER C 1 55 ? -61.288 -0.183 -42.428 1.00 12.32 54 SER C O 1
ATOM 2846 N N . VAL C 1 56 ? -62.907 -1.737 -42.635 1.00 12.49 55 VAL C N 1
ATOM 2847 C CA . VAL C 1 56 ? -62.154 -2.740 -41.884 1.00 12.34 55 VAL C CA 1
ATOM 2848 C C . VAL C 1 56 ? -61.229 -3.416 -42.879 1.00 12.34 55 VAL C C 1
ATOM 2849 O O . VAL C 1 56 ? -61.685 -3.935 -43.905 1.00 12.39 55 VAL C O 1
ATOM 2853 N N . ILE C 1 57 ? -59.934 -3.427 -42.565 1.00 12.29 56 ILE C N 1
ATOM 2854 C CA . ILE C 1 57 ? -58.930 -3.874 -43.507 1.00 12.31 56 ILE C CA 1
ATOM 2855 C C . ILE C 1 57 ? -58.179 -5.115 -43.029 1.00 12.32 56 ILE C C 1
ATOM 2856 O O . ILE C 1 57 ? -57.208 -5.537 -43.656 1.00 12.36 56 ILE C O 1
ATOM 2861 N N . GLY C 1 58 ? -58.633 -5.683 -41.919 1.00 12.32 57 GLY C N 1
ATOM 2862 C CA . GLY C 1 58 ? -58.077 -6.947 -41.452 1.00 13.94 57 GLY C CA 1
ATOM 2863 C C . GLY C 1 58 ? -58.163 -7.042 -39.946 1.00 16.84 57 GLY C C 1
ATOM 2864 O O . GLY C 1 58 ? -58.963 -6.349 -39.327 1.00 12.69 57 GLY C O 1
ATOM 2865 N N . PHE C 1 59 ? -57.340 -7.901 -39.353 1.00 12.37 58 PHE C N 1
ATOM 2866 C CA . PHE C 1 59 ? -57.362 -8.073 -37.909 1.00 12.38 58 PHE C CA 1
ATOM 2867 C C . PHE C 1 59 ? -56.044 -8.621 -37.385 1.00 12.39 58 PHE C C 1
ATOM 2868 O O . PHE C 1 59 ? -55.161 -8.992 -38.156 1.00 12.41 58 PHE C O 1
ATOM 2876 N N . ALA C 1 60 ? -55.909 -8.637 -36.063 1.00 12.40 59 ALA C N 1
ATOM 2877 C CA . ALA C 1 60 ? -54.777 -9.291 -35.423 1.00 12.44 59 ALA C CA 1
ATOM 2878 C C . ALA C 1 60 ? -55.282 -9.839 -34.100 1.00 12.53 59 ALA C C 1
ATOM 2879 O O . ALA C 1 60 ? -56.427 -9.595 -33.725 1.00 14.25 59 ALA C O 1
ATOM 2881 N N . TYR C 1 61 ? -54.466 -10.633 -33.424 1.00 12.61 60 TYR C N 1
ATOM 2882 C CA . TYR C 1 61 ? -54.876 -11.230 -32.166 1.00 12.89 60 TYR C CA 1
ATOM 2883 C C . TYR C 1 61 ? -54.150 -10.627 -30.969 1.00 12.71 60 TYR C C 1
ATOM 2884 O O . TYR C 1 61 ? -52.980 -10.247 -31.063 1.00 12.64 60 TYR C O 1
ATOM 2893 N N . LEU C 1 62 ? -54.840 -10.569 -29.837 1.00 12.80 61 LEU C N 1
ATOM 2894 C CA . LEU C 1 62 ? -54.267 -9.979 -28.628 1.00 12.81 61 LEU C CA 1
ATOM 2895 C C . LEU C 1 62 ? -53.370 -10.977 -27.879 1.00 15.70 61 LEU C C 1
ATOM 2896 O O . LEU C 1 62 ? -53.862 -11.918 -27.263 1.00 13.10 61 LEU C O 1
ATOM 2901 N N . GLU C 1 63 ? -52.058 -10.757 -27.980 1.00 12.86 62 GLU C N 1
ATOM 2902 C CA . GLU C 1 63 ? -51.022 -11.604 -27.382 1.00 18.34 62 GLU C CA 1
ATOM 2903 C C . GLU C 1 63 ? -50.787 -11.263 -25.917 1.00 13.05 62 GLU C C 1
ATOM 2904 O O . GLU C 1 63 ? -50.539 -12.143 -25.085 1.00 14.06 62 GLU C O 1
ATOM 2910 N N . ALA C 1 64 ? -50.850 -9.981 -25.599 1.00 12.96 63 ALA C N 1
ATOM 2911 C CA . ALA C 1 64 ? -50.570 -9.541 -24.237 1.00 14.20 63 ALA C CA 1
ATOM 2912 C C . ALA C 1 64 ? -51.137 -8.157 -23.987 1.00 17.23 63 ALA C C 1
ATOM 2913 O O . ALA C 1 64 ? -51.290 -7.369 -24.919 1.00 13.14 63 ALA C O 1
ATOM 2915 N N . ILE C 1 65 ? -51.420 -7.851 -22.723 1.00 16.86 64 ILE C N 1
ATOM 2916 C CA . ILE C 1 65 ? -51.794 -6.487 -22.333 1.00 13.11 64 ILE C CA 1
ATOM 2917 C C . ILE C 1 65 ? -50.762 -5.969 -21.348 1.00 18.51 64 ILE C C 1
ATOM 2918 O O . ILE C 1 65 ? -50.517 -6.620 -20.344 1.00 16.78 64 ILE C O 1
ATOM 2923 N N . VAL C 1 66 ? -50.149 -4.822 -21.648 1.00 13.05 65 VAL C N 1
ATOM 2924 C CA . VAL C 1 66 ? -49.211 -4.173 -20.725 1.00 14.15 65 VAL C CA 1
ATOM 2925 C C . VAL C 1 66 ? -49.833 -2.916 -20.144 1.00 16.67 65 VAL C C 1
ATOM 2926 O O . VAL C 1 66 ? -50.414 -2.099 -20.874 1.00 16.73 65 VAL C O 1
ATOM 2930 N N . GLN C 1 67 ? -49.724 -2.753 -18.830 1.00 16.16 66 GLN C N 1
ATOM 2931 C CA . GLN C 1 67 ? -50.080 -1.469 -18.210 1.00 16.92 66 GLN C CA 1
ATOM 2932 C C . GLN C 1 67 ? -48.832 -0.957 -17.522 1.00 15.80 66 GLN C C 1
ATOM 2933 O O . GLN C 1 67 ? -48.173 -1.702 -16.820 1.00 19.48 66 GLN C O 1
ATOM 2939 N N . GLY C 1 68 ? -48.501 0.315 -17.708 1.00 15.03 67 GLY C N 1
ATOM 2940 C CA . GLY C 1 68 ? -47.268 0.845 -17.141 1.00 15.20 67 GLY C CA 1
ATOM 2941 C C . GLY C 1 68 ? -47.209 2.359 -17.288 1.00 15.76 67 GLY C C 1
ATOM 2942 O O . GLY C 1 68 ? -48.162 2.986 -17.743 1.00 20.09 67 GLY C O 1
ATOM 2943 N N . ASP C 1 69 ? -46.108 2.965 -16.853 1.00 21.03 68 ASP C N 1
ATOM 2944 C CA . ASP C 1 69 ? -45.918 4.396 -17.049 1.00 20.54 68 ASP C CA 1
ATOM 2945 C C . ASP C 1 69 ? -45.559 4.735 -18.496 1.00 18.36 68 ASP C C 1
ATOM 2946 O O . ASP C 1 69 ? -45.027 3.907 -19.230 1.00 19.91 68 ASP C O 1
ATOM 2951 N N . VAL C 1 70 ? -45.860 5.962 -18.903 1.00 18.85 69 VAL C N 1
ATOM 2952 C CA . VAL C 1 70 ? -45.665 6.385 -20.291 1.00 18.82 69 VAL C CA 1
ATOM 2953 C C . VAL C 1 70 ? -44.211 6.303 -20.796 1.00 20.11 69 VAL C C 1
ATOM 2954 O O . VAL C 1 70 ? -43.936 5.787 -21.900 1.00 18.64 69 VAL C O 1
ATOM 2958 N N . ASN C 1 71 ? -43.265 6.757 -19.975 1.00 18.90 70 ASN C N 1
ATOM 2959 C CA . ASN C 1 71 ? -41.877 6.766 -20.430 1.00 20.21 70 ASN C CA 1
ATOM 2960 C C . ASN C 1 71 ? -41.283 5.375 -20.633 1.00 23.32 70 ASN C C 1
ATOM 2961 O O . ASN C 1 71 ? -40.604 5.105 -21.642 1.00 24.04 70 ASN C O 1
ATOM 2966 N N . THR C 1 72 ? -41.525 4.487 -19.672 1.00 17.90 71 THR C N 1
ATOM 2967 C CA . THR C 1 72 ? -40.975 3.147 -19.783 1.00 21.98 71 THR C CA 1
ATOM 2968 C C . THR C 1 72 ? -41.641 2.370 -20.911 1.00 21.65 71 THR C C 1
ATOM 2969 O O . THR C 1 72 ? -40.976 1.608 -21.605 1.00 22.55 71 THR C O 1
ATOM 2973 N N . LEU C 1 73 ? -42.941 2.579 -21.112 1.00 18.73 72 LEU C N 1
ATOM 2974 C CA . LEU C 1 73 ? -43.594 1.914 -22.236 1.00 19.71 72 LEU C CA 1
ATOM 2975 C C . LEU C 1 73 ? -43.050 2.403 -23.564 1.00 20.14 72 LEU C C 1
ATOM 2976 O O . LEU C 1 73 ? -42.907 1.598 -24.490 1.00 16.42 72 LEU C O 1
ATOM 2981 N N . TRP C 1 74 ? -42.696 3.690 -23.663 1.00 17.49 73 TRP C N 1
ATOM 2982 C CA . TRP C 1 74 ? -42.028 4.102 -24.903 1.00 18.19 73 TRP C CA 1
ATOM 2983 C C . TRP C 1 74 ? -40.648 3.457 -25.046 1.00 22.86 73 TRP C C 1
ATOM 2984 O O . TRP C 1 74 ? -40.306 2.953 -26.120 1.00 19.74 73 TRP C O 1
ATOM 2995 N N . SER C 1 75 ? -39.860 3.431 -23.970 1.00 21.30 74 SER C N 1
ATOM 2996 C CA . SER C 1 75 ? -38.528 2.834 -24.105 1.00 21.71 74 SER C CA 1
ATOM 2997 C C . SER C 1 75 ? -38.551 1.345 -24.457 1.00 19.55 74 SER C C 1
ATOM 2998 O O . SER C 1 75 ? -37.724 0.872 -25.239 1.00 23.33 74 SER C O 1
ATOM 3001 N N . ARG C 1 76 ? -39.528 0.626 -23.920 1.00 18.72 75 ARG C N 1
ATOM 3002 C CA . ARG C 1 76 ? -39.593 -0.820 -24.082 1.00 19.14 75 ARG C CA 1
ATOM 3003 C C . ARG C 1 76 ? -40.230 -1.196 -25.403 1.00 17.01 75 ARG C C 1
ATOM 3004 O O . ARG C 1 76 ? -39.773 -2.112 -26.091 1.00 17.70 75 ARG C O 1
ATOM 3012 N N . TYR C 1 77 ? -41.308 -0.493 -25.742 1.00 17.06 76 TYR C N 1
ATOM 3013 C CA . TYR C 1 77 ? -42.147 -0.927 -26.859 1.00 16.83 76 TYR C CA 1
ATOM 3014 C C . TYR C 1 77 ? -42.256 0.011 -28.057 1.00 17.19 76 TYR C C 1
ATOM 3015 O O . TYR C 1 77 ? -42.885 -0.357 -29.043 1.00 16.64 76 TYR C O 1
ATOM 3024 N N . GLY C 1 78 ? -41.624 1.178 -28.009 1.00 15.60 77 GLY C N 1
ATOM 3025 C CA . GLY C 1 78 ? -41.822 2.171 -29.066 1.00 15.88 77 GLY C CA 1
ATOM 3026 C C . GLY C 1 78 ? -41.346 1.686 -30.427 1.00 15.48 77 GLY C C 1
ATOM 3027 O O . GLY C 1 78 ? -41.958 1.970 -31.464 1.00 12.30 77 GLY C O 1
ATOM 3028 N N . ARG C 1 79 ? -40.294 0.880 -30.421 1.00 17.50 78 ARG C N 1
ATOM 3029 C CA . ARG C 1 79 ? -39.731 0.328 -31.649 1.00 16.12 78 ARG C CA 1
ATOM 3030 C C . ARG C 1 79 ? -40.722 -0.551 -32.411 1.00 16.15 78 ARG C C 1
ATOM 3031 O O . ARG C 1 79 ? -40.548 -0.806 -33.601 1.00 15.46 78 ARG C O 1
ATOM 3039 N N . GLU C 1 80 ? -41.716 -1.083 -31.706 1.00 14.46 79 GLU C N 1
ATOM 3040 C CA . GLU C 1 80 ? -42.726 -1.939 -32.327 1.00 14.10 79 GLU C CA 1
ATOM 3041 C C . GLU C 1 80 ? -44.021 -1.218 -32.696 1.00 12.19 79 GLU C C 1
ATOM 3042 O O . GLU C 1 80 ? -44.957 -1.847 -33.194 1.00 13.20 79 GLU C O 1
ATOM 3048 N N . ALA C 1 81 ? -44.085 0.076 -32.395 1.00 13.51 80 ALA C N 1
ATOM 3049 C CA . ALA C 1 81 ? -45.363 0.789 -32.393 1.00 12.18 80 ALA C CA 1
ATOM 3050 C C . ALA C 1 81 ? -45.604 1.695 -33.603 1.00 12.18 80 ALA C C 1
ATOM 3051 O O . ALA C 1 81 ? -46.666 2.298 -33.691 1.00 13.02 80 ALA C O 1
ATOM 3053 N N . PHE C 1 82 ? -44.625 1.785 -34.504 1.00 12.36 81 PHE C N 1
ATOM 3054 C CA . PHE C 1 82 ? -44.756 2.533 -35.771 1.00 13.83 81 PHE C CA 1
ATOM 3055 C C . PHE C 1 82 ? -44.804 4.075 -35.672 1.00 15.32 81 PHE C C 1
ATOM 3056 O O . PHE C 1 82 ? -44.068 4.750 -36.390 1.00 12.38 81 PHE C O 1
ATOM 3064 N N . LEU C 1 83 ? -45.667 4.614 -34.815 1.00 12.30 82 LEU C N 1
ATOM 3065 C CA . LEU C 1 83 ? -45.758 6.064 -34.623 1.00 18.74 82 LEU C CA 1
ATOM 3066 C C . LEU C 1 83 ? -44.468 6.671 -34.068 1.00 14.42 82 LEU C C 1
ATOM 3067 O O . LEU C 1 83 ? -43.687 6.005 -33.382 1.00 13.70 82 LEU C O 1
ATOM 3072 N N . SER C 1 84 ? -44.237 7.932 -34.414 1.00 14.64 83 SER C N 1
ATOM 3073 C CA . SER C 1 84 ? -43.061 8.680 -33.974 1.00 12.68 83 SER C CA 1
ATOM 3074 C C . SER C 1 84 ? -43.140 8.956 -32.481 1.00 16.50 83 SER C C 1
ATOM 3075 O O . SER C 1 84 ? -44.226 8.903 -31.892 1.00 13.59 83 SER C O 1
ATOM 3078 N N . GLU C 1 85 ? -41.993 9.209 -31.853 1.00 14.46 84 GLU C N 1
ATOM 3079 C CA . GLU C 1 85 ? -42.009 9.530 -30.436 1.00 16.97 84 GLU C CA 1
ATOM 3080 C C . GLU C 1 85 ? -42.854 10.766 -30.151 1.00 16.23 84 GLU C C 1
ATOM 3081 O O . GLU C 1 85 ? -43.529 10.831 -29.117 1.00 15.04 84 GLU C O 1
ATOM 3087 N N . GLN C 1 86 ? -42.853 11.741 -31.061 1.00 17.21 85 GLN C N 1
ATOM 3088 C CA . GLN C 1 86 ? -43.659 12.924 -30.819 1.00 16.44 85 GLN C CA 1
ATOM 3089 C C . GLN C 1 86 ? -45.141 12.597 -30.854 1.00 17.06 85 GLN C C 1
ATOM 3090 O O . GLN C 1 86 ? -45.920 13.119 -30.056 1.00 15.36 85 GLN C O 1
ATOM 3096 N N . GLN C 1 87 ? -45.530 11.708 -31.765 1.00 14.50 86 GLN C N 1
ATOM 3097 C CA . GLN C 1 87 ? -46.929 11.316 -31.830 1.00 14.54 86 GLN C CA 1
ATOM 3098 C C . GLN C 1 87 ? -47.362 10.586 -30.573 1.00 16.45 86 GLN C C 1
ATOM 3099 O O . GLN C 1 87 ? -48.466 10.801 -30.073 1.00 16.09 86 GLN C O 1
ATOM 3105 N N . TYR C 1 88 ? -46.462 9.767 -30.032 1.00 14.79 87 TYR C N 1
ATOM 3106 C CA . TYR C 1 88 ? -46.750 9.030 -28.806 1.00 15.22 87 TYR C CA 1
ATOM 3107 C C . TYR C 1 88 ? -46.865 9.997 -27.620 1.00 15.04 87 TYR C C 1
ATOM 3108 O O . TYR C 1 88 ? -47.795 9.913 -26.814 1.00 15.55 87 TYR C O 1
ATOM 3117 N N . ARG C 1 89 ? -45.940 10.941 -27.527 1.00 13.65 88 ARG C N 1
ATOM 3118 C CA . ARG C 1 89 ? -46.012 11.884 -26.420 1.00 17.41 88 ARG C CA 1
ATOM 3119 C C . ARG C 1 89 ? -47.232 12.801 -26.518 1.00 16.45 88 ARG C C 1
ATOM 3120 O O . ARG C 1 89 ? -47.838 13.155 -25.511 1.00 15.98 88 ARG C O 1
ATOM 3128 N N . ASP C 1 90 ? -47.630 13.131 -27.743 1.00 15.51 89 ASP C N 1
ATOM 3129 C CA . ASP C 1 90 ? -48.843 13.915 -27.925 1.00 16.24 89 ASP C CA 1
ATOM 3130 C C . ASP C 1 90 ? -50.037 13.096 -27.490 1.00 15.72 89 ASP C C 1
ATOM 3131 O O . ASP C 1 90 ? -50.968 13.620 -26.872 1.00 19.96 89 ASP C O 1
ATOM 3136 N N . TYR C 1 91 ? -50.013 11.806 -27.817 1.00 16.88 90 TYR C N 1
ATOM 3137 C CA . TYR C 1 91 ? -51.164 10.973 -27.520 1.00 18.01 90 TYR C CA 1
ATOM 3138 C C . TYR C 1 91 ? -5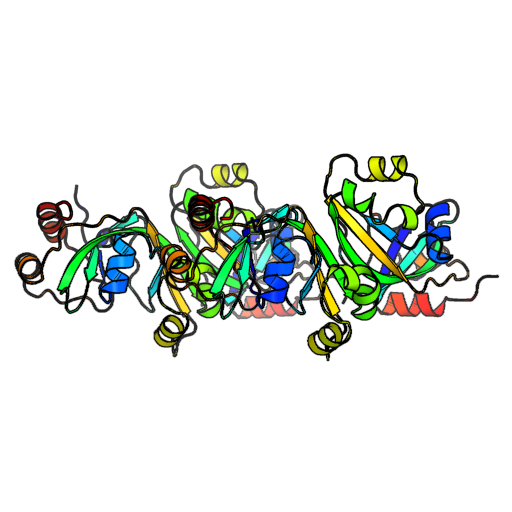1.382 10.848 -26.020 1.00 17.29 90 TYR C C 1
ATOM 3139 O O . TYR C 1 91 ? -52.520 10.840 -25.547 1.00 15.46 90 TYR C O 1
ATOM 3148 N N . PHE C 1 92 ? -50.279 10.818 -25.279 1.00 18.60 91 PHE C N 1
ATOM 3149 C CA . PHE C 1 92 ? -50.344 10.623 -23.835 1.00 15.65 91 PHE C CA 1
ATOM 3150 C C . PHE C 1 92 ? -50.208 11.902 -23.022 1.00 20.26 91 PHE C C 1
ATOM 3151 O O . PHE C 1 92 ? -50.035 11.831 -21.810 1.00 21.60 91 PHE C O 1
ATOM 3159 N N . GLU C 1 93 ? -50.288 13.063 -23.674 1.00 16.98 92 GLU C N 1
ATOM 3160 C CA . GLU C 1 93 ? -50.157 14.321 -22.939 1.00 19.31 92 GLU C CA 1
ATOM 3161 C C . GLU C 1 93 ? -51.253 14.425 -21.880 1.00 18.23 92 GLU C C 1
ATOM 3162 O O . GLU C 1 93 ? -52.425 14.210 -22.162 1.00 20.81 92 GLU C O 1
ATOM 3168 N N . GLY C 1 94 ? -50.864 14.799 -20.669 1.00 22.64 93 GLY C N 1
ATOM 3169 C CA . GLY C 1 94 ? -51.789 14.864 -19.550 1.00 26.54 93 GLY C CA 1
ATOM 3170 C C . GLY C 1 94 ? -52.013 13.594 -18.744 1.00 27.57 93 GLY C C 1
ATOM 3171 O O . GLY C 1 94 ? -52.832 13.585 -17.827 1.00 30.42 93 GLY C O 1
ATOM 3172 N N . THR C 1 95 ? -51.307 12.518 -19.072 1.00 21.86 94 THR C N 1
ATOM 3173 C CA . THR C 1 95 ? -51.401 11.305 -18.256 1.00 20.56 94 THR C CA 1
ATOM 3174 C C . THR C 1 95 ? -50.051 10.639 -18.090 1.00 19.37 94 THR C C 1
ATOM 3175 O O . THR C 1 95 ? -49.169 10.751 -18.944 1.00 22.02 94 THR C O 1
ATOM 3179 N N . GLU C 1 96 ? -49.895 9.992 -16.941 1.00 18.62 95 GLU C N 1
ATOM 3180 C CA . GLU C 1 96 ? -48.691 9.284 -16.561 1.00 27.50 95 GLU C CA 1
ATOM 3181 C C . GLU C 1 96 ? -48.795 7.791 -16.855 1.00 20.69 95 GLU C C 1
ATOM 3182 O O . GLU C 1 96 ? -47.786 7.090 -16.846 1.00 21.97 95 GLU C O 1
ATOM 3188 N N . LYS C 1 97 ? -50.022 7.318 -17.080 1.00 20.53 96 LYS C N 1
ATOM 3189 C CA . LYS C 1 97 ? -50.315 5.902 -17.327 1.00 21.85 96 LYS C CA 1
ATOM 3190 C C . LYS C 1 97 ? -50.469 5.603 -18.816 1.00 19.44 96 LYS C C 1
ATOM 3191 O O . LYS C 1 97 ? -50.911 6.464 -19.583 1.00 22.90 96 LYS C O 1
ATOM 3197 N N . ALA C 1 98 ? -50.172 4.368 -19.212 1.00 15.07 97 ALA C N 1
ATOM 3198 C CA . ALA C 1 98 ? -50.367 3.954 -20.594 1.00 13.30 97 ALA C CA 1
ATOM 3199 C C . ALA C 1 98 ? -50.732 2.491 -20.629 1.00 13.53 97 ALA C C 1
ATOM 3200 O O . ALA C 1 98 ? -50.335 1.713 -19.741 1.00 17.63 97 ALA C O 1
ATOM 3202 N N . THR C 1 99 ? -51.493 2.120 -21.654 1.00 13.13 98 THR C N 1
ATOM 3203 C CA . THR C 1 99 ? -51.827 0.723 -21.897 1.00 17.75 98 THR C CA 1
ATOM 3204 C C . THR C 1 99 ? -51.254 0.299 -23.242 1.00 17.69 98 THR C C 1
ATOM 3205 O O . THR C 1 99 ? -51.291 1.067 -24.219 1.00 15.35 98 THR C O 1
ATOM 3209 N N . ALA C 1 100 ? -50.734 -0.918 -23.312 1.00 16.54 99 ALA C N 1
ATOM 3210 C CA . ALA C 1 100 ? -50.322 -1.447 -24.607 1.00 16.08 99 ALA C CA 1
ATOM 3211 C C . ALA C 1 100 ? -50.963 -2.790 -24.910 1.00 13.71 99 ALA C C 1
ATOM 3212 O O . ALA C 1 100 ? -50.978 -3.699 -24.080 1.00 15.64 99 ALA C O 1
ATOM 3214 N N . PHE C 1 101 ? -51.507 -2.900 -26.114 1.00 13.38 100 PHE C N 1
ATOM 3215 C CA . PHE C 1 101 ? -51.907 -4.185 -26.655 1.00 15.14 100 PHE C CA 1
ATOM 3216 C C . PHE C 1 101 ? -50.751 -4.720 -27.496 1.00 15.82 100 PHE C C 1
ATOM 3217 O O . PHE C 1 101 ? -50.336 -4.048 -28.453 1.00 14.38 100 PHE C O 1
ATOM 3225 N N . LEU C 1 102 ? -50.243 -5.915 -27.170 1.00 12.53 101 LEU C N 1
ATOM 3226 C CA . LEU C 1 102 ? -49.239 -6.567 -28.006 1.00 12.49 101 LEU C CA 1
ATOM 3227 C C . LEU C 1 102 ? -50.012 -7.470 -28.935 1.00 16.24 101 LEU C C 1
ATOM 3228 O O . LEU C 1 102 ? -50.836 -8.243 -28.472 1.00 14.29 101 LEU C O 1
ATOM 3233 N N . LEU C 1 103 ? -49.762 -7.348 -30.232 1.00 12.41 102 LEU C N 1
ATOM 3234 C CA . LEU C 1 103 ? -50.557 -8.058 -31.247 1.00 12.42 102 LEU C CA 1
ATOM 3235 C C . LEU C 1 103 ? -49.736 -9.101 -31.980 1.00 14.16 102 LEU C C 1
ATOM 3236 O O . LEU C 1 103 ? -48.536 -8.918 -32.186 1.00 15.86 102 LEU C O 1
ATOM 3241 N N . ARG C 1 104 ? -50.398 -10.181 -32.393 1.00 12.55 103 ARG C N 1
ATOM 3242 C CA . ARG C 1 104 ? -49.760 -11.238 -33.196 1.00 12.63 103 ARG C CA 1
ATOM 3243 C C . ARG C 1 104 ? -50.688 -11.721 -34.305 1.00 12.66 103 ARG C C 1
ATOM 3244 O O . ARG C 1 104 ? -51.884 -11.459 -34.281 1.00 12.64 103 ARG C O 1
ATOM 3252 N N . ASP C 1 105 ? -50.115 -12.436 -35.264 1.00 13.25 104 ASP C N 1
ATOM 3253 C CA . ASP C 1 105 ? -50.918 -13.165 -36.254 1.00 14.16 104 ASP C CA 1
ATOM 3254 C C . ASP C 1 105 ? -51.842 -12.257 -37.055 1.00 12.71 104 ASP C C 1
ATOM 3255 O O . ASP C 1 105 ? -53.010 -12.581 -37.287 1.00 12.74 104 ASP C O 1
ATOM 3260 N N . HIS C 1 106 ? -51.283 -11.133 -37.490 1.00 12.65 105 HIS C N 1
ATOM 3261 C CA . HIS C 1 106 ? -51.987 -10.149 -38.304 1.00 12.51 105 HIS C CA 1
ATOM 3262 C C . HIS C 1 106 ? -52.438 -10.769 -39.620 1.00 12.59 105 HIS C C 1
ATOM 3263 O O . HIS C 1 106 ? -51.699 -11.539 -40.231 1.00 13.69 105 HIS C O 1
ATOM 3270 N N . GLN C 1 107 ? -53.646 -10.400 -40.053 1.00 12.56 106 GLN C N 1
ATOM 3271 C CA . GLN C 1 107 ? -54.265 -10.929 -41.272 1.00 12.65 106 GLN C CA 1
ATOM 3272 C C . GLN C 1 107 ? -54.941 -9.787 -42.026 1.00 15.10 106 GLN C C 1
ATOM 3273 O O . GLN C 1 107 ? -55.987 -9.314 -41.584 1.00 12.51 106 GLN C O 1
ATOM 3279 N N . PRO C 1 108 ? -54.321 -9.294 -43.115 1.00 15.38 107 PRO C N 1
ATOM 3280 C CA . PRO C 1 108 ? -54.995 -8.375 -44.050 1.00 14.59 107 PRO C CA 1
ATOM 3281 C C . PRO C 1 108 ? -56.165 -9.036 -44.775 1.00 12.64 107 PRO C C 1
ATOM 3282 O O . PRO C 1 108 ? -56.087 -10.226 -45.058 1.00 12.76 107 PRO C O 1
ATOM 3286 N N . ILE C 1 109 ? -57.201 -8.272 -45.103 1.00 12.59 108 ILE C N 1
ATOM 3287 C CA . ILE C 1 109 ? -58.295 -8.801 -45.904 1.00 12.68 108 ILE C CA 1
ATOM 3288 C C . ILE C 1 109 ? -58.690 -7.730 -46.914 1.00 12.67 108 ILE C C 1
ATOM 3289 O O . ILE C 1 109 ? -58.254 -6.582 -46.824 1.00 13.05 108 ILE C O 1
ATOM 3294 N N . ARG C 1 110 ? -59.495 -8.127 -47.891 1.00 12.77 109 ARG C N 1
ATOM 3295 C CA . ARG C 1 110 ? -60.084 -7.186 -48.835 1.00 12.79 109 ARG C CA 1
ATOM 3296 C C . ARG C 1 110 ? -60.902 -6.200 -48.002 1.00 14.63 109 ARG C C 1
ATOM 3297 O O . ARG C 1 110 ? -61.619 -6.602 -47.085 1.00 15.39 109 ARG C O 1
ATOM 3305 N N . PRO C 1 111 ? -60.774 -4.896 -48.290 1.00 12.64 110 PRO C N 1
ATOM 3306 C CA . PRO C 1 111 ? -61.454 -3.986 -47.359 1.00 12.56 110 PRO C CA 1
ATOM 3307 C C . PRO C 1 111 ? -62.955 -4.218 -47.322 1.00 14.92 110 PRO C C 1
ATOM 3308 O O . PRO C 1 111 ? -63.593 -4.435 -48.370 1.00 15.45 110 PRO C O 1
ATOM 3312 N N . ILE C 1 112 ? -63.513 -4.123 -46.119 1.00 12.54 111 ILE C N 1
ATOM 3313 C CA . ILE C 1 112 ? -64.950 -4.182 -45.920 1.00 13.86 111 ILE C CA 1
ATOM 3314 C C . ILE C 1 112 ? -65.406 -2.753 -45.653 1.00 12.98 111 ILE C C 1
ATOM 3315 O O . ILE C 1 112 ? -65.111 -2.160 -44.601 1.00 12.77 111 ILE C O 1
ATOM 3320 N N . ASN C 1 113 ? -66.101 -2.175 -46.627 1.00 12.63 112 ASN C N 1
ATOM 3321 C CA . ASN C 1 113 ? -66.398 -0.742 -46.599 1.00 12.65 112 ASN C CA 1
ATOM 3322 C C . ASN C 1 113 ? -67.511 -0.360 -45.639 1.00 14.15 112 ASN C C 1
ATOM 3323 O O . ASN C 1 113 ? -68.241 -1.209 -45.133 1.00 13.34 112 ASN C O 1
ATOM 3328 N N . LEU C 1 114 ? -67.615 0.936 -45.374 1.00 15.91 113 LEU C N 1
ATOM 3329 C CA . LEU C 1 114 ? -68.556 1.433 -44.395 1.00 14.38 113 LEU C CA 1
ATOM 3330 C C . LEU C 1 114 ? -70.002 1.082 -44.701 1.00 15.32 113 LEU C C 1
ATOM 3331 O O . LEU C 1 114 ? -70.756 0.810 -43.779 1.00 18.94 113 LEU C O 1
ATOM 3336 N N . ASP C 1 115 ? -70.400 1.045 -45.977 1.00 15.89 114 ASP C N 1
ATOM 3337 C CA . ASP C 1 115 ? -71.757 0.606 -46.289 1.00 20.23 114 ASP C CA 1
ATOM 3338 C C . ASP C 1 115 ? -71.993 -0.861 -45.888 1.00 18.56 114 ASP C C 1
ATOM 3339 O O . ASP C 1 115 ? -73.071 -1.211 -45.388 1.00 17.11 114 ASP C O 1
ATOM 3344 N N . GLN C 1 116 ? -70.985 -1.715 -46.081 1.00 19.90 115 GLN C N 1
ATOM 3345 C CA . GLN C 1 116 ? -71.135 -3.124 -45.713 1.00 16.28 115 GLN C CA 1
ATOM 3346 C C . GLN C 1 116 ? -71.254 -3.273 -44.194 1.00 15.35 115 GLN C C 1
ATOM 3347 O O . GLN C 1 116 ? -72.073 -4.068 -43.656 1.00 17.04 115 GLN C O 1
ATOM 3353 N N . LEU C 1 117 ? -70.475 -2.447 -43.499 1.00 15.44 116 LEU C N 1
ATOM 3354 C CA . LEU C 1 117 ? -70.483 -2.488 -42.048 1.00 12.85 116 LEU C CA 1
ATOM 3355 C C . LEU C 1 117 ? -71.841 -2.015 -41.555 1.00 14.12 116 LEU C C 1
ATOM 3356 O O . LEU C 1 117 ? -72.407 -2.581 -40.624 1.00 17.73 116 LEU C O 1
ATOM 3361 N N . LYS C 1 118 ? -72.392 -1.002 -42.224 1.00 17.46 117 LYS C N 1
ATOM 3362 C CA . LYS C 1 118 ? -73.724 -0.517 -41.858 1.00 19.88 117 LYS C CA 1
ATOM 3363 C C . LYS C 1 118 ? -74.808 -1.544 -42.147 1.00 24.12 117 LYS C C 1
ATOM 3364 O O . LYS C 1 118 ? -75.849 -1.565 -41.480 1.00 23.91 117 LYS C O 1
ATOM 3370 N N . GLU C 1 119 ? -74.590 -2.387 -43.151 1.00 22.76 118 GLU C N 1
ATOM 3371 C CA . GLU C 1 119 ? -75.497 -3.515 -43.340 1.00 22.86 118 GLU C CA 1
ATOM 3372 C C . GLU C 1 119 ? -75.401 -4.520 -42.188 1.00 25.20 118 GLU C C 1
ATOM 3373 O O . GLU C 1 119 ? -76.394 -5.167 -41.824 1.00 22.58 118 GLU C O 1
ATOM 3379 N N . ILE C 1 120 ? -74.212 -4.646 -41.604 1.00 19.16 119 ILE C N 1
ATOM 3380 C CA . ILE C 1 120 ? -74.086 -5.511 -40.417 1.00 18.62 119 ILE C CA 1
ATOM 3381 C C . ILE C 1 120 ? -74.615 -4.889 -39.108 1.00 19.00 119 ILE C C 1
ATOM 3382 O O . ILE C 1 120 ? -75.346 -5.541 -38.345 1.00 19.19 119 ILE C O 1
ATOM 3387 N N . ARG C 1 121 ? -74.269 -3.625 -38.873 1.00 20.27 120 ARG C N 1
ATOM 3388 C CA . ARG C 1 121 ? -74.737 -2.870 -37.711 1.00 20.09 120 ARG C CA 1
ATOM 3389 C C . ARG C 1 121 ? -75.169 -1.506 -38.227 1.00 18.35 120 ARG C C 1
ATOM 3390 O O . ARG C 1 121 ? -74.337 -0.703 -38.639 1.00 20.35 120 ARG C O 1
ATOM 3398 N N . ALA C 1 122 ? -76.469 -1.231 -38.198 1.00 25.80 121 ALA C N 1
ATOM 3399 C CA . ALA C 1 122 ? -76.992 -0.078 -38.930 1.00 23.79 121 ALA C CA 1
ATOM 3400 C C . ALA C 1 122 ? -76.411 1.251 -38.460 1.00 24.79 121 ALA C C 1
ATOM 3401 O O . ALA C 1 122 ? -76.192 2.164 -39.259 1.00 25.58 121 ALA C O 1
ATOM 3403 N N . ASN C 1 123 ? -76.109 1.352 -37.177 1.00 24.15 122 ASN C N 1
ATOM 3404 C CA . ASN C 1 123 ? -75.625 2.622 -36.664 1.00 30.34 122 ASN C CA 1
ATOM 3405 C C . ASN C 1 123 ? -74.132 2.632 -36.424 1.00 30.56 122 ASN C C 1
ATOM 3406 O O . ASN C 1 123 ? -73.638 3.369 -35.565 1.00 28.15 122 ASN C O 1
ATOM 3411 N N . PHE C 1 124 ? -73.413 1.817 -37.190 1.00 26.35 123 PHE C N 1
ATOM 3412 C CA . PHE C 1 124 ? -71.982 1.715 -36.992 1.00 24.37 123 PHE C CA 1
ATOM 3413 C C . PHE C 1 124 ? -71.310 3.067 -37.179 1.00 23.93 123 PHE C C 1
ATOM 3414 O O . PHE C 1 124 ? -71.581 3.795 -38.143 1.00 26.90 123 PHE C O 1
ATOM 3422 N N . GLN C 1 125 ? -70.425 3.383 -36.243 1.00 22.52 124 GLN C N 1
ATOM 3423 C CA . GLN C 1 125 ? -69.496 4.482 -36.370 1.00 20.86 124 GLN C CA 1
ATOM 3424 C C . GLN C 1 125 ? -68.142 3.927 -35.957 1.00 20.04 124 GLN C C 1
ATOM 3425 O O . GLN C 1 125 ? -68.076 2.984 -35.174 1.00 20.16 124 GLN C O 1
ATOM 3431 N N . PRO C 1 126 ? -67.058 4.511 -36.483 1.00 24.05 125 PRO C N 1
ATOM 3432 C CA . PRO C 1 126 ? -65.713 4.104 -36.068 1.00 19.88 125 PRO C CA 1
ATOM 3433 C C . PRO C 1 126 ? -65.600 4.244 -34.554 1.00 16.29 125 PRO C C 1
ATOM 3434 O O . PRO C 1 126 ? -65.823 5.343 -34.032 1.00 22.98 125 PRO C O 1
ATOM 3438 N N . PRO C 1 127 ? -65.276 3.153 -33.838 1.00 14.18 126 PRO C N 1
ATOM 3439 C CA . PRO C 1 127 ? -65.206 3.350 -32.384 1.00 16.00 126 PRO C CA 1
ATOM 3440 C C . PRO C 1 127 ? -64.129 4.331 -31.959 1.00 17.10 126 PRO C C 1
ATOM 3441 O O . PRO C 1 127 ? -63.033 4.328 -32.529 1.00 15.54 126 PRO C O 1
ATOM 3445 N N . GLN C 1 128 ? -64.422 5.132 -30.940 1.00 19.72 127 GLN C N 1
ATOM 3446 C CA . GLN C 1 128 ? -63.409 5.977 -30.325 1.00 22.12 127 GLN C CA 1
ATOM 3447 C C . GLN C 1 128 ? -62.404 5.168 -29.505 1.00 18.57 127 GLN C C 1
ATOM 3448 O O . GLN C 1 128 ? -61.220 5.470 -29.484 1.00 21.04 127 GLN C O 1
ATOM 3454 N N . SER C 1 129 ? -62.875 4.107 -28.869 1.00 19.82 128 SER C N 1
ATOM 3455 C CA . SER C 1 129 ? -61.972 3.236 -28.123 1.00 19.58 128 SER C CA 1
ATOM 3456 C C . SER C 1 129 ? -62.049 1.839 -28.730 1.00 16.92 128 SER C C 1
ATOM 3457 O O . SER C 1 129 ? -61.262 1.493 -29.601 1.00 16.89 128 SER C O 1
ATOM 3460 N N . LEU C 1 130 ? -62.999 1.037 -28.277 1.00 17.19 129 LEU C N 1
ATOM 3461 C CA . LEU C 1 130 ? -63.308 -0.199 -29.002 1.00 13.05 129 LEU C CA 1
ATOM 3462 C C . LEU C 1 130 ? -64.792 -0.450 -28.913 1.00 13.20 129 LEU C C 1
ATOM 3463 O O . LEU C 1 130 ? -65.477 0.112 -28.068 1.00 17.01 129 LEU C O 1
ATOM 3468 N N . THR C 1 131 ? -65.289 -1.295 -29.801 1.00 13.79 130 THR C N 1
ATOM 3469 C CA . THR C 1 131 ? -66.663 -1.742 -29.693 1.00 13.28 130 THR C CA 1
ATOM 3470 C C . THR C 1 131 ? -66.636 -3.273 -29.710 1.00 16.37 130 THR C C 1
ATOM 3471 O O . THR C 1 131 ? -65.858 -3.867 -30.455 1.00 15.61 130 THR C O 1
ATOM 3475 N N . TRP C 1 132 ? -67.402 -3.902 -28.818 1.00 14.93 131 TRP C N 1
ATOM 3476 C CA . TRP C 1 132 ? -67.544 -5.356 -28.846 1.00 14.73 131 TRP C CA 1
ATOM 3477 C C . TRP C 1 132 ? -68.491 -5.803 -29.948 1.00 14.09 131 TRP C C 1
ATOM 3478 O O . TRP C 1 132 ? -69.578 -5.236 -30.121 1.00 13.96 131 TRP C O 1
ATOM 3489 N N . LEU C 1 133 ? -68.123 -6.872 -30.635 1.00 14.33 132 LEU C N 1
ATOM 3490 C CA . LEU C 1 133 ? -69.019 -7.472 -31.628 1.00 17.63 132 LEU C CA 1
ATOM 3491 C C . LEU C 1 133 ? -69.961 -8.520 -31.050 1.00 16.75 132 LEU C C 1
ATOM 3492 O O . LEU C 1 133 ? -69.539 -9.444 -30.345 1.00 14.54 132 LEU C O 1
ATOM 3497 N N . ARG C 1 134 ? -71.241 -8.379 -31.379 1.00 15.52 133 ARG C N 1
ATOM 3498 C CA A ARG C 1 134 ? -72.213 -9.418 -31.075 0.50 17.72 133 ARG C CA 1
ATOM 3499 C CA B ARG C 1 134 ? -72.232 -9.416 -31.097 0.50 18.44 133 ARG C CA 1
ATOM 3500 C C . ARG C 1 134 ? -71.892 -10.653 -31.917 1.00 17.61 133 ARG C C 1
ATOM 3501 O O . ARG C 1 134 ? -71.288 -10.544 -32.979 1.00 15.58 133 ARG C O 1
ATOM 3516 N N . LYS C 1 135 ? -72.286 -11.833 -31.434 1.00 18.38 134 LYS C N 1
ATOM 3517 C CA . LYS C 1 135 ? -72.014 -13.076 -32.165 1.00 14.19 134 LYS C CA 1
ATOM 3518 C C . LYS C 1 135 ? -72.466 -13.019 -33.642 1.00 15.50 134 LYS C C 1
ATOM 3519 O O . LYS C 1 135 ? -71.699 -13.356 -34.567 1.00 17.02 134 LYS C O 1
ATOM 3525 N N . GLU C 1 136 ? -73.687 -12.543 -33.874 1.00 14.93 135 GLU C N 1
ATOM 3526 C CA . GLU C 1 136 ? -74.200 -12.445 -35.239 1.00 15.44 135 GLU C CA 1
ATOM 3527 C C . GLU C 1 136 ? -73.392 -11.463 -36.101 1.00 15.41 135 GLU C C 1
ATOM 3528 O O . GLU C 1 136 ? -73.186 -11.675 -37.315 1.00 19.50 135 GLU C O 1
ATOM 3534 N N . GLU C 1 137 ? -72.878 -10.409 -35.467 1.00 15.64 136 GLU C N 1
ATOM 3535 C CA . GLU C 1 137 ? -72.123 -9.417 -36.210 1.00 13.51 136 GLU C CA 1
ATOM 3536 C C . GLU C 1 137 ? -70.805 -10.020 -36.683 1.00 13.38 136 GLU C C 1
ATOM 3537 O O . GLU C 1 137 ? -70.387 -9.834 -37.838 1.00 14.80 136 GLU C O 1
ATOM 3543 N N . THR C 1 138 ? -70.162 -10.766 -35.789 1.00 13.44 137 THR C N 1
ATOM 3544 C CA . THR C 1 138 ? -68.900 -11.377 -36.145 1.00 13.35 137 THR C CA 1
ATOM 3545 C C . THR C 1 138 ? -69.132 -12.407 -37.226 1.00 17.03 137 THR C C 1
ATOM 3546 O O . THR C 1 138 ? -68.329 -12.523 -38.156 1.00 14.85 137 THR C O 1
ATOM 3550 N N . GLN C 1 139 ? -70.254 -13.124 -37.147 1.00 13.98 138 GLN C N 1
ATOM 3551 C CA . GLN C 1 139 ? -70.534 -14.100 -38.194 1.00 13.68 138 GLN C CA 1
ATOM 3552 C C . GLN C 1 139 ? -70.685 -13.446 -39.563 1.00 14.55 138 GLN C C 1
ATOM 3553 O O . GLN C 1 139 ? -70.145 -13.946 -40.567 1.00 14.45 138 GLN C O 1
ATOM 3559 N N . LYS C 1 140 ? -71.386 -12.309 -39.617 1.00 14.17 139 LYS C N 1
ATOM 3560 C CA . LYS C 1 140 ? -71.491 -11.613 -40.912 1.00 16.09 139 LYS C CA 1
ATOM 3561 C C . LYS C 1 140 ? -70.153 -11.055 -41.436 1.00 13.22 139 LYS C C 1
ATOM 3562 O O . LYS C 1 140 ? -69.859 -11.077 -42.659 1.00 14.11 139 LYS C O 1
ATOM 3568 N N . LEU C 1 141 ? -69.315 -10.602 -40.502 1.00 13.20 140 LEU C N 1
ATOM 3569 C CA . LEU C 1 141 ? -68.025 -10.078 -40.928 1.00 12.99 140 LEU C CA 1
ATOM 3570 C C . LEU C 1 141 ? -67.165 -11.185 -41.488 1.00 14.26 140 LEU C C 1
ATOM 3571 O O . LEU C 1 141 ? -66.536 -11.023 -42.534 1.00 13.56 140 LEU C O 1
ATOM 3576 N N . VAL C 1 142 ? -67.155 -12.323 -40.792 1.00 13.14 141 VAL C N 1
ATOM 3577 C CA . VAL C 1 142 ? -66.323 -13.443 -41.195 1.00 13.21 141 VAL C CA 1
ATOM 3578 C C . VAL C 1 142 ? -66.818 -13.900 -42.547 1.00 14.86 141 VAL C C 1
ATOM 3579 O O . VAL C 1 142 ? -66.025 -14.152 -43.434 1.00 13.55 141 VAL C O 1
ATOM 3583 N N . SER C 1 143 ? -68.133 -13.865 -42.726 1.00 13.37 142 SER C N 1
ATOM 3584 C CA . SER C 1 143 ? -68.727 -14.243 -44.012 1.00 13.46 142 SER C CA 1
ATOM 3585 C C . SER C 1 143 ? -68.363 -13.295 -45.155 1.00 13.34 142 SER C C 1
ATOM 3586 O O . SER C 1 143 ? -68.542 -13.650 -46.327 1.00 14.37 142 SER C O 1
ATOM 3589 N N . LEU C 1 144 ? -67.952 -12.063 -44.831 1.00 13.18 143 LEU C N 1
ATOM 3590 C CA . LEU C 1 144 ? -67.376 -11.181 -45.880 1.00 13.60 143 LEU C CA 1
ATOM 3591 C C . LEU C 1 144 ? -65.856 -11.227 -46.125 1.00 17.65 143 LEU C C 1
ATOM 3592 O O . LEU C 1 144 ? -65.343 -10.506 -46.996 1.00 20.05 143 LEU C O 1
ATOM 3597 N N . THR C 1 145 ? -65.121 -11.984 -45.321 1.00 13.06 144 THR C N 1
ATOM 3598 C CA . THR C 1 145 ? -63.658 -11.901 -45.392 1.00 13.00 144 THR C CA 1
ATOM 3599 C C . THR C 1 145 ? -63.080 -12.614 -46.599 1.00 13.13 144 THR C C 1
ATOM 3600 O O . THR C 1 145 ? -63.393 -13.781 -46.867 1.00 13.28 144 THR C O 1
ATOM 3604 N N A SER C 1 146 ? -62.193 -11.942 -47.314 0.50 13.08 145 SER C N 1
ATOM 3605 N N B SER C 1 146 ? -62.185 -11.923 -47.297 0.50 13.08 145 SER C N 1
ATOM 3606 C CA A SER C 1 146 ? -61.542 -12.577 -48.447 0.50 13.23 145 SER C CA 1
ATOM 3607 C CA B SER C 1 146 ? -61.584 -12.445 -48.518 0.50 14.80 145 SER C CA 1
ATOM 3608 C C A SER C 1 146 ? -60.162 -11.979 -48.604 0.50 13.17 145 SER C C 1
ATOM 3609 C C B SER C 1 146 ? -60.143 -11.978 -48.581 0.50 13.17 145 SER C C 1
ATOM 3610 O O A SER C 1 146 ? -59.834 -10.991 -47.965 0.50 13.91 145 SER C O 1
ATOM 3611 O O B SER C 1 146 ? -59.751 -11.077 -47.853 0.50 14.36 145 SER C O 1
ATOM 3616 N N . GLN C 1 147 ? -59.351 -12.605 -49.440 1.00 13.32 146 GLN C N 1
ATOM 3617 C CA . GLN C 1 147 ? -57.965 -12.211 -49.613 1.00 13.31 146 GLN C CA 1
ATOM 3618 C C . GLN C 1 147 ? -57.826 -10.872 -50.327 1.00 16.73 146 GLN C C 1
ATOM 3619 O O . GLN C 1 147 ? -58.660 -10.495 -51.161 1.00 17.63 146 GLN C O 1
ATOM 3625 N N . VAL C 1 148 ? -56.779 -10.139 -49.975 1.00 19.32 147 VAL C N 1
ATOM 3626 C CA . VAL C 1 148 ? -56.535 -8.858 -50.599 1.00 21.18 147 VAL C CA 1
ATOM 3627 C C . VAL C 1 148 ? -56.280 -9.088 -52.083 1.00 23.91 147 VAL C C 1
ATOM 3628 O O . VAL C 1 148 ? -55.649 -10.073 -52.469 1.00 25.55 147 VAL C O 1
ATOM 3632 N N . GLU C 1 149 ? -56.803 -8.189 -52.910 1.00 24.20 148 GLU C N 1
ATOM 3633 C CA . GLU C 1 149 ? -56.639 -8.284 -54.354 1.00 27.81 148 GLU C CA 1
ATOM 3634 C C . GLU C 1 149 ? -55.176 -8.097 -54.744 1.00 33.70 148 GLU C C 1
ATOM 3635 O O . GLU C 1 149 ? -54.409 -7.460 -54.016 1.00 37.08 148 GLU C O 1
ATOM 3641 N N . ASP D 1 7 ? -29.291 -11.986 -25.448 1.00 48.19 6 ASP D N 1
ATOM 3642 C CA . ASP D 1 7 ? -29.700 -10.619 -25.128 1.00 50.85 6 ASP D CA 1
ATOM 3643 C C . ASP D 1 7 ? -28.573 -9.609 -25.317 1.00 42.27 6 ASP D C 1
ATOM 3644 O O . ASP D 1 7 ? -27.406 -9.907 -25.057 1.00 38.26 6 ASP D O 1
ATOM 3649 N N . ARG D 1 8 ? -28.953 -8.416 -25.775 1.00 33.69 7 ARG D N 1
ATOM 3650 C CA . ARG D 1 8 ? -28.035 -7.300 -25.998 1.00 28.89 7 ARG D CA 1
ATOM 3651 C C . ARG D 1 8 ? -26.869 -7.669 -26.917 1.00 25.55 7 ARG D C 1
ATOM 3652 O O . ARG D 1 8 ? -25.748 -7.185 -26.735 1.00 23.54 7 ARG D O 1
ATOM 3660 N N . LYS D 1 9 ? -27.144 -8.526 -27.900 1.00 20.83 8 LYS D N 1
ATOM 3661 C CA . LYS D 1 9 ? -26.137 -8.937 -28.879 1.00 20.53 8 LYS D CA 1
ATOM 3662 C C . LYS D 1 9 ? -26.190 -8.210 -30.230 1.00 18.37 8 LYS D C 1
ATOM 3663 O O . LYS D 1 9 ? -25.361 -8.473 -31.104 1.00 20.74 8 LYS D O 1
ATOM 3669 N N . GLU D 1 10 ? -27.168 -7.328 -30.414 1.00 15.74 9 GLU D N 1
ATOM 3670 C CA . GLU D 1 10 ? -27.305 -6.586 -31.673 1.00 13.59 9 GLU D CA 1
ATOM 3671 C C . GLU D 1 10 ? -27.696 -5.156 -31.393 1.00 14.65 9 GLU D C 1
ATOM 3672 O O . GLU D 1 10 ? -28.769 -4.909 -30.843 1.00 17.51 9 GLU D O 1
ATOM 3678 N N . ALA D 1 11 ? -26.850 -4.207 -31.792 1.00 14.68 10 ALA D N 1
ATOM 3679 C CA . ALA D 1 11 ? -27.126 -2.809 -31.473 1.00 16.83 10 ALA D CA 1
ATOM 3680 C C . ALA D 1 11 ? -26.745 -1.914 -32.641 1.00 13.48 10 ALA D C 1
ATOM 3681 O O . ALA D 1 11 ? -25.918 -2.285 -33.454 1.00 16.73 10 ALA D O 1
ATOM 3683 N N . VAL D 1 12 ? -27.376 -0.752 -32.752 1.00 13.39 11 VAL D N 1
ATOM 3684 C CA . VAL D 1 12 ? -26.940 0.238 -33.727 1.00 15.25 11 VAL D CA 1
ATOM 3685 C C . VAL D 1 12 ? -26.419 1.451 -32.995 1.00 15.63 11 VAL D C 1
ATOM 3686 O O . VAL D 1 12 ? -27.048 1.894 -32.027 1.00 14.62 11 VAL D O 1
ATOM 3690 N N . ILE D 1 13 ? -25.272 1.972 -33.446 1.00 14.08 12 ILE D N 1
ATOM 3691 C CA . ILE D 1 13 ? -24.779 3.272 -32.977 1.00 14.75 12 ILE D CA 1
ATOM 3692 C C . ILE D 1 13 ? -24.633 4.223 -34.153 1.00 15.01 12 ILE D C 1
ATOM 3693 O O . ILE D 1 13 ? -24.540 3.786 -35.306 1.00 13.99 12 ILE D O 1
ATOM 3698 N N A SER D 1 14 ? -24.667 5.523 -33.860 0.50 13.93 13 SER D N 1
ATOM 3699 N N B SER D 1 14 ? -24.636 5.519 -33.865 0.50 15.79 13 SER D N 1
ATOM 3700 C CA A SER D 1 14 ? -24.503 6.569 -34.872 0.50 16.85 13 SER D CA 1
ATOM 3701 C CA B SER D 1 14 ? -24.535 6.539 -34.903 0.50 16.87 13 SER D CA 1
ATOM 3702 C C A SER D 1 14 ? -23.153 7.271 -34.791 0.50 14.32 13 SER D C 1
ATOM 3703 C C B SER D 1 14 ? -23.231 7.345 -34.808 0.50 15.42 13 SER D C 1
ATOM 3704 O O A SER D 1 14 ? -22.645 7.555 -33.699 0.50 14.73 13 SER D O 1
ATOM 3705 O O B SER D 1 14 ? -22.825 7.755 -33.717 0.50 15.01 13 SER D O 1
ATOM 3710 N N . LEU D 1 15 ? -22.586 7.579 -35.951 1.00 15.74 14 LEU D N 1
ATOM 3711 C CA . LEU D 1 15 ? -21.327 8.332 -36.004 1.00 18.53 14 LEU D CA 1
ATOM 3712 C C . LEU D 1 15 ? -21.278 9.227 -37.227 1.00 16.20 14 LEU D C 1
ATOM 3713 O O . LEU D 1 15 ? -21.853 8.902 -38.254 1.00 16.57 14 LEU D O 1
ATOM 3718 N N . TRP D 1 16 ? -20.515 10.314 -37.139 1.00 21.15 15 TRP D N 1
ATOM 3719 C CA . TRP D 1 16 ? -20.261 11.133 -38.316 1.00 21.11 15 TRP D CA 1
ATOM 3720 C C . TRP D 1 16 ? -19.506 10.243 -39.297 1.00 19.33 15 TRP D C 1
ATOM 3721 O O . TRP D 1 16 ? -18.791 9.334 -38.876 1.00 18.51 15 TRP D O 1
ATOM 3732 N N . PRO D 1 17 ? -19.686 10.475 -40.605 1.00 21.82 16 PRO D N 1
ATOM 3733 C CA . PRO D 1 17 ? -19.178 9.551 -41.625 1.00 22.53 16 PRO D CA 1
ATOM 3734 C C . PRO D 1 17 ? -17.670 9.290 -41.564 1.00 26.34 16 PRO D C 1
ATOM 3735 O O . PRO D 1 17 ? -17.264 8.183 -41.900 1.00 24.73 16 PRO D O 1
ATOM 3739 N N . GLU D 1 18 ? -16.847 10.257 -41.169 1.00 26.02 17 GLU D N 1
ATOM 3740 C CA . GLU D 1 18 ? -15.422 9.943 -41.054 1.00 26.30 17 GLU D CA 1
ATOM 3741 C C . GLU D 1 18 ? -15.110 8.858 -39.992 1.00 22.39 17 GLU D C 1
ATOM 3742 O O . GLU D 1 18 ? -14.341 7.924 -40.257 1.00 22.49 17 GLU D O 1
ATOM 3748 N N . PHE D 1 19 ? -15.733 8.957 -38.817 1.00 21.67 18 PHE D N 1
ATOM 3749 C CA . PHE D 1 19 ? -15.563 7.940 -37.781 1.00 22.88 18 PHE D CA 1
ATOM 3750 C C . PHE D 1 19 ? -16.246 6.625 -38.129 1.00 18.73 18 PHE D C 1
ATOM 3751 O O . PHE D 1 19 ? -15.737 5.554 -37.809 1.00 19.31 18 PHE D O 1
ATOM 3759 N N . ALA D 1 20 ? -17.392 6.703 -38.802 1.00 20.31 19 ALA D N 1
ATOM 3760 C CA . ALA D 1 20 ? -18.145 5.505 -39.132 1.00 18.97 19 ALA D CA 1
ATOM 3761 C C . ALA D 1 20 ? -17.365 4.684 -40.161 1.00 19.48 19 ALA D C 1
ATOM 3762 O O . ALA D 1 20 ? -17.188 3.449 -40.036 1.00 15.79 19 ALA D O 1
ATOM 3764 N N . LYS D 1 21 ? -16.876 5.397 -41.173 1.00 18.65 20 LYS D N 1
ATOM 3765 C CA . LYS D 1 21 ? -16.063 4.760 -42.182 1.00 21.79 20 LYS D CA 1
ATOM 3766 C C . LYS D 1 21 ? -14.770 4.260 -41.563 1.00 18.43 20 LYS D C 1
ATOM 3767 O O . LYS D 1 21 ? -14.300 3.191 -41.939 1.00 21.98 20 LYS D O 1
ATOM 3773 N N . ALA D 1 22 ? -14.224 4.992 -40.586 1.00 17.04 21 ALA D N 1
ATOM 3774 C CA . ALA D 1 22 ? -12.982 4.531 -39.964 1.00 18.79 21 ALA D CA 1
ATOM 3775 C C . ALA D 1 22 ? -13.238 3.223 -39.231 1.00 18.38 21 ALA D C 1
ATOM 3776 O O . ALA D 1 22 ? -12.394 2.336 -39.227 1.00 19.76 21 ALA D O 1
ATOM 3778 N N . ILE D 1 23 ? -14.430 3.079 -38.657 1.00 16.12 22 ILE D N 1
ATOM 3779 C CA . ILE D 1 23 ? -14.719 1.854 -37.928 1.00 17.17 22 ILE D CA 1
ATOM 3780 C C . ILE D 1 23 ? -14.877 0.692 -38.877 1.00 21.50 22 ILE D C 1
ATOM 3781 O O . ILE D 1 23 ? -14.284 -0.371 -38.659 1.00 18.54 22 ILE D O 1
ATOM 3786 N N . VAL D 1 24 ? -15.650 0.882 -39.944 1.00 19.05 23 VAL D N 1
ATOM 3787 C CA . VAL D 1 24 ? -15.861 -0.278 -40.824 1.00 23.14 23 VAL D CA 1
ATOM 3788 C C . VAL D 1 24 ? -14.636 -0.710 -41.654 1.00 20.62 23 VAL D C 1
ATOM 3789 O O . VAL D 1 24 ? -14.573 -1.843 -42.104 1.00 23.57 23 VAL D O 1
ATOM 3793 N N . SER D 1 25 ? -13.677 0.194 -41.849 1.00 23.38 24 SER D N 1
ATOM 3794 C CA . SER D 1 25 ? -12.400 -0.169 -42.477 1.00 26.49 24 SER D CA 1
ATOM 3795 C C . SER D 1 25 ? -11.333 -0.693 -41.497 1.00 22.70 24 SER D C 1
ATOM 3796 O O . SER D 1 25 ? -10.241 -1.086 -41.911 1.00 24.98 24 SER D O 1
ATOM 3799 N N . GLY D 1 26 ? -11.632 -0.656 -40.204 1.00 18.28 25 GLY D N 1
ATOM 3800 C CA . GLY D 1 26 ? -10.703 -1.123 -39.188 1.00 21.29 25 GLY D CA 1
ATOM 3801 C C . GLY D 1 26 ? -9.650 -0.145 -38.688 1.00 21.53 25 GLY D C 1
ATOM 3802 O O . GLY D 1 26 ? -8.845 -0.506 -37.821 1.00 21.73 25 GLY D O 1
ATOM 3803 N N . LYS D 1 27 ? -9.631 1.077 -39.229 1.00 22.70 26 LYS D N 1
ATOM 3804 C CA . LYS D 1 27 ? -8.735 2.118 -38.723 1.00 23.70 26 LYS D CA 1
ATOM 3805 C C . LYS D 1 27 ? -9.099 2.565 -37.317 1.00 25.13 26 LYS D C 1
ATOM 3806 O O . LYS D 1 27 ? -8.230 2.876 -36.517 1.00 25.42 26 LYS D O 1
ATOM 3812 N N . LYS D 1 28 ? -10.394 2.587 -37.020 1.00 23.53 27 LYS D N 1
ATOM 3813 C CA . LYS D 1 28 ? -10.873 3.009 -35.709 1.00 23.23 27 LYS D CA 1
ATOM 3814 C C . LYS D 1 28 ? -11.395 1.775 -34.982 1.00 21.61 27 LYS D C 1
ATOM 3815 O O . LYS D 1 28 ? -12.467 1.256 -35.319 1.00 21.20 27 LYS D O 1
ATOM 3821 N N . THR D 1 29 ? -10.613 1.275 -34.030 1.00 18.73 28 THR D N 1
ATOM 3822 C CA . THR D 1 29 ? -11.000 0.093 -33.257 1.00 16.11 28 THR D CA 1
ATOM 3823 C C . THR D 1 29 ? -11.433 0.417 -31.827 1.00 21.94 28 THR D C 1
ATOM 3824 O O . THR D 1 29 ? -11.689 -0.487 -31.026 1.00 24.49 28 THR D O 1
ATOM 3828 N N . VAL D 1 30 ? -11.468 1.698 -31.486 1.00 17.91 29 VAL D N 1
ATOM 3829 C CA . VAL D 1 30 ? -11.981 2.107 -30.180 1.00 19.10 29 VAL D CA 1
ATOM 3830 C C . VAL D 1 30 ? -13.049 3.169 -30.368 1.00 17.77 29 VAL D C 1
ATOM 3831 O O . VAL D 1 30 ? -12.849 4.120 -31.112 1.00 18.06 29 VAL D O 1
ATOM 3835 N N . GLU D 1 31 ? -14.192 2.987 -29.711 1.00 15.17 30 GLU D N 1
ATOM 3836 C CA . GLU D 1 31 ? -15.288 3.960 -29.751 1.00 15.00 30 GLU D CA 1
ATOM 3837 C C . GLU D 1 31 ? -15.505 4.525 -28.352 1.00 14.90 30 GLU D C 1
ATOM 3838 O O . GLU D 1 31 ? -15.786 3.773 -27.417 1.00 16.65 30 GLU D O 1
ATOM 3844 N N . PHE D 1 32 ? -15.347 5.839 -28.203 1.00 14.98 31 PHE D N 1
ATOM 3845 C CA . PHE D 1 32 ? -15.530 6.488 -26.905 1.00 14.92 31 PHE D CA 1
ATOM 3846 C C . PHE D 1 32 ? -16.935 7.059 -26.744 1.00 17.73 31 PHE D C 1
ATOM 3847 O O . PHE D 1 32 ? -17.497 7.620 -27.691 1.00 16.85 31 PHE D O 1
ATOM 3855 N N . ARG D 1 33 ? -17.476 6.956 -25.532 1.00 14.62 32 ARG D N 1
ATOM 3856 C CA . ARG D 1 33 ? -18.780 7.536 -25.191 1.00 14.47 32 ARG D CA 1
ATOM 3857 C C . ARG D 1 33 ? -18.760 8.055 -23.760 1.00 16.16 32 ARG D C 1
ATOM 3858 O O . ARG D 1 33 ? -18.041 7.519 -22.921 1.00 15.81 32 ARG D O 1
ATOM 3866 N N . ARG D 1 34 ? -19.542 9.101 -23.486 1.00 19.97 33 ARG D N 1
ATOM 3867 C CA . ARG D 1 34 ? -19.703 9.597 -22.119 1.00 21.23 33 ARG D CA 1
ATOM 3868 C C . ARG D 1 34 ? -20.713 8.771 -21.328 1.00 21.48 33 ARG D C 1
ATOM 3869 O O . ARG D 1 34 ? -20.525 8.523 -20.138 1.00 28.22 33 ARG D O 1
ATOM 3877 N N . ARG D 1 35 ? -21.788 8.362 -21.995 1.00 19.98 34 ARG D N 1
ATOM 3878 C CA . ARG D 1 35 ? -22.895 7.654 -21.351 1.00 26.48 34 ARG D CA 1
ATOM 3879 C C . ARG D 1 35 ? -23.582 6.783 -22.393 1.00 28.28 34 ARG D C 1
ATOM 3880 O O . ARG D 1 35 ? -24.293 7.290 -23.266 1.00 26.22 34 ARG D O 1
ATOM 3888 N N . ILE D 1 36 ? -23.355 5.477 -22.320 1.00 25.45 35 ILE D N 1
ATOM 3889 C CA . ILE D 1 36 ? -23.997 4.574 -23.256 1.00 23.30 35 ILE D CA 1
ATOM 3890 C C . ILE D 1 36 ? -24.430 3.306 -22.527 1.00 21.89 35 ILE D C 1
ATOM 3891 O O . ILE D 1 36 ? -23.764 2.865 -21.587 1.00 23.70 35 ILE D O 1
ATOM 3896 N N . PRO D 1 37 ? -25.543 2.703 -22.957 1.00 21.19 36 PRO D N 1
ATOM 3897 C CA . PRO D 1 37 ? -25.869 1.360 -22.465 1.00 22.30 36 PRO D CA 1
ATOM 3898 C C . PRO D 1 37 ? -24.797 0.348 -22.889 1.00 22.28 36 PRO D C 1
ATOM 3899 O O . PRO D 1 37 ? -24.190 0.507 -23.950 1.00 22.10 36 PRO D O 1
ATOM 3903 N N . LEU D 1 38 ? -24.536 -0.658 -22.065 1.00 19.32 37 LEU D N 1
ATOM 3904 C CA . LEU D 1 38 ? -23.519 -1.654 -22.414 1.00 20.87 37 LEU D CA 1
ATOM 3905 C C . LEU D 1 38 ? -24.081 -2.907 -23.090 1.00 20.74 37 LEU D C 1
ATOM 3906 O O . LEU D 1 38 ? -24.842 -3.665 -22.479 1.00 22.24 37 LEU D O 1
ATOM 3911 N N . PRO D 1 39 ? -23.680 -3.157 -24.350 1.00 19.15 38 PRO D N 1
ATOM 3912 C CA . PRO D 1 39 ? -23.982 -4.420 -25.037 1.00 18.64 38 PRO D CA 1
ATOM 3913 C C . PRO D 1 39 ? -23.220 -5.587 -24.415 1.00 21.24 38 PRO D C 1
ATOM 3914 O O . PRO D 1 39 ? -22.221 -5.368 -23.738 1.00 20.88 38 PRO D O 1
ATOM 3918 N N . ALA D 1 40 ? -23.728 -6.799 -24.592 1.00 18.52 39 ALA D N 1
ATOM 3919 C CA . ALA D 1 40 ? -23.005 -7.986 -24.181 1.00 16.77 39 ALA D CA 1
ATOM 3920 C C . ALA D 1 40 ? -21.706 -8.095 -24.979 1.00 20.19 39 ALA D C 1
ATOM 3921 O O . ALA D 1 40 ? -21.615 -7.618 -26.113 1.00 19.70 39 ALA D O 1
ATOM 3923 N N . LEU D 1 41 ? -20.685 -8.697 -24.382 1.00 16.22 40 LEU D N 1
ATOM 3924 C CA . LEU D 1 41 ? -19.457 -8.959 -25.123 1.00 18.20 40 LEU D CA 1
ATOM 3925 C C . LEU D 1 41 ? -19.770 -9.837 -26.332 1.00 18.20 40 LEU D C 1
ATOM 3926 O O . LEU D 1 41 ? -20.687 -10.659 -26.288 1.00 20.20 40 LEU D O 1
ATOM 3931 N N . SER D 1 42 ? -19.024 -9.623 -27.416 1.00 16.11 41 SER D N 1
ATOM 3932 C CA . SER D 1 42 ? -19.284 -10.236 -28.730 1.00 17.38 41 SER D CA 1
ATOM 3933 C C . SER D 1 42 ? -20.581 -9.784 -29.412 1.00 18.74 41 SER D C 1
ATOM 3934 O O . SER D 1 42 ? -20.987 -10.381 -30.395 1.00 19.39 41 SER D O 1
ATOM 3937 N N . ALA D 1 43 ? -21.198 -8.713 -28.914 1.00 21.37 42 ALA D N 1
ATOM 3938 C CA . ALA D 1 43 ? -22.367 -8.131 -29.584 1.00 14.26 42 ALA D CA 1
ATOM 3939 C C . ALA D 1 43 ? -21.932 -7.633 -30.943 1.00 15.67 42 ALA D C 1
ATOM 3940 O O . ALA D 1 43 ? -20.783 -7.213 -31.116 1.00 17.07 42 ALA D O 1
ATOM 3942 N N . ARG D 1 44 ? -22.815 -7.744 -31.929 1.00 14.76 43 ARG D N 1
ATOM 3943 C CA . ARG D 1 44 ? -22.602 -7.048 -33.181 1.00 15.98 43 ARG D CA 1
ATOM 3944 C C . ARG D 1 44 ? -23.098 -5.618 -33.037 1.00 16.27 43 ARG D C 1
ATOM 3945 O O . ARG D 1 44 ? -24.241 -5.364 -32.613 1.00 15.99 43 ARG D O 1
ATOM 3953 N N . ILE D 1 45 ? -22.211 -4.687 -33.372 1.00 14.26 44 ILE D N 1
ATOM 3954 C CA A ILE D 1 45 ? -22.526 -3.267 -33.376 0.50 15.00 44 ILE D CA 1
ATOM 3955 C CA B ILE D 1 45 ? -22.552 -3.277 -33.384 0.50 15.02 44 ILE D CA 1
ATOM 3956 C C . ILE D 1 45 ? -22.594 -2.772 -34.818 1.00 14.78 44 ILE D C 1
ATOM 3957 O O . ILE D 1 45 ? -21.559 -2.624 -35.487 1.00 14.88 44 ILE D O 1
ATOM 3966 N N . TRP D 1 46 ? -23.811 -2.573 -35.310 1.00 14.09 45 TRP D N 1
ATOM 3967 C CA . TRP D 1 46 ? -24.044 -1.934 -36.599 1.00 14.82 45 TRP D CA 1
ATOM 3968 C C . TRP D 1 46 ? -23.731 -0.440 -36.561 1.00 16.28 45 TRP D C 1
ATOM 3969 O O . TRP D 1 46 ? -24.088 0.271 -35.611 1.00 14.95 45 TRP D O 1
ATOM 3980 N N . ILE D 1 47 ? -23.122 0.033 -37.639 1.00 16.46 46 ILE D N 1
ATOM 3981 C CA . ILE D 1 47 ? -22.611 1.386 -37.696 1.00 14.47 46 ILE D CA 1
ATOM 3982 C C . ILE D 1 47 ? -23.441 2.232 -38.670 1.00 14.46 46 ILE D C 1
ATOM 3983 O O . ILE D 1 47 ? -23.421 2.003 -39.878 1.00 14.61 46 ILE D O 1
ATOM 3988 N N . TYR D 1 48 ? -24.202 3.179 -38.130 1.00 14.31 47 TYR D N 1
ATOM 3989 C CA . TYR D 1 48 ? -24.958 4.121 -38.940 1.00 15.29 47 TYR D CA 1
ATOM 3990 C C . TYR D 1 48 ? -24.159 5.409 -39.122 1.00 16.50 47 TYR D C 1
ATOM 3991 O O . TYR D 1 48 ? -23.807 6.068 -38.145 1.00 14.85 47 TYR D O 1
ATOM 4000 N N . ALA D 1 49 ? -23.882 5.763 -40.373 1.00 15.72 48 ALA D N 1
ATOM 4001 C CA . ALA D 1 49 ? -23.188 7.001 -40.679 1.00 19.66 48 ALA D CA 1
ATOM 4002 C C . ALA D 1 49 ? -24.211 8.098 -40.895 1.00 14.90 48 ALA D C 1
ATOM 4003 O O . ALA D 1 49 ? -25.149 7.921 -41.655 1.00 14.95 48 ALA D O 1
ATOM 4005 N N . THR D 1 50 ? -24.016 9.250 -40.265 1.00 18.71 49 THR D N 1
ATOM 4006 C CA . THR D 1 50 ? -24.980 10.338 -40.395 1.00 19.30 49 THR D CA 1
ATOM 4007 C C . THR D 1 50 ? -24.776 11.093 -41.717 1.00 18.92 49 THR D C 1
ATOM 4008 O O . THR D 1 50 ? -24.083 10.613 -42.609 1.00 17.93 49 THR D O 1
ATOM 4012 N N . ARG D 1 51 ? -25.328 12.294 -41.827 1.00 18.36 50 ARG D N 1
ATOM 4013 C CA . ARG D 1 51 ? -25.285 13.024 -43.099 1.00 19.69 50 ARG D CA 1
ATOM 4014 C C . ARG D 1 51 ? -23.856 13.326 -43.569 1.00 15.89 50 ARG D C 1
ATOM 4015 O O . ARG D 1 51 ? -22.945 13.555 -42.751 1.00 20.36 50 ARG D O 1
ATOM 4023 N N . PRO D 1 52 ? -23.641 13.338 -44.897 1.00 21.62 51 PRO D N 1
ATOM 4024 C CA . PRO D 1 52 ? -24.547 13.032 -46.016 1.00 19.16 51 PRO D CA 1
ATOM 4025 C C . PRO D 1 52 ? -24.888 11.547 -46.210 1.00 18.87 51 PRO D C 1
ATOM 4026 O O . PRO D 1 52 ? -25.794 11.244 -46.971 1.00 23.48 51 PRO D O 1
ATOM 4030 N N . VAL D 1 53 ? -24.138 10.641 -45.580 1.00 19.61 52 VAL D N 1
ATOM 4031 C CA . VAL D 1 53 ? -24.285 9.205 -45.855 1.00 18.54 52 VAL D CA 1
ATOM 4032 C C . VAL D 1 53 ? -25.653 8.632 -45.448 1.00 18.55 52 VAL D C 1
ATOM 4033 O O . VAL D 1 53 ? -26.311 7.942 -46.242 1.00 17.22 52 VAL D O 1
ATOM 4037 N N . LYS D 1 54 ? -26.087 8.942 -44.230 1.00 18.76 53 LYS D N 1
ATOM 4038 C CA . LYS D 1 54 ? -27.399 8.528 -43.717 1.00 14.84 53 LYS D CA 1
ATOM 4039 C C . LYS D 1 54 ? -27.728 7.047 -43.958 1.00 15.53 53 LYS D C 1
ATOM 4040 O O . LYS D 1 54 ? -28.832 6.715 -44.413 1.00 20.18 53 LYS D O 1
ATOM 4046 N N . SER D 1 55 ? -26.774 6.159 -43.675 1.00 16.24 54 SER D N 1
ATOM 4047 C CA . SER D 1 55 ? -26.967 4.739 -43.962 1.00 16.21 54 SER D CA 1
ATOM 4048 C C . SER D 1 55 ? -26.181 3.880 -42.992 1.00 17.22 54 SER D C 1
ATOM 4049 O O . SER D 1 55 ? -25.175 4.312 -42.455 1.00 18.10 54 SER D O 1
ATOM 4052 N N . VAL D 1 56 ? -26.618 2.643 -42.799 1.00 16.91 55 VAL D N 1
ATOM 4053 C CA . VAL D 1 56 ? -25.766 1.674 -42.117 1.00 14.54 55 VAL D CA 1
ATOM 4054 C C . VAL D 1 56 ? -24.729 1.193 -43.120 1.00 14.86 55 VAL D C 1
ATOM 4055 O O . VAL D 1 56 ? -25.085 0.746 -44.209 1.00 19.03 55 VAL D O 1
ATOM 4059 N N . ILE D 1 57 ? -23.449 1.309 -42.764 1.00 15.02 56 ILE D N 1
ATOM 4060 C CA . ILE D 1 57 ? -22.369 1.003 -43.698 1.00 15.36 56 ILE D CA 1
ATOM 4061 C C . ILE D 1 57 ? -21.521 -0.218 -43.333 1.00 18.63 56 ILE D C 1
ATOM 4062 O O . ILE D 1 57 ? -20.467 -0.441 -43.927 1.00 22.35 56 ILE D O 1
ATOM 4067 N N . GLY D 1 58 ? -21.964 -0.995 -42.349 1.00 15.23 57 GLY D N 1
ATOM 4068 C CA . GLY D 1 58 ? -21.230 -2.164 -41.914 1.00 15.88 57 GLY D CA 1
ATOM 4069 C C . GLY D 1 58 ? -21.381 -2.360 -40.419 1.00 17.48 57 GLY D C 1
ATOM 4070 O O . GLY D 1 58 ? -22.261 -1.766 -39.791 1.00 16.66 57 GLY D O 1
ATOM 4071 N N . PHE D 1 59 ? -20.527 -3.198 -39.843 1.00 16.69 58 PHE D N 1
ATOM 4072 C CA . PHE D 1 59 ? -20.621 -3.503 -38.427 1.00 18.20 58 PHE D CA 1
ATOM 4073 C C . PHE D 1 59 ? -19.281 -3.986 -37.872 1.00 17.93 58 PHE D C 1
ATOM 4074 O O . PHE D 1 59 ? -18.354 -4.282 -38.627 1.00 16.58 58 PHE D O 1
ATOM 4082 N N . ALA D 1 60 ? -19.177 -4.040 -36.549 1.00 16.14 59 ALA D N 1
ATOM 4083 C CA . ALA D 1 60 ? -18.007 -4.636 -35.911 1.00 18.35 59 ALA D CA 1
ATOM 4084 C C . ALA D 1 60 ? -18.481 -5.368 -34.676 1.00 16.53 59 ALA D C 1
ATOM 4085 O O . ALA D 1 60 ? -19.652 -5.303 -34.335 1.00 21.72 59 ALA D O 1
ATOM 4087 N N . TYR D 1 61 ? -17.601 -6.137 -34.050 1.00 18.86 60 TYR D N 1
ATOM 4088 C CA . TYR D 1 61 ? -17.954 -6.881 -32.845 1.00 15.48 60 TYR D CA 1
ATOM 4089 C C . TYR D 1 61 ? -17.285 -6.334 -31.594 1.00 18.20 60 TYR D C 1
ATOM 4090 O O . TYR D 1 61 ? -16.152 -5.829 -31.643 1.00 19.41 60 TYR D O 1
ATOM 4099 N N . LEU D 1 62 ? -17.988 -6.460 -30.471 1.00 15.52 61 LEU D N 1
ATOM 4100 C CA . LEU D 1 62 ? -17.538 -5.902 -29.199 1.00 14.79 61 LEU D CA 1
ATOM 4101 C C . LEU D 1 62 ? -16.572 -6.856 -28.507 1.00 19.72 61 LEU D C 1
ATOM 4102 O O . LEU D 1 62 ? -16.983 -7.877 -27.947 1.00 21.07 61 LEU D O 1
ATOM 4107 N N . GLU D 1 63 ? -15.282 -6.538 -28.599 1.00 17.45 62 GLU D N 1
ATOM 4108 C CA . GLU D 1 63 ? -14.220 -7.349 -28.009 1.00 18.69 62 GLU D CA 1
ATOM 4109 C C . GLU D 1 63 ? -14.051 -7.067 -26.519 1.00 18.05 62 GLU D C 1
ATOM 4110 O O . GLU D 1 63 ? -13.801 -7.979 -25.733 1.00 19.76 62 GLU D O 1
ATOM 4116 N N . ALA D 1 64 ? -14.205 -5.801 -26.136 1.00 16.97 63 ALA D N 1
ATOM 4117 C CA . ALA D 1 64 ? -14.080 -5.391 -24.741 1.00 17.29 63 ALA D CA 1
ATOM 4118 C C . ALA D 1 64 ? -14.795 -4.085 -24.412 1.00 14.93 63 ALA D C 1
ATOM 4119 O O . ALA D 1 64 ? -15.013 -3.236 -25.289 1.00 14.88 63 ALA D O 1
ATOM 4121 N N . ILE D 1 65 ? -15.148 -3.941 -23.135 1.00 14.85 64 ILE D N 1
ATOM 4122 C CA . ILE D 1 65 ? -15.679 -2.688 -22.594 1.00 14.71 64 ILE D CA 1
ATOM 4123 C C . ILE D 1 65 ? -14.725 -2.150 -21.544 1.00 18.01 64 ILE D C 1
ATOM 4124 O O . ILE D 1 65 ? -14.360 -2.868 -20.614 1.00 18.14 64 ILE D O 1
ATOM 4129 N N . VAL D 1 66 ? -14.313 -0.895 -21.701 1.00 15.88 65 VAL D N 1
ATOM 4130 C CA . VAL D 1 66 ? -13.471 -0.271 -20.697 1.00 14.99 65 VAL D CA 1
ATOM 4131 C C . VAL D 1 66 ? -14.194 0.912 -20.076 1.00 17.49 65 VAL D C 1
ATOM 4132 O O . VAL D 1 66 ? -14.812 1.705 -20.776 1.00 16.34 65 VAL D O 1
ATOM 4136 N N . GLN D 1 67 ? -14.098 1.044 -18.758 1.00 19.13 66 GLN D N 1
ATOM 4137 C CA . GLN D 1 67 ? -14.583 2.247 -18.097 1.00 18.84 66 GLN D CA 1
ATOM 4138 C C . GLN D 1 67 ? -13.462 2.758 -17.240 1.00 21.41 66 GLN D C 1
ATOM 4139 O O . GLN D 1 67 ? -12.907 2.006 -16.444 1.00 21.03 66 GLN D O 1
ATOM 4145 N N . GLY D 1 68 ? -13.116 4.028 -17.397 1.00 20.29 67 GLY D N 1
ATOM 4146 C CA . GLY D 1 68 ? -11.972 4.542 -16.677 1.00 21.68 67 GLY D CA 1
ATOM 4147 C C . GLY D 1 68 ? -11.853 6.050 -16.661 1.00 21.63 67 GLY D C 1
ATOM 4148 O O . GLY D 1 68 ? -12.722 6.757 -17.173 1.00 19.59 67 GLY D O 1
ATOM 4149 N N . ASP D 1 69 ? -10.762 6.507 -16.049 1.00 25.67 68 ASP D N 1
ATOM 4150 C CA . ASP D 1 69 ? -10.374 7.913 -15.977 1.00 24.45 68 ASP D CA 1
ATOM 4151 C C . ASP D 1 69 ? -10.152 8.427 -17.401 1.00 21.00 68 ASP D C 1
ATOM 4152 O O . ASP D 1 69 ? -9.589 7.719 -18.231 1.00 28.06 68 ASP D O 1
ATOM 4157 N N . VAL D 1 70 ? -10.568 9.659 -17.687 1.00 24.92 69 VAL D N 1
ATOM 4158 C CA . VAL D 1 70 ? -10.472 10.182 -19.056 1.00 24.89 69 VAL D CA 1
ATOM 4159 C C . VAL D 1 70 ? -9.007 10.234 -19.554 1.00 30.45 69 VAL D C 1
ATOM 4160 O O . VAL D 1 70 ? -8.700 9.888 -20.716 1.00 30.16 69 VAL D O 1
ATOM 4164 N N . ASN D 1 71 ? -8.084 10.543 -18.646 1.00 34.12 70 ASN D N 1
ATOM 4165 C CA . ASN D 1 71 ? -6.674 10.637 -19.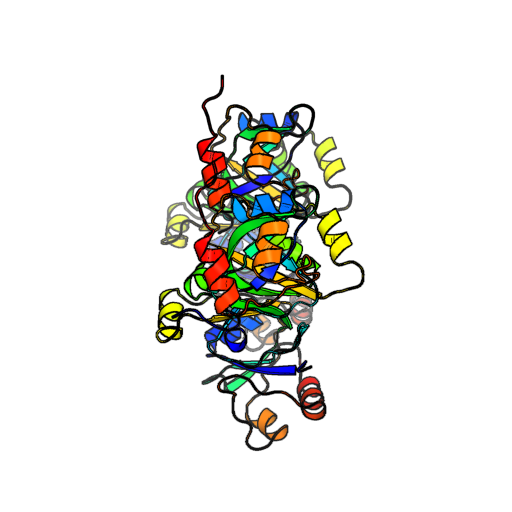025 1.00 31.45 70 ASN D CA 1
ATOM 4166 C C . ASN D 1 71 ? -6.058 9.282 -19.346 1.00 30.86 70 ASN D C 1
ATOM 4167 O O . ASN D 1 71 ? -5.380 9.099 -20.375 1.00 34.20 70 ASN D O 1
ATOM 4172 N N . THR D 1 72 ? -6.311 8.321 -18.471 1.00 31.06 71 THR D N 1
ATOM 4173 C CA . THR D 1 72 ? -5.779 6.989 -18.677 1.00 32.89 71 THR D CA 1
ATOM 4174 C C . THR D 1 72 ? -6.366 6.358 -19.939 1.00 31.10 71 THR D C 1
ATOM 4175 O O . THR D 1 72 ? -5.660 5.687 -20.697 1.00 31.06 71 THR D O 1
ATOM 4179 N N . LEU D 1 73 ? -7.645 6.617 -20.199 1.00 28.98 72 LEU D N 1
ATOM 4180 C CA . LEU D 1 73 ? -8.243 6.057 -21.398 1.00 27.06 72 LEU D CA 1
ATOM 4181 C C . LEU D 1 73 ? -7.668 6.695 -22.651 1.00 25.71 72 LEU D C 1
ATOM 4182 O O . LEU D 1 73 ? -7.463 5.994 -23.658 1.00 24.42 72 LEU D O 1
ATOM 4187 N N . TRP D 1 74 ? -7.346 7.992 -22.593 1.00 22.24 73 TRP D N 1
ATOM 4188 C CA . TRP D 1 74 ? -6.705 8.554 -23.773 1.00 25.27 73 TRP D CA 1
ATOM 4189 C C . TRP D 1 74 ? -5.323 7.945 -23.990 1.00 23.60 73 TRP D C 1
ATOM 4190 O O . TRP D 1 74 ? -4.978 7.541 -25.111 1.00 23.17 73 TRP D O 1
ATOM 4201 N N . SER D 1 75 ? -4.540 7.853 -22.917 1.00 25.75 74 SER D N 1
ATOM 4202 C CA . SER D 1 75 ? -3.183 7.334 -23.072 1.00 29.19 74 SER D CA 1
ATOM 4203 C C . SER D 1 75 ? -3.157 5.885 -23.551 1.00 27.71 74 SER D C 1
ATOM 4204 O O . SER D 1 75 ? -2.305 5.511 -24.357 1.00 25.20 74 SER D O 1
ATOM 4207 N N . ARG D 1 76 ? -4.126 5.087 -23.107 1.00 24.02 75 ARG D N 1
ATOM 4208 C CA . ARG D 1 76 ? -4.165 3.682 -23.504 1.00 23.49 75 ARG D CA 1
ATOM 4209 C C . ARG D 1 76 ? -4.783 3.400 -24.868 1.00 26.12 75 ARG D C 1
ATOM 4210 O O . ARG D 1 76 ? -4.290 2.539 -25.596 1.00 28.20 75 ARG D O 1
ATOM 4218 N N . TYR D 1 77 ? -5.853 4.115 -25.217 1.00 22.41 76 TYR D N 1
ATOM 4219 C CA . TYR D 1 77 ? -6.675 3.697 -26.358 1.00 23.33 76 TYR D CA 1
ATOM 4220 C C . TYR D 1 77 ? -6.839 4.753 -27.448 1.00 21.28 76 TYR D C 1
ATOM 4221 O O . TYR D 1 77 ? -7.458 4.500 -28.514 1.00 22.19 76 TYR D O 1
ATOM 4230 N N . GLY D 1 78 ? -6.270 5.931 -27.189 1.00 21.77 77 GLY D N 1
ATOM 4231 C CA . GLY D 1 78 ? -6.552 7.075 -28.032 1.00 16.99 77 GLY D CA 1
ATOM 4232 C C . GLY D 1 78 ? -6.081 6.917 -29.461 1.00 22.26 77 GLY D C 1
ATOM 4233 O O . GLY D 1 78 ? -6.754 7.364 -30.391 1.00 22.70 77 GLY D O 1
ATOM 4234 N N . ARG D 1 79 ? -4.933 6.277 -29.653 1.00 23.86 78 ARG D N 1
ATOM 4235 C CA . ARG D 1 79 ? -4.428 6.096 -31.006 1.00 26.59 78 ARG D CA 1
ATOM 4236 C C . ARG D 1 79 ? -5.346 5.202 -31.837 1.00 28.47 78 ARG D C 1
ATOM 4237 O O . ARG D 1 79 ? -5.496 5.402 -33.043 1.00 26.85 78 ARG D O 1
ATOM 4245 N N . GLU D 1 80 ? -5.966 4.227 -31.180 1.00 29.20 79 GLU D N 1
ATOM 4246 C CA . GLU D 1 80 ? -6.872 3.316 -31.864 1.00 29.75 79 GLU D CA 1
ATOM 4247 C C . GLU D 1 80 ? -8.250 3.921 -32.021 1.00 27.03 79 GLU D C 1
ATOM 4248 O O . GLU D 1 80 ? -9.080 3.417 -32.794 1.00 19.55 79 GLU D O 1
ATOM 4254 N N . ALA D 1 81 ? -8.490 5.016 -31.302 1.00 26.17 80 ALA D N 1
ATOM 4255 C CA . ALA D 1 81 ? -9.775 5.713 -31.418 1.00 23.60 80 ALA D CA 1
ATOM 4256 C C . ALA D 1 81 ? -9.931 6.688 -32.615 1.00 27.51 80 ALA D C 1
ATOM 4257 O O . ALA D 1 81 ? -11.022 7.230 -32.857 1.00 25.12 80 ALA D O 1
ATOM 4259 N N . PHE D 1 82 ? -8.836 6.911 -33.342 1.00 30.88 81 PHE D N 1
ATOM 4260 C CA . PHE D 1 82 ? -8.821 7.706 -34.577 1.00 33.11 81 PHE D CA 1
ATOM 4261 C C . PHE D 1 82 ? -8.913 9.216 -34.353 1.00 39.50 81 PHE D C 1
ATOM 4262 O O . PHE D 1 82 ? -8.242 9.985 -35.043 1.00 44.78 81 PHE D O 1
ATOM 4270 N N . LEU D 1 83 ? -9.726 9.638 -33.392 1.00 37.74 82 LEU D N 1
ATOM 4271 C CA . LEU D 1 83 ? -9.930 11.063 -33.121 1.00 37.68 82 LEU D CA 1
ATOM 4272 C C . LEU D 1 83 ? -8.695 11.781 -32.538 1.00 33.55 82 LEU D C 1
ATOM 4273 O O . LEU D 1 83 ? -7.844 11.167 -31.895 1.00 32.19 82 LEU D O 1
ATOM 4278 N N . SER D 1 84 ? -8.588 13.080 -32.804 1.00 32.68 83 SER D N 1
ATOM 4279 C CA . SER D 1 84 ? -7.491 13.887 -32.261 1.00 28.96 83 SER D CA 1
ATOM 4280 C C . SER D 1 84 ? -7.647 14.045 -30.755 1.00 28.68 83 SER D C 1
ATOM 4281 O O . SER D 1 84 ? -8.756 13.942 -30.231 1.00 27.69 83 SER D O 1
ATOM 4284 N N . GLU D 1 85 ? -6.541 14.280 -30.054 1.00 25.59 84 GLU D N 1
ATOM 4285 C CA . GLU D 1 85 ? -6.609 14.447 -28.609 1.00 23.86 84 GLU D CA 1
ATOM 4286 C C . GLU D 1 85 ? -7.492 15.638 -28.267 1.00 26.41 84 GLU D C 1
ATOM 4287 O O . GLU D 1 85 ? -8.226 15.598 -27.285 1.00 25.29 84 GLU D O 1
ATOM 4293 N N . GLN D 1 86 ? -7.471 16.666 -29.112 1.00 31.19 85 GLN D N 1
ATOM 4294 C CA . GLN D 1 86 ? -8.368 17.802 -28.929 1.00 30.88 85 GLN D CA 1
ATOM 4295 C C . GLN D 1 86 ? -9.843 17.451 -29.099 1.00 29.07 85 GLN D C 1
ATOM 4296 O O . GLN D 1 86 ? -10.678 17.903 -28.328 1.00 26.33 85 GLN D O 1
ATOM 4302 N N . GLN D 1 87 ? -10.170 16.636 -30.094 1.00 27.85 86 GLN D N 1
ATOM 4303 C CA . GLN D 1 87 ? -11.555 16.221 -30.251 1.00 25.83 86 GLN D CA 1
ATOM 4304 C C . GLN D 1 87 ? -11.968 15.431 -29.033 1.00 22.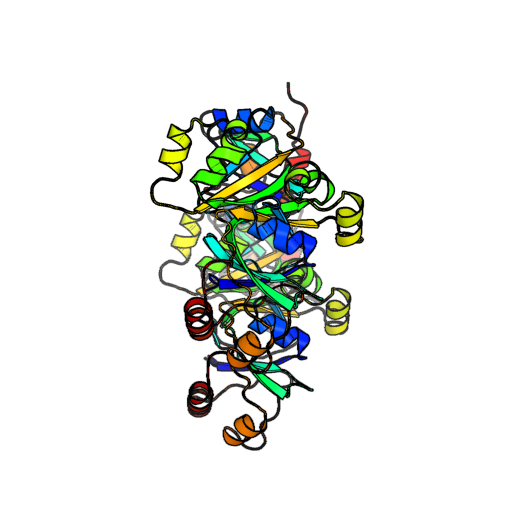25 86 GLN D C 1
ATOM 4305 O O . GLN D 1 87 ? -13.085 15.560 -28.546 1.00 22.23 86 GLN D O 1
ATOM 4311 N N . TYR D 1 88 ? -11.029 14.653 -28.516 1.00 22.86 87 TYR D N 1
ATOM 4312 C CA . TYR D 1 88 ? -11.305 13.769 -27.396 1.00 24.52 87 TYR D CA 1
ATOM 4313 C C . TYR D 1 88 ? -11.603 14.578 -26.152 1.00 24.56 87 TYR D C 1
ATOM 4314 O O . TYR D 1 88 ? -12.590 14.331 -25.456 1.00 27.64 87 TYR D O 1
ATOM 4323 N N . ARG D 1 89 ? -10.746 15.553 -25.876 1.00 27.99 88 ARG D N 1
ATOM 4324 C CA . ARG D 1 89 ? -10.975 16.441 -24.748 1.00 32.29 88 ARG D CA 1
ATOM 4325 C C . ARG D 1 89 ? -12.199 17.361 -24.897 1.00 30.87 88 ARG D C 1
ATOM 4326 O O . ARG D 1 89 ? -12.884 17.610 -23.908 1.00 35.23 88 ARG D O 1
ATOM 4334 N N . ASP D 1 90 ? -12.522 17.805 -26.118 1.00 29.57 89 ASP D N 1
ATOM 4335 C CA . ASP D 1 90 ? -13.754 18.570 -26.331 1.00 29.44 89 ASP D CA 1
ATOM 4336 C C . ASP D 1 90 ? -14.949 17.681 -26.047 1.00 29.01 89 ASP D C 1
ATOM 4337 O O . ASP D 1 90 ? -15.966 18.119 -25.510 1.00 30.57 89 ASP D O 1
ATOM 4342 N N . TYR D 1 91 ? -14.827 16.415 -26.424 1.00 25.83 90 TYR D N 1
ATOM 4343 C CA . TYR D 1 91 ? -15.950 15.507 -26.284 1.00 25.04 90 TYR D CA 1
ATOM 4344 C C . TYR D 1 91 ? -16.178 15.182 -24.817 1.00 19.23 90 TYR D C 1
ATOM 4345 O O . TYR D 1 91 ? -17.315 15.071 -24.367 1.00 25.14 90 TYR D O 1
ATOM 4354 N N . PHE D 1 92 ? -15.089 15.091 -24.068 1.00 24.46 91 PHE D N 1
ATOM 4355 C CA . PHE D 1 92 ? -15.163 14.702 -22.662 1.00 19.51 91 PHE D CA 1
ATOM 4356 C C . PHE D 1 92 ? -15.101 15.861 -21.677 1.00 23.44 91 PHE D C 1
ATOM 4357 O O . PHE D 1 92 ? -14.937 15.638 -20.488 1.00 23.84 91 PHE D O 1
ATOM 4365 N N . GLU D 1 93 ? -15.239 17.088 -22.165 1.00 27.30 92 GLU D N 1
ATOM 4366 C CA . GLU D 1 93 ? -15.146 18.247 -21.278 1.00 33.30 92 GLU D CA 1
ATOM 4367 C C . GLU D 1 93 ? -16.214 18.138 -20.194 1.00 29.75 92 GLU D C 1
ATOM 4368 O O . GLU D 1 93 ? -17.370 17.826 -20.473 1.00 30.36 92 GLU D O 1
ATOM 4374 N N . GLY D 1 94 ? -15.813 18.388 -18.953 1.00 33.04 93 GLY D N 1
ATOM 4375 C CA . GLY D 1 94 ? -16.723 18.323 -17.824 1.00 34.99 93 GLY D CA 1
ATOM 4376 C C . GLY D 1 94 ? -16.960 16.966 -17.173 1.00 33.49 93 GLY D C 1
ATOM 4377 O O . GLY D 1 94 ? -17.699 16.880 -16.196 1.00 35.70 93 GLY D O 1
ATOM 4378 N N . THR D 1 95 ? -16.343 15.901 -17.677 1.00 28.75 94 THR D N 1
ATOM 4379 C CA . THR D 1 95 ? -16.489 14.603 -17.014 1.00 26.18 94 THR D CA 1
ATOM 4380 C C . THR D 1 95 ? -15.135 13.950 -16.789 1.00 25.69 94 THR D C 1
ATOM 4381 O O . THR D 1 95 ? -14.204 14.127 -17.574 1.00 29.53 94 THR D O 1
ATOM 4385 N N . GLU D 1 96 ? -15.021 13.241 -15.675 1.00 28.32 95 GLU D N 1
ATOM 4386 C CA . GLU D 1 96 ? -13.830 12.473 -15.369 1.00 29.16 95 GLU D CA 1
ATOM 4387 C C . GLU D 1 96 ? -13.972 11.014 -15.800 1.00 26.22 95 GLU D C 1
ATOM 4388 O O . GLU D 1 96 ? -13.027 10.237 -15.696 1.00 26.14 95 GLU D O 1
ATOM 4394 N N . LYS D 1 97 ? -15.155 10.645 -16.278 1.00 23.72 96 LYS D N 1
ATOM 4395 C CA . LYS D 1 97 ? -15.440 9.236 -16.559 1.00 23.06 96 LYS D CA 1
ATOM 4396 C C . LYS D 1 97 ? -15.667 8.966 -18.038 1.00 21.09 96 LYS D C 1
ATOM 4397 O O . LYS D 1 97 ? -16.500 9.608 -18.665 1.00 23.70 96 LYS D O 1
ATOM 4403 N N . ALA D 1 98 ? -14.954 7.987 -18.585 1.00 15.08 97 ALA D N 1
ATOM 4404 C CA . ALA D 1 98 ? -15.102 7.664 -19.996 1.00 21.33 97 ALA D CA 1
ATOM 4405 C C . ALA D 1 98 ? -15.473 6.209 -20.164 1.00 16.07 97 ALA D C 1
ATOM 4406 O O . ALA D 1 98 ? -15.128 5.373 -19.315 1.00 20.25 97 ALA D O 1
ATOM 4408 N N . THR D 1 99 ? -16.198 5.909 -21.243 1.00 15.37 98 THR D N 1
ATOM 4409 C CA . THR D 1 99 ? -16.475 4.526 -21.597 1.00 17.27 98 THR D CA 1
ATOM 4410 C C . THR D 1 99 ? -15.859 4.260 -22.956 1.00 17.10 98 THR D C 1
ATOM 4411 O O . THR D 1 99 ? -15.940 5.100 -23.853 1.00 16.18 98 THR D O 1
ATOM 4415 N N . ALA D 1 100 ? -15.249 3.088 -23.115 1.00 17.78 99 ALA D N 1
ATOM 4416 C CA . ALA D 1 100 ? -14.696 2.724 -24.408 1.00 18.48 99 ALA D CA 1
ATOM 4417 C C . ALA D 1 100 ? -15.202 1.351 -24.803 1.00 17.82 99 ALA D C 1
ATOM 4418 O O . ALA D 1 100 ? -15.227 0.426 -23.983 1.00 15.37 99 ALA D O 1
ATOM 4420 N N . PHE D 1 101 ? -15.637 1.252 -26.052 1.00 14.71 100 PHE D N 1
ATOM 4421 C CA . PHE D 1 101 ? -15.891 -0.033 -26.694 1.00 14.70 100 PHE D CA 1
ATOM 4422 C C . PHE D 1 101 ? -14.658 -0.370 -27.514 1.00 18.02 100 PHE D C 1
ATOM 4423 O O . PHE D 1 101 ? -14.235 0.431 -28.353 1.00 17.24 100 PHE D O 1
ATOM 4431 N N . LEU D 1 102 ? -14.062 -1.532 -27.260 1.00 16.47 101 LEU D N 1
ATOM 4432 C CA . LEU D 1 102 ? -12.988 -2.037 -28.108 1.00 18.40 101 LEU D CA 1
ATOM 4433 C C . LEU D 1 102 ? -13.620 -2.944 -29.164 1.00 18.95 101 LEU D C 1
ATOM 4434 O O . LEU D 1 102 ? -14.375 -3.834 -28.823 1.00 16.95 101 LEU D O 1
ATOM 4439 N N . LEU D 1 103 ? -13.312 -2.705 -30.435 1.00 17.12 102 LEU D N 1
ATOM 4440 C CA . LEU D 1 103 ? -13.970 -3.421 -31.530 1.00 16.59 102 LEU D CA 1
ATOM 4441 C C . LEU D 1 103 ? -13.022 -4.326 -32.297 1.00 17.65 102 LEU D C 1
ATOM 4442 O O . LEU D 1 103 ? -11.828 -4.039 -32.394 1.00 17.93 102 LEU D O 1
ATOM 4447 N N . ARG D 1 104 ? -13.572 -5.381 -32.891 1.00 19.20 103 ARG D N 1
ATOM 4448 C CA . ARG D 1 104 ? -12.789 -6.303 -33.713 1.00 18.95 103 ARG D CA 1
ATOM 4449 C C . ARG D 1 104 ? -13.673 -6.797 -34.843 1.00 18.35 103 ARG D C 1
ATOM 4450 O O . ARG D 1 104 ? -14.879 -6.562 -34.833 1.00 15.81 103 ARG D O 1
ATOM 4458 N N . ASP D 1 105 ? -13.069 -7.446 -35.832 1.00 16.38 104 ASP D N 1
ATOM 4459 C CA . ASP D 1 105 ? -13.843 -8.119 -36.893 1.00 16.43 104 ASP D CA 1
ATOM 4460 C C . ASP D 1 105 ? -14.812 -7.199 -37.660 1.00 19.51 104 ASP D C 1
ATOM 4461 O O . ASP D 1 105 ? -15.957 -7.570 -37.943 1.00 19.54 104 ASP D O 1
ATOM 4466 N N . HIS D 1 106 ? -14.327 -6.013 -38.018 1.00 17.86 105 HIS D N 1
ATOM 4467 C CA . HIS D 1 106 ? -15.099 -5.051 -38.800 1.00 18.33 105 HIS D CA 1
ATOM 4468 C C . HIS D 1 106 ? -15.447 -5.636 -40.163 1.00 21.74 105 HIS D C 1
ATOM 4469 O O . HIS D 1 106 ? -14.639 -6.354 -40.762 1.00 19.64 105 HIS D O 1
ATOM 4476 N N . GLN D 1 107 ? -16.664 -5.351 -40.624 1.00 20.20 106 GLN D N 1
ATOM 4477 C CA . GLN D 1 107 ? -17.170 -5.831 -41.903 1.00 25.14 106 GLN D CA 1
ATOM 4478 C C . GLN D 1 107 ? -17.929 -4.733 -42.637 1.00 27.87 106 GLN D C 1
ATOM 4479 O O . GLN D 1 107 ? -19.059 -4.427 -42.271 1.00 27.80 106 GLN D O 1
ATOM 4485 N N . PRO D 1 108 ? -17.292 -4.094 -43.629 1.00 26.55 107 PRO D N 1
ATOM 4486 C CA . PRO D 1 108 ? -17.977 -3.149 -44.524 1.00 24.53 107 PRO D CA 1
ATOM 4487 C C . PRO D 1 108 ? -19.051 -3.837 -45.366 1.00 30.73 107 PRO D C 1
ATOM 4488 O O . PRO D 1 108 ? -18.889 -5.006 -45.733 1.00 27.64 107 PRO D O 1
ATOM 4492 N N . ILE D 1 109 ? -20.129 -3.119 -45.668 1.00 27.18 108 ILE D N 1
ATOM 4493 C CA . ILE D 1 109 ? -21.230 -3.665 -46.465 1.00 23.98 108 ILE D CA 1
ATOM 4494 C C . ILE D 1 109 ? -21.736 -2.591 -47.408 1.00 24.00 108 ILE D C 1
ATOM 4495 O O . ILE D 1 109 ? -21.443 -1.410 -47.219 1.00 22.64 108 ILE D O 1
ATOM 4500 N N . ARG D 1 110 ? -22.484 -2.989 -48.434 1.00 22.96 109 ARG D N 1
ATOM 4501 C CA . ARG D 1 110 ? -23.112 -2.002 -49.298 1.00 23.28 109 ARG D CA 1
ATOM 4502 C C . ARG D 1 110 ? -24.067 -1.201 -48.437 1.00 19.79 109 ARG D C 1
ATOM 4503 O O . ARG D 1 110 ? -24.772 -1.771 -47.609 1.00 20.00 109 ARG D O 1
ATOM 4511 N N . PRO D 1 111 ? -24.060 0.128 -48.593 1.00 19.37 110 PRO D N 1
ATOM 4512 C CA . PRO D 1 111 ? -24.832 0.923 -47.631 1.00 18.81 110 PRO D CA 1
ATOM 4513 C C . PRO D 1 111 ? -26.318 0.609 -47.634 1.00 18.30 110 PRO D C 1
ATOM 4514 O O . PRO D 1 111 ? -26.944 0.446 -48.690 1.00 21.22 110 PRO D O 1
ATOM 4518 N N . ILE D 1 112 ? -26.886 0.601 -46.436 1.00 16.74 111 ILE D N 1
ATOM 4519 C CA . ILE D 1 112 ? -28.299 0.321 -46.251 1.00 16.33 111 ILE D CA 1
ATOM 4520 C C . ILE D 1 112 ? -28.939 1.636 -45.853 1.00 18.87 111 ILE D C 1
ATOM 4521 O O . ILE D 1 112 ? -28.734 2.134 -44.753 1.00 16.15 111 ILE D O 1
ATOM 4526 N N . ASN D 1 113 ? -29.698 2.209 -46.774 1.00 18.82 112 ASN D N 1
ATOM 4527 C CA . ASN D 1 113 ? -30.161 3.583 -46.625 1.00 20.90 112 ASN D CA 1
ATOM 4528 C C . ASN D 1 113 ? -31.328 3.734 -45.650 1.00 22.44 112 ASN D C 1
ATOM 4529 O O . ASN D 1 113 ? -31.897 2.744 -45.179 1.00 17.28 112 ASN D O 1
ATOM 4534 N N . LEU D 1 114 ? -31.661 4.983 -45.340 1.00 22.82 113 LEU D N 1
ATOM 4535 C CA . LEU D 1 114 ? -32.712 5.276 -44.381 1.00 25.11 113 LEU D CA 1
ATOM 4536 C C . LEU D 1 114 ? -34.074 4.739 -44.794 1.00 24.32 113 LEU D C 1
ATOM 4537 O O . LEU D 1 114 ? -34.848 4.343 -43.937 1.00 24.91 113 LEU D O 1
ATOM 4542 N N . ASP D 1 115 ? -34.392 4.727 -46.089 1.00 23.07 114 ASP D N 1
ATOM 4543 C CA . ASP D 1 115 ? -35.676 4.173 -46.493 1.00 23.55 114 ASP D CA 1
ATOM 4544 C C . ASP D 1 115 ? -35.737 2.680 -46.213 1.00 20.82 114 ASP D C 1
ATOM 4545 O O . ASP D 1 115 ? -36.774 2.151 -45.820 1.00 18.91 114 ASP D O 1
ATOM 4550 N N . GLN D 1 116 ? -34.608 2.001 -46.387 1.00 19.71 115 GLN D N 1
ATOM 4551 C CA . GLN D 1 116 ? -34.575 0.572 -46.114 1.00 20.77 115 GLN D CA 1
ATOM 4552 C C . GLN D 1 116 ? -34.713 0.328 -44.612 1.00 17.68 115 GLN D C 1
ATOM 4553 O O . GLN D 1 116 ? -35.452 -0.576 -44.161 1.00 20.38 115 GLN D O 1
ATOM 4559 N N . LEU D 1 117 ? -34.033 1.166 -43.832 1.00 15.93 116 LEU D N 1
ATOM 4560 C CA . LEU D 1 117 ? -34.065 1.004 -42.387 1.00 15.39 116 LEU D CA 1
ATOM 4561 C C . LEU D 1 117 ? -35.481 1.261 -41.878 1.00 16.04 116 LEU D C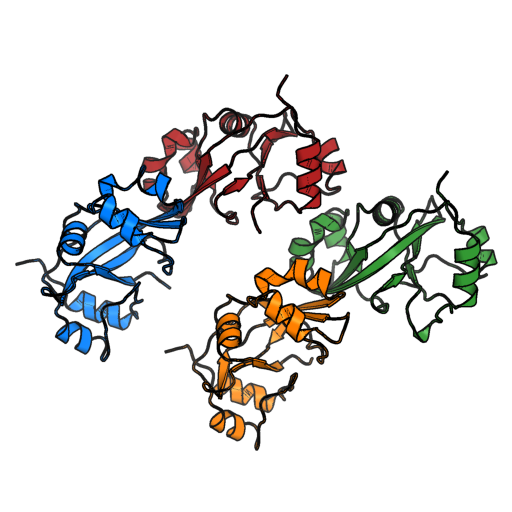 1
ATOM 4562 O O . LEU D 1 117 ? -35.973 0.530 -41.029 1.00 13.08 116 LEU D O 1
ATOM 4567 N N . LYS D 1 118 ? -36.145 2.270 -42.440 1.00 17.00 117 LYS D N 1
ATOM 4568 C CA . LYS D 1 118 ? -37.541 2.535 -42.094 1.00 18.63 117 LYS D CA 1
ATOM 4569 C C . LYS D 1 118 ? -38.482 1.421 -42.566 1.00 18.41 117 LYS D C 1
ATOM 4570 O O . LYS D 1 118 ? -39.490 1.141 -41.911 1.00 17.33 117 LYS D O 1
ATOM 4576 N N . GLU D 1 119 ? -38.152 0.758 -43.673 1.00 17.27 118 GLU D N 1
ATOM 4577 C CA . GLU D 1 119 ? -38.938 -0.411 -44.063 1.00 18.41 118 GLU D CA 1
ATOM 4578 C C . GLU D 1 119 ? -38.779 -1.515 -43.022 1.00 18.60 118 GLU D C 1
ATOM 4579 O O . GLU D 1 119 ? -39.707 -2.297 -42.795 1.00 17.28 118 GLU D O 1
ATOM 4585 N N . ILE D 1 120 ? -37.617 -1.560 -42.368 1.00 18.36 119 ILE D N 1
ATOM 4586 C CA . ILE D 1 120 ? -37.452 -2.491 -41.246 1.00 18.62 119 ILE D CA 1
ATOM 4587 C C . ILE D 1 120 ? -38.143 -2.056 -39.945 1.00 19.14 119 ILE D C 1
ATOM 4588 O O . ILE D 1 120 ? -38.829 -2.854 -39.296 1.00 21.46 119 ILE D O 1
ATOM 4593 N N . ARG D 1 121 ? -37.987 -0.782 -39.592 1.00 17.17 120 ARG D N 1
ATOM 4594 C CA . ARG D 1 121 ? -38.590 -0.206 -38.397 1.00 18.45 120 ARG D CA 1
ATOM 4595 C C . ARG D 1 121 ? -39.085 1.189 -38.751 1.00 17.65 120 ARG D C 1
ATOM 4596 O O . ARG D 1 121 ? -38.290 2.105 -38.937 1.00 12.99 120 ARG D O 1
ATOM 4604 N N . ALA D 1 122 ? -40.404 1.352 -38.820 1.00 18.38 121 ALA D N 1
ATOM 4605 C CA . ALA D 1 122 ? -40.975 2.527 -39.459 1.00 17.16 121 ALA D CA 1
ATOM 4606 C C . ALA D 1 122 ? -40.580 3.829 -38.792 1.00 17.22 121 ALA D C 1
ATOM 4607 O O . ALA D 1 122 ? -40.412 4.848 -39.470 1.00 14.92 121 ALA D O 1
ATOM 4609 N N . ASN D 1 123 ? -40.403 3.790 -37.476 1.00 14.19 122 ASN D N 1
ATOM 4610 C CA . ASN D 1 123 ? -40.058 4.994 -36.726 1.00 14.13 122 ASN D CA 1
ATOM 4611 C C . ASN D 1 123 ? -38.563 5.129 -36.436 1.00 16.07 122 ASN D C 1
ATOM 4612 O O . ASN D 1 123 ? -38.174 5.848 -35.528 1.00 14.72 122 ASN D O 1
ATOM 4617 N N . PHE D 1 124 ? -37.738 4.416 -37.198 1.00 15.92 123 PHE D N 1
ATOM 4618 C CA . PHE D 1 124 ? -36.302 4.418 -36.932 1.00 14.88 123 PHE D CA 1
ATOM 4619 C C . PHE D 1 124 ? -35.766 5.841 -36.996 1.00 16.42 123 PHE D C 1
ATOM 4620 O O . PHE D 1 124 ? -36.099 6.617 -37.906 1.00 16.74 123 PHE D O 1
ATOM 4628 N N . GLN D 1 125 ? -34.930 6.173 -36.019 1.00 14.46 124 GLN D N 1
ATOM 4629 C CA . GLN D 1 125 ? -34.182 7.422 -36.035 1.00 18.96 124 GLN D CA 1
ATOM 4630 C C . GLN D 1 125 ? -32.743 7.094 -35.664 1.00 13.23 124 GLN D C 1
ATOM 4631 O O . GLN D 1 125 ? -32.517 6.163 -34.904 1.00 15.71 124 GLN D O 1
ATOM 4637 N N . PRO D 1 126 ? -31.767 7.859 -36.188 1.00 16.63 125 PRO D N 1
ATOM 4638 C CA . PRO D 1 126 ? -30.397 7.505 -35.796 1.00 18.28 125 PRO D CA 1
ATOM 4639 C C . PRO D 1 126 ? -30.282 7.599 -34.273 1.00 14.29 125 PRO D C 1
ATOM 4640 O O . PRO D 1 126 ? -30.685 8.610 -33.682 1.00 15.80 125 PRO D O 1
ATOM 4644 N N . PRO D 1 127 ? -29.754 6.545 -33.628 1.00 16.25 126 PRO D N 1
ATOM 4645 C CA . PRO D 1 127 ? -29.701 6.592 -32.161 1.00 15.08 126 PRO D CA 1
ATOM 4646 C C . PRO D 1 127 ? -28.785 7.685 -31.623 1.00 21.12 126 PRO D C 1
ATOM 4647 O O . PRO D 1 127 ? -27.666 7.830 -32.135 1.00 17.64 126 PRO D O 1
ATOM 4651 N N . GLN D 1 128 ? -29.187 8.346 -30.541 1.00 21.85 127 GLN D N 1
ATOM 4652 C CA . GLN D 1 128 ? -28.286 9.281 -29.873 1.00 25.04 127 GLN D CA 1
ATOM 4653 C C . GLN D 1 128 ? -27.182 8.520 -29.161 1.00 24.98 127 GLN D C 1
ATOM 4654 O O . GLN D 1 128 ? -26.020 8.932 -29.165 1.00 22.88 127 GLN D O 1
ATOM 4660 N N . SER D 1 129 ? -27.556 7.396 -28.566 1.00 19.61 128 SER D N 1
ATOM 4661 C CA . SER D 1 129 ? -26.590 6.522 -27.903 1.00 21.92 128 SER D CA 1
ATOM 4662 C C . SER D 1 129 ? -26.502 5.223 -28.673 1.00 19.35 128 SER D C 1
ATOM 4663 O O . SER D 1 129 ? -25.689 5.092 -29.591 1.00 22.01 128 SER D O 1
ATOM 4666 N N . LEU D 1 130 ? -27.357 4.266 -28.330 1.00 20.84 129 LEU D N 1
ATOM 4667 C CA . LEU D 1 130 ? -27.512 3.080 -29.155 1.00 18.18 129 LEU D CA 1
ATOM 4668 C C . LEU D 1 130 ? -28.974 2.707 -29.165 1.00 18.82 129 LEU D C 1
ATOM 4669 O O . LEU D 1 130 ? -29.745 3.164 -28.318 1.00 22.60 129 LEU D O 1
ATOM 4674 N N . THR D 1 131 ? -29.361 1.880 -30.125 1.00 13.40 130 THR D N 1
ATOM 4675 C CA . THR D 1 131 ? -30.694 1.297 -30.080 1.00 14.12 130 THR D CA 1
ATOM 4676 C C . THR D 1 131 ? -30.529 -0.213 -30.242 1.00 16.80 130 THR D C 1
ATOM 4677 O O . THR D 1 131 ? -29.667 -0.675 -31.001 1.00 15.07 130 THR D O 1
ATOM 4681 N N . TRP D 1 132 ? -31.321 -0.983 -29.503 1.00 16.31 131 TRP D N 1
ATOM 4682 C CA . TRP D 1 132 ? -31.225 -2.437 -29.578 1.00 17.01 131 TRP D CA 1
ATOM 4683 C C . TRP D 1 132 ? -32.062 -2.946 -30.734 1.00 17.15 131 TRP D C 1
ATOM 4684 O O . TRP D 1 132 ? -33.216 -2.553 -30.863 1.00 15.94 131 TRP D O 1
ATOM 4695 N N . LEU D 1 133 ? -31.507 -3.815 -31.574 1.00 14.36 132 LEU D N 1
ATOM 4696 C CA . LEU D 1 133 ? -32.326 -4.462 -32.585 1.00 17.54 132 LEU D CA 1
ATOM 4697 C C . LEU D 1 133 ? -33.041 -5.693 -32.032 1.00 19.17 132 LEU D C 1
ATOM 4698 O O . LEU D 1 133 ? -32.450 -6.504 -31.326 1.00 15.17 132 LEU D O 1
ATOM 4703 N N . ARG D 1 134 ? -34.318 -5.819 -32.371 1.00 21.19 133 ARG D N 1
ATOM 4704 C CA . ARG D 1 134 ? -35.093 -7.041 -32.135 1.00 19.37 133 ARG D CA 1
ATOM 4705 C C . ARG D 1 134 ? -34.704 -8.145 -33.113 1.00 18.43 133 ARG D C 1
ATOM 4706 O O . ARG D 1 134 ? -34.106 -7.882 -34.144 1.00 20.34 133 ARG D O 1
ATOM 4714 N N . LYS D 1 135 ? -34.993 -9.393 -32.755 1.00 22.53 134 LYS D N 1
ATOM 4715 C CA . LYS D 1 135 ? -34.562 -10.542 -33.543 1.00 25.62 134 LYS D CA 1
ATOM 4716 C C . LYS D 1 135 ? -34.962 -10.445 -35.015 1.00 21.06 134 LYS D C 1
ATOM 4717 O O . LYS D 1 135 ? -34.141 -10.671 -35.914 1.00 20.80 134 LYS D O 1
ATOM 4723 N N . GLU D 1 136 ? -36.225 -10.125 -35.273 1.00 21.52 135 GLU D N 1
ATOM 4724 C CA . GLU D 1 136 ? -36.686 -9.979 -36.654 1.00 23.80 135 GLU D CA 1
ATOM 4725 C C . GLU D 1 136 ? -36.055 -8.786 -37.374 1.00 19.48 135 GLU D C 1
ATOM 4726 O O . GLU D 1 136 ? -35.797 -8.848 -38.577 1.00 21.33 135 GLU D O 1
ATOM 4732 N N . GLU D 1 137 ? -35.770 -7.719 -36.629 1.00 18.64 136 GLU D N 1
ATOM 4733 C CA . GLU D 1 137 ? -35.121 -6.558 -37.230 1.00 18.15 136 GLU D CA 1
ATOM 4734 C C . GLU D 1 137 ? -33.721 -6.968 -37.660 1.00 17.43 136 GLU D C 1
ATOM 4735 O O . GLU D 1 137 ? -33.268 -6.654 -38.765 1.00 21.38 136 GLU D O 1
ATOM 4741 N N . THR D 1 138 ? -33.052 -7.722 -36.797 1.00 16.45 137 THR D N 1
ATOM 4742 C CA . THR D 1 138 ? -31.721 -8.189 -37.130 1.00 18.77 137 THR D CA 1
ATOM 4743 C C . THR D 1 138 ? -31.767 -9.117 -38.342 1.00 20.40 137 THR D C 1
ATOM 4744 O O . THR D 1 138 ? -30.954 -8.996 -39.256 1.00 21.61 137 THR D O 1
ATOM 4748 N N . GLN D 1 139 ? -32.749 -10.007 -38.396 1.00 20.11 138 GLN D N 1
ATOM 4749 C CA . GLN D 1 139 ? -32.799 -10.918 -39.534 1.00 23.08 138 GLN D CA 1
ATOM 4750 C C . GLN D 1 139 ? -33.053 -10.158 -40.841 1.00 20.04 138 GLN D C 1
ATOM 4751 O O . GLN D 1 139 ? -32.450 -10.469 -41.871 1.00 19.64 138 GLN D O 1
ATOM 4757 N N . LYS D 1 140 ? -33.854 -9.093 -40.776 1.00 19.83 139 LYS D N 1
ATOM 4758 C CA . LYS D 1 140 ? -34.083 -8.293 -41.982 1.00 19.96 139 LYS D CA 1
ATOM 4759 C C . LYS D 1 140 ? -32.841 -7.518 -42.428 1.00 19.54 139 LYS D C 1
ATOM 4760 O O . LYS D 1 140 ? -32.504 -7.461 -43.633 1.00 19.65 139 LYS D O 1
ATOM 4766 N N . LEU D 1 141 ? -32.128 -6.952 -41.452 1.00 21.48 140 LEU D N 1
ATOM 4767 C CA . LEU D 1 141 ? -30.904 -6.235 -41.775 1.00 17.25 140 LEU D CA 1
ATOM 4768 C C . LEU D 1 141 ? -29.889 -7.178 -42.386 1.00 19.25 140 LEU D C 1
ATOM 4769 O O . LEU D 1 141 ? -29.221 -6.831 -43.353 1.00 23.62 140 LEU D O 1
ATOM 4774 N N . VAL D 1 142 ? -29.778 -8.383 -41.828 1.00 20.09 141 VAL D N 1
ATOM 4775 C CA . VAL D 1 142 ? -28.809 -9.342 -42.334 1.00 21.07 141 VAL D CA 1
ATOM 4776 C C . VAL D 1 142 ? -29.204 -9.777 -43.732 1.00 24.37 141 VAL D C 1
ATOM 4777 O O . VAL D 1 142 ? -28.354 -9.995 -44.598 1.00 24.17 141 VAL D O 1
ATOM 4781 N N . SER D 1 143 ? -30.509 -9.830 -43.972 1.00 18.33 142 SER D N 1
ATOM 4782 C CA . SER D 1 143 ? -30.989 -10.275 -45.271 1.00 21.53 142 SER D CA 1
ATOM 4783 C C . SER D 1 143 ? -30.812 -9.168 -46.299 1.00 23.15 142 SER D C 1
ATOM 4784 O O . SER D 1 143 ? -30.982 -9.396 -47.504 1.00 23.98 142 SER D O 1
ATOM 4787 N N . LEU D 1 144 ? -30.536 -7.951 -45.826 1.00 23.16 143 LEU D N 1
ATOM 4788 C CA . LEU D 1 144 ? -30.082 -6.902 -46.742 1.00 20.66 143 LEU D CA 1
ATOM 4789 C C . LEU D 1 144 ? -28.563 -6.782 -46.968 1.00 28.00 143 LEU D C 1
ATOM 4790 O O . LEU D 1 144 ? -28.133 -6.074 -47.875 1.00 34.60 143 LEU D O 1
ATOM 4795 N N . THR D 1 145 ? -27.751 -7.430 -46.137 1.00 26.63 144 THR D N 1
ATOM 4796 C CA A THR D 1 145 ? -26.295 -7.277 -46.219 0.50 26.70 144 THR D CA 1
ATOM 4797 C CA B THR D 1 145 ? -26.307 -7.271 -46.208 0.50 26.68 144 THR D CA 1
ATOM 4798 C C . THR D 1 145 ? -25.683 -7.849 -47.492 1.00 28.15 144 THR D C 1
ATOM 4799 O O . THR D 1 145 ? -25.973 -8.980 -47.880 1.00 26.85 144 THR D O 1
ATOM 4806 N N . SER D 1 146 ? -24.780 -7.088 -48.106 1.00 26.13 145 SER D N 1
ATOM 4807 C CA . SER D 1 146 ? -24.093 -7.540 -49.316 1.00 26.77 145 SER D CA 1
ATOM 4808 C C . SER D 1 146 ? -22.667 -7.024 -49.365 1.00 29.53 145 SER D C 1
ATOM 4809 O O . SER D 1 146 ? -22.340 -5.988 -48.773 1.00 28.13 145 SER D O 1
ATOM 4812 N N . GLN D 1 147 ? -21.828 -7.756 -50.091 1.00 33.76 146 GLN D N 1
ATOM 4813 C CA . GLN D 1 147 ? -20.427 -7.414 -50.257 1.00 39.68 146 GLN D CA 1
ATOM 4814 C C . GLN D 1 147 ? -20.330 -6.082 -50.972 1.00 39.20 146 GLN D C 1
ATOM 4815 O O . GLN D 1 147 ? -21.069 -5.829 -51.920 1.00 39.17 146 GLN D O 1
ATOM 4821 N N . VAL D 1 148 ? -19.393 -5.248 -50.540 1.00 37.41 147 VAL D N 1
ATOM 4822 C CA . VAL D 1 148 ? -19.259 -3.894 -51.068 1.00 40.95 147 VAL D CA 1
ATOM 4823 C C . VAL D 1 148 ? -18.946 -3.888 -52.564 1.00 45.02 147 VAL D C 1
ATOM 4824 O O . VAL D 1 148 ? -18.229 -4.759 -53.063 1.00 48.58 147 VAL D O 1
ATOM 4828 N N . GLU D 1 149 ? -19.517 -2.917 -53.273 1.00 44.42 148 GLU D N 1
ATOM 4829 C CA . GLU D 1 149 ? -19.243 -2.722 -54.692 1.00 47.60 148 GLU D CA 1
ATOM 4830 C C . GLU D 1 149 ? -17.753 -2.513 -54.938 1.00 49.34 148 GLU D C 1
ATOM 4831 O O . GLU D 1 149 ? -17.018 -3.460 -55.215 1.00 51.02 148 GLU D O 1
#

Organism: Zymomonas mobilis subsp. mobilis (strain ATCC 10988 / DSM 424 / LMG 404 / NCIMB 8938 / NRRL B-806 / ZM1) (NCBI:txid555217)